Protein AF-A0A2K1JCH7-F1 (afdb_monomer_lite)

Structure (mmCIF, N/CA/C/O backbone):
data_AF-A0A2K1JCH7-F1
#
_entry.id   AF-A0A2K1JCH7-F1
#
loop_
_atom_site.group_PDB
_atom_site.id
_atom_site.type_symbol
_atom_site.label_atom_id
_atom_site.label_alt_id
_atom_site.label_comp_id
_atom_site.label_asym_id
_atom_site.label_entity_id
_atom_site.label_seq_id
_atom_site.pdbx_PDB_ins_code
_atom_site.Cartn_x
_atom_site.Cartn_y
_atom_site.Cartn_z
_atom_site.occupancy
_atom_site.B_iso_or_equiv
_atom_site.auth_seq_id
_atom_site.auth_comp_id
_atom_site.auth_asym_id
_atom_site.auth_atom_id
_atom_site.pdbx_PDB_model_num
ATOM 1 N N . MET A 1 1 ? -11.392 19.259 47.312 1.00 31.39 1 MET A N 1
ATOM 2 C CA . MET A 1 1 ? -11.196 19.906 46.003 1.00 31.39 1 MET A CA 1
ATOM 3 C C . MET A 1 1 ? -11.442 18.828 44.974 1.00 31.39 1 MET A C 1
ATOM 5 O O . MET A 1 1 ? -10.639 17.910 44.881 1.00 31.39 1 MET A O 1
ATOM 9 N N . GLU A 1 2 ? -12.620 18.854 44.356 1.00 26.97 2 GLU A N 1
ATOM 10 C CA . GLU A 1 2 ? -12.970 17.960 43.253 1.00 26.97 2 GLU A CA 1
ATOM 11 C C . GLU A 1 2 ? -11.984 18.213 42.112 1.00 26.97 2 GLU A C 1
ATOM 13 O O . GLU A 1 2 ? -11.829 19.347 41.659 1.00 26.97 2 GLU A O 1
ATOM 18 N N . ALA A 1 3 ? -11.245 17.176 41.724 1.00 26.33 3 ALA A N 1
ATOM 19 C CA . ALA A 1 3 ? -10.417 17.219 40.536 1.00 26.33 3 ALA A CA 1
ATOM 20 C C . ALA A 1 3 ? -11.357 17.141 39.331 1.00 26.33 3 ALA A C 1
ATOM 22 O O . ALA A 1 3 ? -12.016 16.126 39.120 1.00 26.33 3 ALA A O 1
ATOM 23 N N . ASP A 1 4 ? -11.430 18.235 38.583 1.00 27.19 4 ASP A N 1
ATOM 24 C CA . ASP A 1 4 ? -12.068 18.312 37.276 1.00 27.19 4 ASP A CA 1
ATOM 25 C C . ASP A 1 4 ? -11.361 17.336 36.318 1.00 27.19 4 ASP A C 1
ATOM 27 O O . ASP A 1 4 ? -10.336 17.651 35.712 1.00 27.19 4 ASP A O 1
ATOM 31 N N . SER A 1 5 ? -11.853 16.096 36.245 1.00 34.41 5 SER A N 1
ATOM 32 C CA . SER A 1 5 ? -11.407 15.105 35.268 1.00 34.41 5 SER A CA 1
ATOM 33 C C . SER A 1 5 ? -12.107 15.379 33.938 1.00 34.41 5 SER A C 1
ATOM 35 O O . SER A 1 5 ? -12.982 14.623 33.509 1.00 34.41 5 SER A O 1
ATOM 37 N N . SER A 1 6 ? -11.753 16.479 33.278 1.00 36.59 6 SER A N 1
ATOM 38 C CA . SER A 1 6 ? -12.141 16.672 31.885 1.00 36.59 6 SER A CA 1
ATOM 39 C C . SER A 1 6 ? -11.389 15.637 31.041 1.00 36.59 6 SER A C 1
ATOM 41 O O . SER A 1 6 ? -10.206 15.785 30.728 1.00 36.59 6 SER A O 1
ATOM 43 N N . SER A 1 7 ? -12.050 14.527 30.703 1.00 53.41 7 SER A N 1
ATOM 44 C CA . SER A 1 7 ? -11.550 13.583 29.703 1.00 53.41 7 SER A CA 1
ATOM 45 C C . SER A 1 7 ? -11.389 14.349 28.393 1.00 53.41 7 SER A C 1
ATOM 47 O O . SER A 1 7 ? -12.373 14.740 27.763 1.00 53.41 7 SER A O 1
ATOM 49 N N . HIS A 1 8 ? -10.147 14.645 28.014 1.00 67.25 8 HIS A N 1
ATOM 50 C CA . HIS A 1 8 ? -9.874 15.402 26.801 1.00 67.25 8 HIS A CA 1
ATOM 51 C C . HIS A 1 8 ? -10.293 14.547 25.603 1.00 67.25 8 HIS A C 1
ATOM 53 O O . HIS A 1 8 ? -9.689 13.509 25.328 1.00 67.25 8 HIS A O 1
ATOM 59 N N . ARG A 1 9 ? -11.352 14.975 24.910 1.00 78.94 9 ARG A N 1
ATOM 60 C CA . ARG A 1 9 ? -11.767 14.402 23.628 1.00 78.94 9 ARG A CA 1
ATOM 61 C C . ARG A 1 9 ? -10.772 14.800 22.559 1.00 78.94 9 ARG A C 1
ATOM 63 O O . ARG A 1 9 ? -10.366 15.959 22.482 1.00 78.94 9 ARG A O 1
ATOM 70 N N . VAL A 1 10 ? -10.388 13.842 21.731 1.00 74.56 10 VAL A N 1
ATOM 71 C CA . VAL A 1 10 ? -9.350 14.040 20.729 1.00 74.56 10 VAL A CA 1
ATOM 72 C C . VAL A 1 10 ? -9.827 13.455 19.416 1.00 74.56 10 VAL A C 1
ATOM 74 O O . VAL A 1 10 ? -10.173 12.278 19.331 1.00 74.56 10 VAL A O 1
ATOM 77 N N . ARG A 1 11 ? -9.819 14.282 18.373 1.00 78.25 11 ARG A N 1
ATOM 78 C CA . ARG A 1 11 ? -9.984 13.817 17.001 1.00 78.25 11 ARG A CA 1
ATOM 79 C C . ARG A 1 11 ? -8.620 13.413 16.457 1.00 78.25 11 ARG A C 1
ATOM 81 O O . ARG A 1 11 ? -7.689 14.214 16.488 1.00 78.25 11 ARG A O 1
ATOM 88 N N . HIS A 1 12 ? -8.512 12.180 15.994 1.00 78.38 12 HIS A N 1
ATOM 89 C CA . HIS A 1 12 ? -7.330 11.672 15.317 1.00 78.38 12 HIS A CA 1
ATOM 90 C C . HIS A 1 12 ? -7.391 12.026 13.824 1.00 78.38 12 HIS A C 1
ATOM 92 O O . HIS A 1 12 ? -8.475 12.155 13.250 1.00 78.38 12 HIS A O 1
ATOM 98 N N . THR A 1 13 ? -6.229 12.193 13.195 1.00 73.44 13 THR A N 1
ATOM 99 C CA . THR A 1 13 ? -6.112 12.347 11.735 1.00 73.44 13 THR A CA 1
ATOM 100 C C . THR A 1 13 ? -6.008 10.973 11.092 1.00 73.44 13 THR A C 1
ATOM 102 O O . THR A 1 13 ? -5.141 10.197 11.468 1.00 73.44 13 THR A O 1
ATOM 105 N N . THR A 1 14 ? -6.862 10.641 10.136 1.00 64.44 14 THR A N 1
ATOM 106 C CA . THR A 1 14 ? -6.933 9.283 9.569 1.00 64.44 14 THR A CA 1
ATOM 107 C C . THR A 1 14 ? -6.040 9.068 8.343 1.00 64.44 14 THR A C 1
ATOM 109 O O . THR A 1 14 ? -5.885 7.939 7.899 1.00 64.44 14 THR A O 1
ATOM 112 N N . GLY A 1 15 ? -5.377 10.122 7.861 1.00 73.50 15 GLY A N 1
ATOM 113 C CA . GLY A 1 15 ? -4.431 10.084 6.749 1.00 73.50 15 GLY A CA 1
ATOM 114 C C . GLY A 1 15 ? -4.032 11.493 6.310 1.00 73.50 15 GLY A C 1
ATOM 115 O O . GLY A 1 15 ? -4.266 12.470 7.031 1.00 73.50 15 GLY A O 1
ATOM 116 N N . VAL A 1 16 ? -3.454 11.616 5.114 1.00 82.12 16 VAL A N 1
ATOM 117 C CA . VAL A 1 16 ? -3.311 12.928 4.459 1.00 82.12 16 VAL A CA 1
ATOM 118 C C . VAL A 1 16 ? -4.671 13.312 3.891 1.00 82.12 16 VAL A C 1
ATOM 120 O O . VAL A 1 16 ? -5.273 12.541 3.139 1.00 82.12 16 VAL A O 1
ATOM 123 N N . SER A 1 17 ? -5.152 14.499 4.270 1.00 82.81 17 SER A N 1
ATOM 124 C CA . SER A 1 17 ? -6.489 14.974 3.908 1.00 82.81 17 SER A CA 1
ATOM 125 C C . SER A 1 17 ? -6.715 14.960 2.392 1.00 82.81 17 SER A C 1
ATOM 127 O O . SER A 1 17 ? -5.791 15.283 1.644 1.00 82.81 17 SER A O 1
ATOM 129 N N . PRO A 1 18 ? -7.932 14.625 1.930 1.00 86.25 18 PRO A N 1
ATOM 130 C CA . PRO A 1 18 ? -8.274 14.637 0.517 1.00 86.25 18 PRO A CA 1
ATOM 131 C C . PRO A 1 18 ? -8.539 16.070 0.029 1.00 86.25 18 PRO A C 1
ATOM 133 O O . PRO A 1 18 ? -8.534 17.014 0.832 1.00 86.25 18 PRO A O 1
ATOM 136 N N . PRO A 1 19 ? -8.818 16.274 -1.273 1.00 88.69 19 PRO A N 1
ATOM 137 C CA . PRO A 1 19 ? -9.476 17.500 -1.720 1.00 88.69 19 PRO A CA 1
ATOM 138 C C . PRO A 1 19 ? -10.768 17.770 -0.929 1.00 88.69 19 PRO A C 1
ATOM 140 O O . PRO A 1 19 ? -11.400 16.856 -0.402 1.00 88.69 19 PRO A O 1
ATOM 143 N N . ALA A 1 20 ? -11.203 19.035 -0.899 1.00 88.69 20 ALA A N 1
ATOM 144 C CA . ALA A 1 20 ? -12.408 19.454 -0.170 1.00 88.69 20 ALA A CA 1
ATOM 145 C C . ALA A 1 20 ? -13.682 18.704 -0.604 1.00 88.69 20 ALA A C 1
ATOM 147 O O . ALA A 1 20 ? -14.604 18.529 0.191 1.00 88.69 20 ALA A O 1
ATOM 148 N N . SER A 1 21 ? -13.729 18.269 -1.861 1.00 88.88 21 SER A N 1
ATOM 149 C CA . SER A 1 21 ? -14.771 17.404 -2.399 1.00 88.88 21 SER A CA 1
ATOM 150 C C . SER A 1 21 ? -14.221 16.592 -3.564 1.00 88.88 21 SER A C 1
ATOM 152 O O . SER A 1 21 ? -13.452 17.119 -4.371 1.00 88.88 21 SER A O 1
ATOM 154 N N . TYR A 1 22 ? -14.668 15.347 -3.685 1.00 94.75 22 TYR A N 1
ATOM 155 C CA . TYR A 1 22 ? -14.470 14.549 -4.889 1.00 94.75 22 TYR A CA 1
ATOM 156 C C . TYR A 1 22 ? -15.554 14.847 -5.935 1.00 94.75 22 TYR A C 1
ATOM 158 O O . TYR A 1 22 ? -16.658 15.264 -5.565 1.00 94.75 22 TYR A O 1
ATOM 166 N N . PRO A 1 23 ? -15.270 14.617 -7.230 1.00 94.94 23 PRO A N 1
ATOM 167 C CA . PRO A 1 23 ? -16.298 14.595 -8.260 1.00 94.94 23 PRO A CA 1
ATOM 168 C C . PRO A 1 23 ? -17.445 13.632 -7.910 1.00 94.94 23 PRO A C 1
ATOM 170 O O . PRO A 1 23 ? -17.232 12.680 -7.144 1.00 94.94 23 PRO A O 1
ATOM 173 N N . PRO A 1 24 ? -18.653 13.851 -8.462 1.00 92.44 24 PRO A N 1
ATOM 174 C CA . PRO A 1 24 ? -19.788 12.965 -8.241 1.00 92.44 24 PRO A CA 1
ATOM 175 C C . PRO A 1 24 ? -19.462 11.502 -8.566 1.00 92.44 24 PRO A C 1
ATOM 177 O O . PRO A 1 24 ? -18.743 11.190 -9.513 1.00 92.44 24 PRO A O 1
ATOM 180 N N . GLY A 1 25 ? -20.029 10.600 -7.776 1.00 90.25 25 GLY A N 1
ATOM 181 C CA . GLY A 1 25 ? -19.888 9.159 -7.932 1.00 90.25 25 GLY A CA 1
ATOM 182 C C . GLY A 1 25 ? -21.014 8.440 -7.199 1.00 90.25 25 GLY A C 1
ATOM 183 O O . GLY A 1 25 ? -22.027 9.049 -6.857 1.00 90.25 25 GLY A O 1
ATOM 184 N N . THR A 1 26 ? -20.837 7.148 -6.957 1.00 86.19 26 THR A N 1
ATOM 185 C CA . THR A 1 26 ? -21.848 6.290 -6.327 1.00 86.19 26 THR A CA 1
ATOM 186 C C . THR A 1 26 ? -21.759 6.316 -4.797 1.00 86.19 26 THR A C 1
ATOM 188 O O . THR A 1 26 ? -22.665 6.827 -4.144 1.00 86.19 26 THR A O 1
ATOM 191 N N . GLY A 1 27 ? -20.667 5.811 -4.211 1.00 93.75 27 GLY A N 1
ATOM 192 C CA . GLY A 1 27 ? -20.518 5.664 -2.754 1.00 93.75 27 GLY A CA 1
ATOM 193 C C . GLY A 1 27 ? -19.139 6.018 -2.187 1.00 93.75 27 GLY A C 1
ATOM 194 O O . GLY A 1 27 ? -18.995 6.102 -0.967 1.00 93.75 27 GLY A O 1
ATOM 195 N N . PHE A 1 28 ? -18.134 6.250 -3.033 1.00 97.38 28 PHE A N 1
ATOM 196 C CA . PHE A 1 28 ? -16.779 6.606 -2.605 1.00 97.38 28 PHE A CA 1
ATOM 197 C C . PHE A 1 28 ? -16.740 7.910 -1.789 1.00 97.38 28 PHE A C 1
ATOM 199 O O . PHE A 1 28 ? -17.380 8.897 -2.152 1.00 97.38 28 PHE A O 1
ATOM 206 N N . ALA A 1 29 ? -15.954 7.917 -0.709 1.00 95.69 29 ALA A N 1
ATOM 207 C CA . ALA A 1 29 ? -15.718 9.065 0.170 1.00 95.69 29 ALA A CA 1
ATOM 208 C C . ALA A 1 29 ? -16.988 9.657 0.829 1.00 95.69 29 ALA A C 1
ATOM 210 O O . ALA A 1 29 ? -17.037 10.841 1.164 1.00 95.69 29 ALA A O 1
ATOM 211 N N . THR A 1 30 ? -18.026 8.837 1.033 1.00 93.75 30 THR A N 1
ATOM 212 C CA . THR A 1 30 ? -19.303 9.245 1.658 1.00 93.75 30 THR A CA 1
ATOM 213 C C . THR A 1 30 ? -19.352 9.048 3.177 1.00 93.75 30 THR A C 1
ATOM 215 O O . THR A 1 30 ? -20.342 9.394 3.822 1.00 93.75 30 THR A O 1
ATOM 218 N N . GLY A 1 31 ? -18.297 8.486 3.770 1.00 92.12 31 GLY A N 1
ATOM 219 C CA . GLY A 1 31 ? -18.173 8.219 5.206 1.00 92.12 31 GLY A CA 1
ATOM 220 C C . GLY A 1 31 ? -18.878 6.950 5.703 1.00 92.12 31 GLY A C 1
ATOM 221 O O . GLY A 1 31 ? -18.726 6.598 6.874 1.00 92.12 31 GLY A O 1
ATOM 222 N N . ARG A 1 32 ? -19.620 6.244 4.840 1.00 94.19 32 ARG A N 1
ATOM 223 C CA . ARG A 1 32 ? -20.370 5.021 5.168 1.00 94.19 32 ARG A CA 1
ATOM 224 C C . ARG A 1 32 ? -20.202 3.991 4.061 1.00 94.19 32 ARG A C 1
ATOM 226 O O . ARG A 1 32 ? -20.282 4.342 2.891 1.00 94.19 32 ARG A O 1
ATOM 233 N N . ILE A 1 33 ? -20.055 2.724 4.434 1.00 96.44 33 ILE A N 1
ATOM 234 C CA . ILE A 1 33 ? -20.032 1.599 3.494 1.00 96.44 33 ILE A CA 1
ATOM 235 C C . ILE A 1 33 ? -21.042 0.552 3.954 1.00 96.44 33 ILE A C 1
ATOM 237 O O . ILE A 1 33 ? -21.118 0.242 5.144 1.00 96.44 33 ILE A O 1
ATOM 241 N N . SER A 1 34 ? -21.820 0.020 3.014 1.00 96.12 34 SER A N 1
ATOM 242 C CA . SER A 1 34 ? -22.678 -1.134 3.257 1.00 96.12 34 SER A CA 1
ATOM 243 C C . SER A 1 34 ? -21.915 -2.424 3.014 1.00 96.12 34 SER A C 1
ATOM 245 O O . SER A 1 34 ? -21.290 -2.596 1.968 1.00 96.12 34 SER A O 1
ATOM 247 N N . LEU A 1 35 ? -21.984 -3.334 3.981 1.00 96.44 35 LEU A N 1
ATOM 248 C CA . LEU A 1 35 ? -21.389 -4.666 3.904 1.00 96.44 35 LEU A CA 1
ATOM 249 C C . LEU A 1 35 ? -22.437 -5.750 3.602 1.00 96.44 35 LEU A C 1
ATOM 251 O O . LEU A 1 35 ? -22.103 -6.931 3.611 1.00 96.44 35 LEU A O 1
ATOM 255 N N . GLY A 1 36 ? -23.693 -5.362 3.337 1.00 94.31 36 GLY A N 1
ATOM 256 C CA . GLY A 1 36 ? -24.833 -6.253 3.099 1.00 94.31 36 GLY A CA 1
ATOM 257 C C . GLY A 1 36 ? -25.925 -6.065 4.146 1.00 94.31 36 GLY A C 1
ATOM 258 O O . GLY A 1 36 ? -26.718 -5.131 4.063 1.00 94.31 36 GLY A O 1
ATOM 259 N N . GLU A 1 37 ? -25.972 -6.940 5.149 1.00 95.25 37 GLU A N 1
ATOM 260 C CA . GLU A 1 37 ? -26.936 -6.842 6.261 1.00 95.25 37 GLU A CA 1
ATOM 261 C C . GLU A 1 37 ? -26.608 -5.720 7.255 1.00 95.25 37 GLU A C 1
ATOM 263 O O . GLU A 1 37 ? -27.447 -5.329 8.068 1.00 95.25 37 GLU A O 1
ATOM 268 N N . VAL A 1 38 ? -25.388 -5.190 7.197 1.00 96.69 38 VAL A N 1
ATOM 269 C CA . VAL A 1 38 ? -24.891 -4.167 8.112 1.00 96.69 38 VAL A CA 1
ATOM 270 C C . VAL A 1 38 ? -24.213 -3.043 7.351 1.00 96.69 38 VAL A C 1
ATOM 272 O O . VAL A 1 38 ? -23.587 -3.261 6.314 1.00 96.69 38 VAL A O 1
ATOM 275 N N . ASP A 1 39 ? -24.281 -1.854 7.926 1.00 96.75 39 ASP A N 1
ATOM 276 C CA . ASP A 1 39 ? -23.563 -0.681 7.469 1.00 96.75 39 ASP A CA 1
ATOM 277 C C . ASP A 1 39 ? -22.537 -0.253 8.506 1.00 96.75 39 ASP A C 1
ATOM 279 O O . ASP A 1 39 ? -22.757 -0.353 9.717 1.00 96.75 39 ASP A O 1
ATOM 283 N N . VAL A 1 40 ? -21.413 0.255 8.017 1.00 97.62 40 VAL A N 1
ATOM 284 C CA . VAL A 1 40 ? -20.290 0.681 8.845 1.00 97.62 40 VAL A CA 1
ATOM 285 C C . VAL A 1 40 ? -19.885 2.112 8.548 1.00 97.62 40 VAL A C 1
ATOM 287 O O . VAL A 1 40 ? -20.006 2.593 7.420 1.00 97.62 40 VAL A O 1
ATOM 290 N N . VAL A 1 41 ? -19.392 2.786 9.582 1.00 96.88 41 VAL A N 1
ATOM 291 C CA . VAL A 1 41 ? -18.848 4.147 9.520 1.00 96.88 41 VAL A CA 1
ATOM 292 C C . VAL A 1 41 ? -17.533 4.211 10.279 1.00 96.88 41 VAL A C 1
ATOM 294 O O . VAL A 1 41 ? -17.365 3.555 11.309 1.00 96.88 41 VAL A O 1
ATOM 297 N N . GLN A 1 42 ? -16.611 5.026 9.781 1.00 94.69 42 GLN A N 1
ATOM 298 C CA . GLN A 1 42 ? -15.322 5.257 10.417 1.00 94.69 42 GLN A CA 1
ATOM 299 C C . GLN A 1 42 ? -15.464 6.310 11.527 1.00 94.69 42 GLN A C 1
ATOM 301 O O . GLN A 1 42 ? -15.931 7.424 11.289 1.00 94.69 42 GLN A O 1
ATOM 306 N N . VAL A 1 43 ? -15.055 5.964 12.748 1.00 94.88 43 VAL A N 1
ATOM 307 C CA . VAL A 1 43 ? -15.036 6.854 13.917 1.00 94.88 43 VAL A CA 1
ATOM 308 C C . VAL A 1 43 ? -13.586 7.139 14.285 1.00 94.88 43 VAL A C 1
ATOM 310 O O . VAL A 1 43 ? -12.833 6.222 14.602 1.00 94.88 43 VAL A O 1
ATOM 313 N N . ALA A 1 44 ? -13.204 8.415 14.253 1.00 93.19 44 ALA A N 1
ATOM 314 C CA . ALA A 1 44 ? -11.843 8.887 14.534 1.00 93.19 44 ALA A CA 1
ATOM 315 C C . ALA A 1 44 ? -11.770 9.809 15.767 1.00 93.19 44 ALA A C 1
ATOM 317 O O . ALA A 1 44 ? -10.799 10.538 15.967 1.00 93.19 44 ALA A O 1
ATOM 318 N N . THR A 1 45 ? -12.826 9.830 16.575 1.00 94.12 45 THR A N 1
ATOM 319 C CA . THR A 1 45 ? -12.949 10.634 17.793 1.00 94.12 45 THR A CA 1
ATOM 320 C C . THR A 1 45 ? -12.880 9.735 19.010 1.00 94.12 45 THR A C 1
ATOM 322 O O . THR A 1 45 ? -13.626 8.763 19.134 1.00 94.12 45 THR A O 1
ATOM 325 N N . PHE A 1 46 ? -11.970 10.069 19.916 1.00 95.06 46 PHE A N 1
ATOM 326 C CA . PHE A 1 46 ? -11.586 9.200 21.013 1.00 95.06 46 PHE A CA 1
ATOM 327 C C . PHE A 1 46 ? -11.470 9.958 22.331 1.00 95.06 46 PHE A C 1
ATOM 329 O O . PHE A 1 46 ? -11.128 11.141 22.367 1.00 95.06 46 PHE A O 1
ATOM 336 N N . GLU A 1 47 ? -11.698 9.240 23.424 1.00 95.19 47 GLU A N 1
ATOM 337 C CA . GLU A 1 47 ? -11.274 9.638 24.762 1.00 95.19 47 GLU A CA 1
ATOM 338 C C . GLU A 1 47 ? -10.190 8.679 25.251 1.00 95.19 47 GLU A C 1
ATOM 340 O O . GLU A 1 47 ? -10.295 7.459 25.098 1.00 95.19 47 GLU A O 1
ATOM 345 N N . GLU A 1 48 ? -9.129 9.241 25.825 1.00 95.19 48 GLU A N 1
ATOM 346 C CA . GLU A 1 48 ? -8.050 8.465 26.430 1.00 95.19 48 GLU A CA 1
ATOM 347 C C . GLU A 1 48 ? -8.572 7.708 27.656 1.00 95.19 48 GLU A C 1
ATOM 349 O O . GLU A 1 48 ? -9.162 8.297 28.562 1.00 95.19 48 GLU A O 1
ATOM 354 N N . VAL A 1 49 ? -8.349 6.393 27.676 1.00 95.88 49 VAL A N 1
ATOM 355 C CA . VAL A 1 49 ? -8.652 5.533 28.827 1.00 95.88 49 VAL A CA 1
ATOM 356 C C . VAL A 1 49 ? -7.410 5.370 29.693 1.00 95.88 49 VAL A C 1
ATOM 358 O O . VAL A 1 49 ? -7.498 5.471 30.915 1.00 95.88 49 VAL A O 1
ATOM 361 N N . TRP A 1 50 ? -6.264 5.098 29.065 1.00 95.75 50 TRP A N 1
ATOM 362 C CA . TRP A 1 50 ? -5.006 4.842 29.760 1.00 95.75 50 TRP A CA 1
ATOM 363 C C . TRP A 1 50 ? -3.796 5.012 28.845 1.00 95.75 50 TRP A C 1
ATOM 365 O O . TRP A 1 50 ? -3.859 4.665 27.665 1.00 95.75 50 TRP A O 1
ATOM 375 N N . SER A 1 51 ? -2.677 5.441 29.432 1.00 94.19 51 SER A N 1
ATOM 376 C CA . SER A 1 51 ? -1.388 5.583 28.756 1.00 94.19 51 SER A CA 1
ATOM 377 C C . SER A 1 51 ? -0.262 4.915 29.543 1.00 94.19 51 SER A C 1
ATOM 379 O O . SER A 1 51 ? -0.015 5.256 30.703 1.00 94.19 51 SER A O 1
ATOM 381 N N . ALA A 1 52 ? 0.477 4.029 28.882 1.00 92.62 52 ALA A N 1
ATOM 382 C CA . ALA A 1 52 ? 1.855 3.708 29.231 1.00 92.62 52 ALA A CA 1
ATOM 383 C C . ALA A 1 52 ? 2.775 4.819 28.713 1.00 92.62 52 ALA A C 1
ATOM 385 O O . ALA A 1 52 ? 2.624 5.257 27.575 1.00 92.62 52 ALA A O 1
ATOM 386 N N . LEU A 1 53 ? 3.737 5.256 29.525 1.00 89.56 53 LEU A N 1
ATOM 387 C CA . LEU A 1 53 ? 4.709 6.308 29.192 1.00 89.56 53 LEU A CA 1
ATOM 388 C C . LEU A 1 53 ? 6.124 5.763 28.946 1.00 89.56 53 LEU A C 1
ATOM 390 O O . LEU A 1 53 ? 7.043 6.536 28.688 1.00 89.56 53 LEU A O 1
ATOM 394 N N . GLU A 1 54 ? 6.290 4.450 29.063 1.00 86.06 54 GLU A N 1
ATOM 395 C CA . GLU A 1 54 ? 7.491 3.696 28.720 1.00 86.06 54 GLU A CA 1
ATOM 396 C C . GLU A 1 54 ? 7.092 2.313 28.189 1.00 86.06 54 GLU A C 1
ATOM 398 O O . GLU A 1 54 ? 5.918 1.938 28.250 1.00 86.06 54 GLU A O 1
ATOM 403 N N . GLY A 1 55 ? 8.051 1.562 27.654 1.00 81.56 55 GLY A N 1
ATOM 404 C CA . GLY A 1 55 ? 7.809 0.339 26.892 1.00 81.56 55 GLY A CA 1
ATOM 405 C C . GLY A 1 55 ? 7.468 0.613 25.425 1.00 81.56 55 GLY A C 1
ATOM 406 O O . GLY A 1 55 ? 7.315 1.756 24.996 1.00 81.56 55 GLY A O 1
ATOM 407 N N . GLY A 1 56 ? 7.365 -0.447 24.626 1.00 81.19 56 GLY A N 1
ATOM 408 C CA . GLY A 1 56 ? 7.061 -0.337 23.194 1.00 81.19 56 GLY A CA 1
ATOM 409 C C . GLY A 1 56 ? 8.133 0.366 22.349 1.00 81.19 56 GLY A C 1
ATOM 410 O O . GLY A 1 56 ? 9.300 0.467 22.728 1.00 81.19 56 GLY A O 1
ATOM 411 N N . VAL A 1 57 ? 7.732 0.813 21.156 1.00 79.31 57 VAL A N 1
ATOM 412 C CA . VAL A 1 57 ? 8.634 1.419 20.159 1.00 79.31 57 VAL A CA 1
ATOM 413 C C . VAL A 1 57 ? 9.274 2.695 20.719 1.00 79.31 57 VAL A C 1
ATOM 415 O O . VAL A 1 57 ? 8.580 3.546 21.275 1.00 79.31 57 VAL A O 1
ATOM 418 N N . GLU A 1 58 ? 10.601 2.809 20.596 1.00 82.44 58 GLU A N 1
ATOM 419 C CA . GLU A 1 58 ? 11.405 3.930 21.123 1.00 82.44 58 GLU A CA 1
ATOM 420 C C . GLU A 1 58 ? 11.231 4.188 22.632 1.00 82.44 58 GLU A C 1
ATOM 422 O O . GLU A 1 58 ? 11.533 5.278 23.115 1.00 82.44 58 GLU A O 1
ATOM 427 N N . ASN A 1 59 ? 10.730 3.203 23.387 1.00 85.12 59 ASN A N 1
ATOM 428 C CA . ASN A 1 59 ? 10.393 3.348 24.803 1.00 85.12 59 ASN A CA 1
ATOM 429 C C . ASN A 1 59 ? 9.405 4.502 25.088 1.00 85.12 59 ASN A C 1
ATOM 431 O O . ASN A 1 59 ? 9.435 5.098 26.163 1.00 85.12 59 ASN A O 1
ATOM 435 N N . LYS A 1 60 ? 8.539 4.847 24.123 1.00 87.44 60 LYS A N 1
ATOM 436 C CA . LYS A 1 60 ? 7.559 5.943 24.260 1.00 87.44 60 LYS A CA 1
ATOM 437 C C . LYS A 1 60 ? 6.212 5.495 24.840 1.00 87.44 60 LYS A C 1
ATOM 439 O O . LYS A 1 60 ? 5.373 6.334 25.164 1.00 87.44 60 LYS A O 1
ATOM 444 N N . GLY A 1 61 ? 6.003 4.193 25.002 1.00 92.19 61 GLY A N 1
ATOM 445 C CA . GLY A 1 61 ? 4.774 3.600 25.515 1.00 92.19 61 GLY A CA 1
ATOM 446 C C . GLY A 1 61 ? 3.654 3.519 24.477 1.00 92.19 61 GLY A C 1
ATOM 447 O O . GLY A 1 61 ? 3.874 3.618 23.266 1.00 92.19 61 GLY A O 1
ATOM 448 N N . ALA A 1 62 ? 2.434 3.320 24.964 1.00 94.75 62 ALA A N 1
ATOM 449 C CA . ALA A 1 62 ? 1.223 3.222 24.158 1.00 94.75 62 ALA A CA 1
ATOM 450 C C . ALA A 1 62 ? 0.018 3.802 24.891 1.00 94.75 62 ALA A C 1
ATOM 452 O O . ALA A 1 62 ? -0.038 3.780 26.120 1.00 94.75 62 ALA A O 1
ATOM 453 N N . THR A 1 63 ? -0.956 4.276 24.122 1.00 95.69 63 THR A N 1
ATOM 454 C CA . THR A 1 63 ? -2.200 4.843 24.633 1.00 95.69 63 THR A CA 1
ATOM 455 C C . THR A 1 63 ? -3.390 4.040 24.124 1.00 95.69 63 THR A C 1
ATOM 457 O O . THR A 1 63 ? -3.442 3.656 22.954 1.00 95.69 63 THR A O 1
ATOM 460 N N . PHE A 1 64 ? -4.348 3.806 25.018 1.00 96.50 64 PHE A N 1
ATOM 461 C CA . PHE A 1 64 ? -5.588 3.078 24.787 1.00 96.50 64 PHE A CA 1
ATOM 462 C C . PHE A 1 64 ? -6.765 4.036 24.895 1.00 96.50 64 PHE A C 1
ATOM 464 O O . PHE A 1 64 ? -6.836 4.872 25.800 1.00 96.50 64 PHE A O 1
ATOM 471 N N . TYR A 1 65 ? -7.711 3.876 23.984 1.00 96.31 65 TYR A N 1
ATOM 472 C CA . TYR A 1 65 ? -8.761 4.840 23.732 1.00 96.31 65 TYR A CA 1
ATOM 473 C C . TYR A 1 65 ? -10.117 4.167 23.607 1.00 96.31 65 TYR A C 1
ATOM 475 O O . TYR A 1 65 ? -10.246 3.114 22.978 1.00 96.31 65 TYR A O 1
ATOM 483 N N . ARG A 1 66 ? -11.145 4.838 24.124 1.00 95.81 66 ARG A N 1
ATOM 484 C CA . ARG A 1 66 ? -12.538 4.505 23.835 1.00 95.81 66 ARG A CA 1
ATOM 485 C C . ARG A 1 66 ? -13.062 5.413 22.721 1.00 95.81 66 ARG A C 1
ATOM 487 O O . ARG A 1 66 ? -12.793 6.618 22.770 1.00 95.81 66 ARG A O 1
ATOM 494 N N . PRO A 1 67 ? -13.784 4.887 21.720 1.00 96.38 67 PRO A N 1
ATOM 495 C CA . PRO A 1 67 ? -14.418 5.731 20.718 1.00 96.38 67 PRO A CA 1
ATOM 496 C C . PRO A 1 67 ? -15.561 6.536 21.340 1.00 96.38 67 PRO A C 1
ATOM 498 O O . PRO A 1 67 ? -16.302 6.045 22.192 1.00 96.38 67 PRO A O 1
ATOM 501 N N . VAL A 1 68 ? -15.709 7.779 20.896 1.00 95.19 68 VAL A N 1
ATOM 502 C CA . VAL A 1 68 ? -16.784 8.694 21.296 1.00 95.19 68 VAL A CA 1
ATOM 503 C C . VAL A 1 68 ? -17.366 9.385 20.069 1.00 95.19 68 VAL A C 1
ATOM 505 O O . VAL A 1 68 ? -16.788 9.321 18.989 1.00 95.19 68 VAL A O 1
ATOM 508 N N . GLU A 1 69 ? -18.514 10.048 20.228 1.00 94.50 69 GLU A N 1
ATOM 509 C CA . GLU A 1 69 ? -19.227 10.717 19.121 1.00 94.50 69 GLU A CA 1
ATOM 510 C C . GLU A 1 69 ? -19.643 9.742 18.004 1.00 94.50 69 GLU A C 1
ATOM 512 O O . GLU A 1 69 ? -19.740 10.093 16.831 1.00 94.50 69 GLU A O 1
ATOM 517 N N . VAL A 1 70 ? -19.930 8.497 18.396 1.00 95.69 70 VAL A N 1
ATOM 518 C CA . VAL A 1 70 ? -20.474 7.466 17.511 1.00 95.69 70 VAL A CA 1
ATOM 519 C C . VAL A 1 70 ? -21.843 7.921 16.984 1.00 95.69 70 VAL A C 1
ATOM 521 O O . VAL A 1 70 ? -22.696 8.313 17.790 1.00 95.69 70 VAL A O 1
ATOM 524 N N . PRO A 1 71 ? -22.088 7.883 15.659 1.00 95.50 71 PRO A N 1
ATOM 525 C CA . PRO A 1 71 ? -23.351 8.337 15.088 1.00 95.50 71 PRO A CA 1
ATOM 526 C C . PRO A 1 71 ? -24.568 7.588 15.644 1.00 95.50 71 PRO A C 1
ATOM 528 O O . PRO A 1 71 ? -24.515 6.393 15.933 1.00 95.50 71 PRO A O 1
ATOM 531 N N . ALA A 1 72 ? -25.702 8.284 15.752 1.00 93.38 72 ALA A N 1
ATOM 532 C CA . ALA A 1 72 ? -26.926 7.708 16.301 1.00 93.38 72 ALA A CA 1
ATOM 533 C C . ALA A 1 72 ? -27.358 6.434 15.548 1.00 93.38 72 ALA A C 1
ATOM 535 O O . ALA A 1 72 ? -27.464 6.413 14.319 1.00 93.38 72 ALA A O 1
ATOM 536 N N . GLY A 1 73 ? -27.639 5.372 16.306 1.00 93.12 73 GLY A N 1
ATOM 537 C CA . GLY A 1 73 ? -28.023 4.062 15.776 1.00 93.12 73 GLY A CA 1
ATOM 538 C C . GLY A 1 73 ? -26.855 3.156 15.378 1.00 93.12 73 GLY A C 1
ATOM 539 O O . GLY A 1 73 ? -27.116 2.022 14.989 1.00 93.12 73 GLY A O 1
ATOM 540 N N . TYR A 1 74 ? -25.606 3.618 15.485 1.00 96.81 74 TYR A N 1
ATOM 541 C CA . TYR A 1 74 ? -24.420 2.772 15.357 1.00 96.81 74 TYR A CA 1
ATOM 542 C C . TYR A 1 74 ? -23.939 2.297 16.731 1.00 96.81 74 TYR A C 1
ATOM 544 O O . TYR A 1 74 ? -24.071 2.997 17.734 1.00 96.81 74 TYR A O 1
ATOM 552 N N . SER A 1 75 ? -23.374 1.095 16.761 1.00 97.19 75 SER A N 1
ATOM 553 C CA . SER A 1 75 ? -22.824 0.432 17.941 1.00 97.19 75 SER A CA 1
ATOM 554 C C . SER A 1 75 ? -21.304 0.335 17.844 1.00 97.19 75 SER A C 1
ATOM 556 O O . SER A 1 75 ? -20.748 0.201 16.751 1.00 97.19 75 SER A O 1
ATOM 558 N N . ILE A 1 76 ? -20.631 0.377 18.993 1.00 97.81 76 ILE A N 1
ATOM 559 C CA . ILE A 1 76 ? -19.181 0.188 19.092 1.00 97.81 76 ILE A CA 1
ATOM 560 C C . ILE A 1 76 ? -18.866 -1.310 18.999 1.00 97.81 76 ILE A C 1
ATOM 562 O O . ILE A 1 76 ? -19.544 -2.135 19.611 1.00 97.81 76 ILE A O 1
ATOM 566 N N . LEU A 1 77 ? -17.824 -1.659 18.245 1.00 97.81 77 LEU A N 1
ATOM 567 C CA . LEU A 1 77 ? -17.321 -3.033 18.135 1.00 97.81 77 LEU A CA 1
ATOM 568 C C . LEU A 1 77 ? -16.188 -3.323 19.132 1.00 97.81 77 LEU A C 1
ATOM 570 O O . LEU A 1 77 ? -16.068 -4.435 19.641 1.00 97.81 77 LEU A O 1
ATOM 574 N N . CYS A 1 78 ? -15.337 -2.326 19.386 1.00 97.50 78 CYS A N 1
ATOM 575 C CA . CYS A 1 78 ? -14.075 -2.472 20.109 1.00 97.50 78 CYS A CA 1
ATOM 576 C C . CYS A 1 78 ? -13.443 -1.106 20.432 1.00 97.50 78 CYS A C 1
ATOM 578 O O . CYS A 1 78 ? -13.871 -0.067 19.928 1.00 97.50 78 CYS A O 1
ATOM 580 N N . HIS A 1 79 ? -12.387 -1.114 21.248 1.00 97.75 79 HIS A N 1
ATOM 581 C CA . HIS A 1 79 ? -11.537 0.046 21.526 1.00 97.75 79 HIS A CA 1
ATOM 582 C C . HIS A 1 79 ? -10.335 0.133 20.574 1.00 97.75 79 HIS A C 1
ATOM 584 O O . HIS A 1 79 ? -10.025 -0.802 19.828 1.00 97.75 79 HIS A O 1
ATOM 590 N N . TYR A 1 80 ? -9.659 1.280 20.618 1.00 96.88 80 TYR A N 1
ATOM 591 C CA . TYR A 1 80 ? -8.474 1.589 19.823 1.00 96.88 80 TYR A CA 1
ATOM 592 C C . TYR A 1 80 ? -7.227 1.675 20.708 1.00 96.88 80 TYR A C 1
ATOM 594 O O . TYR A 1 80 ? -7.313 2.065 21.874 1.00 96.88 80 TYR A O 1
ATOM 602 N N . ALA A 1 81 ? -6.059 1.348 20.159 1.00 95.50 81 ALA A N 1
ATOM 603 C CA . ALA A 1 81 ? -4.780 1.589 20.813 1.00 95.50 81 ALA A CA 1
ATOM 604 C C . ALA A 1 81 ? -3.681 1.844 19.781 1.00 95.50 81 ALA A C 1
ATOM 606 O O . ALA A 1 81 ? -3.702 1.295 18.681 1.00 95.50 81 ALA A O 1
ATOM 607 N N . GLN A 1 82 ? -2.700 2.656 20.163 1.00 92.94 82 GLN A N 1
ATOM 608 C CA . GLN A 1 82 ? -1.524 2.956 19.347 1.00 92.94 82 GLN A CA 1
ATOM 609 C C . GLN A 1 82 ? -0.305 3.164 20.245 1.00 92.94 82 GLN A C 1
ATOM 611 O O . GLN A 1 82 ? -0.439 3.500 21.420 1.00 92.94 82 GLN A O 1
ATOM 616 N N . ASN A 1 83 ? 0.895 3.010 19.688 1.00 92.12 83 ASN A N 1
ATOM 617 C CA . ASN A 1 83 ? 2.109 3.460 20.371 1.00 92.12 83 ASN A CA 1
ATOM 618 C C . ASN A 1 83 ? 2.201 4.994 20.335 1.00 92.12 83 ASN A C 1
ATOM 620 O O . ASN A 1 83 ? 1.691 5.637 19.418 1.00 92.12 83 ASN A O 1
ATOM 624 N N . ASN A 1 84 ? 2.908 5.566 21.302 1.00 92.00 84 ASN A N 1
ATOM 625 C CA . ASN A 1 84 ? 3.009 7.016 21.459 1.00 92.00 84 ASN A CA 1
ATOM 626 C C . ASN A 1 84 ? 4.128 7.649 20.618 1.00 92.00 84 ASN A C 1
ATOM 628 O O . ASN A 1 84 ? 4.346 8.855 20.720 1.00 92.00 84 ASN A O 1
ATOM 632 N N . SER A 1 85 ? 4.876 6.867 19.825 1.00 86.62 85 SER A N 1
ATOM 633 C CA . SER A 1 85 ? 5.904 7.425 18.936 1.00 86.62 85 SER A CA 1
ATOM 634 C C . SER A 1 85 ? 5.305 8.080 17.693 1.00 86.62 85 SER A C 1
ATOM 636 O O . SER A 1 85 ? 6.008 8.814 17.005 1.00 86.62 85 SER A O 1
ATOM 638 N N . ARG A 1 86 ? 4.014 7.848 17.428 1.00 82.56 86 ARG A N 1
ATOM 639 C CA . ARG A 1 86 ? 3.299 8.339 16.249 1.00 82.56 86 ARG A CA 1
ATOM 640 C C . ARG A 1 86 ? 2.359 9.493 16.607 1.00 82.56 86 ARG A C 1
ATOM 642 O O . ARG A 1 86 ? 1.830 9.523 17.725 1.00 82.56 86 ARG A O 1
ATOM 649 N N . PRO A 1 87 ? 2.091 10.417 15.665 1.00 82.69 87 PRO A N 1
ATOM 650 C CA . PRO A 1 87 ? 0.968 11.341 15.776 1.00 82.69 87 PRO A CA 1
ATOM 651 C C . PRO A 1 87 ? -0.339 10.589 16.045 1.00 82.69 87 PRO A C 1
ATOM 653 O O . PRO A 1 87 ? -0.487 9.423 15.680 1.00 82.69 87 PRO A O 1
ATOM 656 N N . ARG A 1 88 ? -1.308 11.257 16.680 1.00 81.25 88 ARG A N 1
ATOM 657 C CA . ARG A 1 88 ? -2.609 10.650 16.984 1.00 81.25 88 ARG A CA 1
ATOM 658 C C . ARG A 1 88 ? -3.401 10.440 15.694 1.00 81.25 88 ARG A C 1
ATOM 660 O O . ARG A 1 88 ? -4.097 11.345 15.235 1.00 81.25 88 ARG A O 1
ATOM 667 N N . ALA A 1 89 ? -3.273 9.242 15.136 1.00 77.88 89 ALA A N 1
ATOM 668 C CA . ALA A 1 89 ? -3.791 8.889 13.830 1.00 77.88 89 ALA A CA 1
ATOM 669 C C . ALA A 1 89 ? -4.401 7.488 13.871 1.00 77.88 89 ALA A C 1
ATOM 671 O O . ALA A 1 89 ? -3.701 6.480 13.889 1.00 77.88 89 ALA A O 1
ATOM 672 N N . GLY A 1 90 ? -5.726 7.428 13.973 1.00 85.44 90 GLY A N 1
ATOM 673 C CA . GLY A 1 90 ? -6.434 6.185 14.220 1.00 85.44 90 GLY A CA 1
ATOM 674 C C . GLY A 1 90 ? -7.926 6.317 14.010 1.00 85.44 90 GLY A C 1
ATOM 675 O O . GLY A 1 90 ? -8.479 7.417 13.991 1.00 85.44 90 GLY A O 1
ATOM 676 N N . TRP A 1 91 ? -8.564 5.171 13.855 1.00 93.38 91 TRP A N 1
ATOM 677 C CA . TRP A 1 91 ? -9.992 5.050 13.648 1.00 93.38 91 TRP A CA 1
ATOM 678 C C . TRP A 1 91 ? -10.462 3.660 14.069 1.00 93.38 91 TRP A C 1
ATOM 680 O O . TRP A 1 91 ? -9.665 2.726 14.141 1.00 93.38 91 TRP A O 1
ATOM 690 N N . ILE A 1 92 ? -11.760 3.530 14.326 1.00 96.25 92 ILE A N 1
ATOM 691 C CA . ILE A 1 92 ? -12.452 2.242 14.427 1.00 96.25 92 ILE A CA 1
ATOM 692 C C . ILE A 1 92 ? -13.698 2.251 13.550 1.00 96.25 92 ILE A C 1
ATOM 694 O O . ILE A 1 92 ? -14.217 3.322 13.230 1.00 96.25 92 ILE A O 1
ATOM 698 N N . LEU A 1 93 ? -14.198 1.076 13.173 1.00 97.62 93 LEU A N 1
ATOM 699 C CA . LEU A 1 93 ? -15.535 0.975 12.588 1.00 97.62 93 LEU A CA 1
ATOM 700 C C . LEU A 1 93 ? -16.596 0.897 13.686 1.00 97.62 93 LEU A C 1
ATOM 702 O O . LEU A 1 93 ? -16.491 0.104 14.623 1.00 97.62 93 LEU A O 1
ATOM 706 N N . ALA A 1 94 ? -17.642 1.703 13.539 1.00 97.81 94 ALA A N 1
ATOM 707 C CA . ALA A 1 94 ? -18.910 1.508 14.227 1.00 97.81 94 ALA A CA 1
ATOM 708 C C . ALA A 1 94 ? -19.914 0.876 13.258 1.00 97.81 94 ALA A C 1
ATOM 710 O O . ALA A 1 94 ? -19.845 1.113 12.051 1.00 97.81 94 ALA A O 1
ATOM 711 N N . ILE A 1 95 ? -20.846 0.077 13.780 1.00 98.06 95 ILE A N 1
ATOM 712 C CA . ILE A 1 95 ? -21.712 -0.796 12.976 1.00 98.06 95 ILE A CA 1
ATOM 713 C C . ILE A 1 95 ? -23.197 -0.565 13.251 1.00 98.06 95 ILE A C 1
ATOM 715 O O . ILE A 1 95 ? -23.592 -0.293 14.383 1.00 98.06 95 ILE A O 1
ATOM 719 N N . LYS A 1 96 ? -24.033 -0.713 12.228 1.00 96.69 96 LYS A N 1
ATOM 720 C CA . LYS A 1 96 ? -25.490 -0.658 12.329 1.00 96.69 96 LYS A CA 1
ATOM 721 C C . LYS A 1 96 ? -26.120 -1.749 11.467 1.00 96.69 96 LYS A C 1
ATOM 723 O O . LYS A 1 96 ? -25.665 -1.992 10.360 1.00 96.69 96 LYS A O 1
ATOM 728 N N . GLU A 1 97 ? -27.188 -2.368 11.952 1.00 94.25 97 GLU A N 1
ATOM 729 C CA . GLU A 1 97 ? -27.989 -3.319 11.172 1.00 94.25 97 GLU A CA 1
ATOM 730 C C . GLU A 1 97 ? -28.933 -2.594 10.194 1.00 94.25 97 GLU A C 1
ATOM 732 O O . GLU A 1 97 ? -29.555 -1.575 10.531 1.00 94.25 97 GLU A O 1
ATOM 737 N N . ASN A 1 98 ? -29.033 -3.110 8.967 1.00 84.94 98 ASN A N 1
ATOM 738 C CA . ASN A 1 98 ? -29.886 -2.551 7.925 1.00 84.94 98 ASN A CA 1
ATOM 739 C C . ASN A 1 98 ? -31.359 -2.885 8.183 1.00 84.94 98 ASN A C 1
ATOM 741 O O . ASN A 1 98 ? -31.724 -4.022 8.453 1.00 84.94 98 ASN A O 1
ATOM 745 N N . GLY A 1 99 ? -32.225 -1.870 8.101 1.00 67.31 99 GLY A N 1
ATOM 746 C CA . GLY A 1 99 ? -33.663 -2.022 8.356 1.00 67.31 99 GLY A CA 1
ATOM 747 C C . GLY A 1 99 ? -34.104 -1.836 9.814 1.00 67.31 99 GLY A C 1
ATOM 748 O O . GLY A 1 99 ? -35.305 -1.871 10.077 1.00 67.31 99 GLY A O 1
ATOM 749 N N . SER A 1 100 ? -33.194 -1.564 10.757 1.00 49.56 100 SER A N 1
ATOM 750 C CA . SER A 1 100 ? -33.582 -1.274 12.145 1.00 49.56 100 SER A CA 1
ATOM 751 C C . SER A 1 100 ? -34.327 0.067 12.252 1.00 49.56 100 SER A C 1
ATOM 753 O O . SER A 1 100 ? -33.810 1.088 11.770 1.00 49.56 100 SER A O 1
ATOM 755 N N . PRO A 1 101 ? -35.516 0.119 12.892 1.00 36.66 101 PRO A N 1
ATOM 756 C CA . PRO A 1 101 ? -36.190 1.383 13.165 1.00 36.66 101 PRO A CA 1
ATOM 757 C C . PRO A 1 101 ? -35.290 2.275 14.038 1.00 36.66 101 PRO A C 1
ATOM 759 O O . PRO A 1 101 ? -34.510 1.760 14.845 1.00 36.66 101 PRO A O 1
ATOM 762 N N . PRO A 1 102 ? -35.353 3.612 13.891 1.00 35.66 102 PRO A N 1
ATOM 763 C CA . PRO A 1 102 ? -34.611 4.509 14.767 1.00 35.66 102 PRO A CA 1
ATOM 764 C C . PRO A 1 102 ? -34.976 4.206 16.225 1.00 35.66 102 PRO A C 1
ATOM 766 O O . PRO A 1 102 ? -36.155 4.083 16.556 1.00 35.66 102 PRO A O 1
ATOM 769 N N . ALA A 1 103 ? -33.959 4.051 17.077 1.00 39.94 103 ALA A N 1
ATOM 770 C CA . ALA A 1 103 ? -34.142 3.731 18.487 1.00 39.94 103 ALA A CA 1
ATOM 771 C C . ALA A 1 103 ? -35.134 4.716 19.127 1.00 39.94 103 ALA A C 1
ATOM 773 O O . ALA A 1 103 ? -34.926 5.931 19.107 1.00 39.94 103 ALA A O 1
ATOM 774 N N . THR A 1 104 ? -36.228 4.192 19.679 1.00 32.50 104 THR A N 1
ATOM 775 C CA . THR A 1 104 ? -37.193 4.971 20.454 1.00 32.50 104 THR A CA 1
ATOM 776 C C . THR A 1 104 ? -36.507 5.515 21.700 1.00 32.50 104 THR A C 1
ATOM 778 O O . THR A 1 104 ? -36.134 4.757 22.594 1.00 32.50 104 THR A O 1
ATOM 781 N N . ILE A 1 105 ? -36.346 6.834 21.750 1.00 37.44 105 ILE A N 1
ATOM 782 C CA . ILE A 1 105 ? -35.894 7.567 22.933 1.00 37.44 105 ILE A CA 1
ATOM 783 C C . ILE A 1 105 ? -36.954 7.371 24.035 1.00 37.44 105 ILE A C 1
ATOM 785 O O . ILE A 1 105 ? -38.122 7.689 23.792 1.00 37.44 105 ILE A O 1
ATOM 789 N N . PRO A 1 106 ? -36.614 6.865 25.236 1.00 34.09 106 PRO A N 1
ATOM 790 C CA . PRO A 1 106 ? -37.550 6.886 26.354 1.00 34.09 106 PRO A CA 1
ATOM 791 C C . PRO A 1 106 ? -37.806 8.346 26.775 1.00 34.09 106 PRO A C 1
ATOM 793 O O . PRO A 1 106 ? -36.863 9.139 26.812 1.00 34.09 106 PRO A O 1
ATOM 796 N N . PRO A 1 107 ? -39.058 8.738 27.076 1.00 31.11 107 PRO A N 1
ATOM 797 C CA . PRO A 1 107 ? -39.397 10.131 27.344 1.00 31.11 107 PRO A CA 1
ATOM 798 C C . PRO A 1 107 ? -38.664 10.631 28.593 1.00 31.11 107 PRO A C 1
ATOM 800 O O . PRO A 1 107 ? -38.872 10.127 29.697 1.00 31.11 107 PRO A O 1
ATOM 803 N N . SER A 1 108 ? -37.809 11.641 28.421 1.00 34.25 108 SER A N 1
ATOM 804 C CA . SER A 1 108 ? -37.188 12.352 29.535 1.00 34.25 108 SER A CA 1
ATOM 805 C C . SER A 1 108 ? -38.255 13.154 30.279 1.00 34.25 108 SER A C 1
ATOM 807 O O . SER A 1 108 ? -38.910 14.017 29.692 1.00 34.25 108 SER A O 1
ATOM 809 N N . SER A 1 109 ? -38.408 12.898 31.574 1.00 34.47 109 SER A N 1
ATOM 810 C CA . SER A 1 109 ? -39.193 13.733 32.479 1.00 34.47 109 SER A CA 1
ATOM 811 C C . SER A 1 109 ? -38.636 15.161 32.501 1.00 34.47 109 SER A C 1
ATOM 813 O O . SER A 1 109 ? -37.493 15.388 32.899 1.00 34.47 109 SER A O 1
ATOM 815 N N . SER A 1 110 ? -39.454 16.114 32.070 1.00 31.91 110 SER A N 1
ATOM 816 C CA . SER A 1 110 ? -39.191 17.555 32.084 1.00 31.91 110 SER A CA 1
ATOM 817 C C . SER A 1 110 ? -39.011 18.118 33.504 1.00 31.91 110 SER A C 1
ATOM 819 O O . SER A 1 110 ? -39.840 17.820 34.367 1.00 31.91 110 SER A O 1
ATOM 821 N N . PRO A 1 111 ? -38.023 19.002 33.751 1.00 34.06 111 PRO A N 1
ATOM 822 C CA . PRO A 1 111 ? -38.026 19.917 34.890 1.00 34.06 111 PRO A CA 1
ATOM 823 C C . PRO A 1 111 ? -38.720 21.253 34.545 1.00 34.06 111 PRO A C 1
ATOM 825 O O . PRO A 1 111 ? -38.846 21.600 33.367 1.00 34.06 111 PRO A O 1
ATOM 828 N N . PRO A 1 112 ? -39.187 22.010 35.557 1.00 32.44 112 PRO A N 1
ATOM 829 C CA . PRO A 1 112 ? -40.054 23.165 35.368 1.00 32.44 112 PRO A CA 1
ATOM 830 C C . PRO A 1 112 ? -39.308 24.433 34.929 1.00 32.44 112 PRO A C 1
ATOM 832 O O . PRO A 1 112 ? -38.121 24.631 35.172 1.00 32.44 112 PRO A O 1
ATOM 835 N N . SER A 1 113 ? -40.089 25.304 34.299 1.00 32.47 113 SER A N 1
ATOM 836 C CA . SER A 1 113 ? -39.777 26.627 33.762 1.00 32.47 113 SER A CA 1
ATOM 837 C C . SER A 1 113 ? -39.227 27.638 34.776 1.00 32.47 113 SER A C 1
ATOM 839 O O . SER A 1 113 ? -39.837 27.840 35.826 1.00 32.47 113 SER A O 1
ATOM 841 N N . SER A 1 114 ? -38.228 28.430 34.370 1.00 33.09 114 SER A N 1
ATOM 842 C CA . SER A 1 114 ? -38.072 29.807 34.861 1.00 33.09 114 SER A CA 1
ATOM 843 C C . SER A 1 114 ? -37.379 30.731 33.848 1.00 33.09 114 SER A C 1
ATOM 845 O O . SER A 1 114 ? -36.214 30.542 33.518 1.00 33.09 114 SER A O 1
ATOM 847 N N . ALA A 1 115 ? -38.176 31.700 33.393 1.00 31.00 115 ALA A N 1
ATOM 848 C CA . ALA A 1 115 ? -37.940 33.093 32.996 1.00 31.00 115 ALA A CA 1
ATOM 849 C C . ALA A 1 115 ? -36.613 33.581 32.366 1.00 31.00 115 ALA A C 1
ATOM 851 O O . ALA A 1 115 ? -35.501 33.320 32.807 1.00 31.00 115 ALA A O 1
ATOM 852 N N . SER A 1 116 ? -36.833 34.438 31.368 1.00 30.44 116 SER A N 1
ATOM 853 C CA . SER A 1 116 ? -35.929 35.162 30.478 1.00 30.44 116 SER A CA 1
ATOM 854 C C . SER A 1 116 ? -35.049 36.240 31.117 1.00 30.44 116 SER A C 1
ATOM 856 O O . SER A 1 116 ? -35.527 37.017 31.945 1.00 30.44 116 SER A O 1
ATOM 858 N N . SER A 1 117 ? -33.882 36.470 30.512 1.00 30.08 117 SER A N 1
ATOM 859 C CA . SER A 1 117 ? -33.415 37.821 30.170 1.00 30.08 117 SER A CA 1
ATOM 860 C C . SER A 1 117 ? -32.428 37.781 28.993 1.00 30.08 117 SER A C 1
ATOM 862 O O . SER A 1 117 ? -31.514 36.964 28.944 1.00 30.08 117 SER A O 1
ATOM 864 N N . SER A 1 118 ? -32.655 38.648 28.004 1.00 31.25 118 SER A N 1
ATOM 865 C CA . SER A 1 118 ? -31.726 38.949 26.903 1.00 31.25 118 SER A CA 1
ATOM 866 C C . SER A 1 118 ? -30.778 40.082 27.323 1.00 31.25 118 SER A C 1
ATOM 868 O O . SER A 1 118 ? -31.173 40.913 28.146 1.00 31.25 118 SER A O 1
ATOM 870 N N . PRO A 1 119 ? -29.572 40.184 26.730 1.00 32.22 119 PRO A N 1
ATOM 871 C CA . PRO A 1 119 ? -29.387 41.260 25.748 1.00 32.22 119 PRO A CA 1
ATOM 872 C C . PRO A 1 119 ? -28.481 40.934 24.533 1.00 32.22 119 PRO A C 1
ATOM 874 O O . PRO A 1 119 ? -27.537 40.161 24.616 1.00 32.22 119 PRO A O 1
ATOM 877 N N . SER A 1 120 ? -28.852 41.597 23.429 1.00 29.67 120 SER A N 1
ATOM 878 C CA . SER A 1 120 ? -28.207 42.094 22.190 1.00 29.67 120 SER A CA 1
ATOM 879 C C . SER A 1 120 ? -26.774 41.704 21.730 1.00 29.67 120 SER A C 1
ATOM 881 O O . SER A 1 120 ? -25.905 41.412 22.543 1.00 29.67 120 SER A O 1
ATOM 883 N N . PRO A 1 121 ? -26.493 41.788 20.403 1.00 40.38 121 PRO A N 1
ATOM 884 C CA . PRO A 1 121 ? -25.407 41.066 19.726 1.00 40.38 121 PRO A CA 1
ATOM 885 C C . PRO A 1 121 ? -24.134 41.902 19.500 1.00 40.38 121 PRO A C 1
ATOM 887 O O . PRO A 1 121 ? -24.187 43.135 19.528 1.00 40.38 121 PRO A O 1
ATOM 890 N N . PRO A 1 122 ? -23.021 41.247 19.112 1.00 28.67 122 PRO A N 1
ATOM 891 C CA . PRO A 1 122 ? -22.252 41.819 18.008 1.00 28.67 122 PRO A CA 1
ATOM 892 C C . PRO A 1 122 ? -21.681 40.815 16.987 1.00 28.67 122 PRO A C 1
ATOM 894 O O . PRO A 1 122 ? -21.189 39.738 17.307 1.00 28.67 122 PRO A O 1
ATOM 897 N N . SER A 1 123 ? -21.6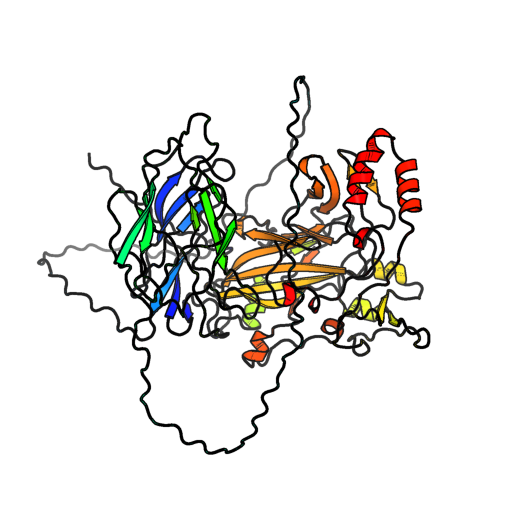82 41.309 15.745 1.00 27.03 123 SER A N 1
ATOM 898 C CA . SER A 1 123 ? -20.711 41.122 14.655 1.00 27.03 123 SER A CA 1
ATOM 899 C C . SER A 1 123 ? -20.421 39.722 14.097 1.00 27.03 123 SER A C 1
ATOM 901 O O . SER A 1 123 ? -19.754 38.887 14.699 1.00 27.03 123 SER A O 1
ATOM 903 N N . SER A 1 124 ? -20.802 39.579 12.828 1.00 38.50 124 SER A N 1
ATOM 904 C CA . SER A 1 124 ? -20.301 38.638 11.823 1.00 38.50 124 SER A CA 1
ATOM 905 C C . SER A 1 124 ? -18.774 38.455 11.820 1.00 38.50 124 SER A C 1
ATOM 907 O O . SER A 1 124 ? -18.059 39.463 11.745 1.00 38.50 124 SER A O 1
ATOM 909 N N . PRO A 1 125 ? -18.256 37.216 11.724 1.00 31.59 125 PRO A N 1
ATOM 910 C CA . PRO A 1 125 ? -16.903 36.975 11.265 1.00 31.59 125 PRO A CA 1
ATOM 911 C C . PRO A 1 125 ? -16.856 36.664 9.765 1.00 31.59 125 PRO A C 1
ATOM 913 O O . PRO A 1 125 ? -17.705 35.988 9.184 1.00 31.59 125 PRO A O 1
ATOM 916 N N . LYS A 1 126 ? -15.807 37.215 9.164 1.00 28.34 126 LYS A N 1
ATOM 917 C CA . LYS A 1 126 ? -15.359 37.045 7.789 1.00 28.34 126 LYS A CA 1
ATOM 918 C C . LYS A 1 126 ? -14.949 35.589 7.525 1.00 28.34 126 LYS A C 1
ATOM 920 O O . LYS A 1 126 ? -14.358 34.950 8.388 1.00 28.34 126 LYS A O 1
ATOM 925 N N . SER A 1 127 ? -15.247 35.137 6.306 1.00 30.30 127 SER A N 1
ATOM 926 C CA . SER A 1 127 ? -14.489 34.188 5.474 1.00 30.30 127 SER A CA 1
ATOM 927 C C . SER A 1 127 ? -13.268 33.532 6.141 1.00 30.30 127 SER A C 1
ATOM 929 O O . SER A 1 127 ? -12.219 34.163 6.260 1.00 30.30 127 SER A O 1
ATOM 931 N N . PHE A 1 128 ? -13.389 32.248 6.485 1.00 27.61 128 PHE A N 1
ATOM 932 C CA . PHE A 1 128 ? -12.272 31.362 6.820 1.00 27.61 128 PHE A CA 1
ATOM 933 C C . PHE A 1 128 ? -11.958 30.483 5.600 1.00 27.61 128 PHE A C 1
ATOM 935 O O . PHE A 1 128 ? -12.500 29.392 5.446 1.00 27.61 128 PHE A O 1
ATOM 942 N N . ALA A 1 129 ? -11.087 30.977 4.729 1.00 30.45 129 ALA A N 1
ATOM 943 C CA . ALA A 1 129 ? -10.320 30.167 3.795 1.00 30.45 129 ALA A CA 1
ATOM 944 C C . ALA A 1 129 ? -8.861 30.467 4.131 1.00 30.45 129 ALA A C 1
ATOM 946 O O . ALA A 1 129 ? -8.433 31.592 3.921 1.00 30.45 129 ALA A O 1
ATOM 947 N N . ASP A 1 130 ? -8.223 29.524 4.828 1.00 29.77 130 ASP A N 1
ATOM 948 C CA . ASP A 1 130 ? -6.772 29.323 4.976 1.00 29.77 130 ASP A CA 1
ATOM 949 C C . ASP A 1 130 ? -6.533 28.464 6.228 1.00 29.77 130 ASP A C 1
ATOM 951 O O . ASP A 1 130 ? -6.302 28.940 7.340 1.00 29.77 130 ASP A O 1
ATOM 955 N N . ARG A 1 131 ? -6.628 27.145 6.047 1.00 29.73 131 ARG A N 1
ATOM 956 C CA . ARG A 1 131 ? -5.939 26.168 6.896 1.00 29.73 131 ARG A CA 1
ATOM 957 C C . ARG A 1 131 ? -5.129 25.275 5.972 1.00 29.73 131 ARG A C 1
ATOM 959 O O . ARG A 1 131 ? -5.575 24.203 5.579 1.00 29.73 131 ARG A O 1
ATOM 966 N N . LEU A 1 132 ? -3.964 25.782 5.584 1.00 33.84 132 LEU A N 1
ATOM 967 C CA . LEU A 1 132 ? -2.920 24.977 4.975 1.00 33.84 132 LEU A CA 1
ATOM 968 C C . LEU A 1 132 ? -2.202 24.167 6.063 1.00 33.84 132 LEU A C 1
ATOM 970 O O . LEU A 1 132 ? -2.016 24.614 7.194 1.00 33.84 132 LEU A O 1
ATOM 974 N N . ASN A 1 133 ? -1.876 22.948 5.659 1.00 40.56 133 ASN A N 1
ATOM 975 C CA . ASN A 1 133 ? -1.184 21.863 6.336 1.00 40.56 133 ASN A CA 1
ATOM 976 C C . ASN A 1 133 ? -0.109 22.294 7.376 1.00 40.56 133 ASN A C 1
ATOM 978 O O . ASN A 1 133 ? 0.801 23.038 7.011 1.00 40.56 133 ASN A O 1
ATOM 982 N N . PRO A 1 134 ? -0.128 21.807 8.637 1.00 35.31 134 PRO A N 1
ATOM 983 C CA . PRO A 1 134 ? 0.876 22.157 9.653 1.00 35.31 134 PRO A CA 1
ATOM 984 C C . PRO A 1 134 ? 2.271 21.519 9.459 1.00 35.31 134 PRO A C 1
ATOM 986 O O . PRO A 1 134 ? 3.121 21.673 10.332 1.00 35.31 134 PRO A O 1
ATOM 989 N N . PHE A 1 135 ? 2.543 20.828 8.344 1.00 41.81 135 PHE A N 1
ATOM 990 C CA . PHE A 1 135 ? 3.805 20.096 8.126 1.00 41.81 135 PHE A CA 1
ATOM 991 C C . PHE A 1 135 ? 4.880 20.834 7.304 1.00 41.81 135 PHE A C 1
ATOM 993 O O . PHE A 1 135 ? 5.947 20.280 7.057 1.00 41.81 135 PHE A O 1
ATOM 1000 N N . ALA A 1 136 ? 4.673 22.097 6.922 1.00 34.41 136 ALA A N 1
ATOM 1001 C CA . ALA A 1 136 ? 5.707 22.883 6.245 1.00 34.41 136 ALA A CA 1
ATOM 1002 C C . ALA A 1 136 ? 6.505 23.738 7.241 1.00 34.41 136 ALA A C 1
ATOM 1004 O O . ALA A 1 136 ? 6.174 24.898 7.486 1.00 34.41 136 ALA A O 1
ATOM 1005 N N . GLY A 1 137 ? 7.587 23.188 7.794 1.00 30.38 137 GLY A N 1
ATOM 1006 C CA . GLY A 1 137 ? 8.588 24.024 8.453 1.00 30.38 137 GLY A CA 1
ATOM 1007 C C . GLY A 1 137 ? 9.544 23.289 9.374 1.00 30.38 137 GLY A C 1
ATOM 1008 O O . GLY A 1 137 ? 9.359 23.332 10.581 1.00 30.38 137 GLY A O 1
ATOM 1009 N N . LEU A 1 138 ? 10.610 22.710 8.818 1.00 28.12 138 LEU A N 1
ATOM 1010 C CA . LEU A 1 138 ? 11.878 22.504 9.525 1.00 28.12 138 LEU A CA 1
ATOM 1011 C C . LEU A 1 138 ? 13.014 22.428 8.494 1.00 28.12 138 LEU A C 1
ATOM 1013 O O . LEU A 1 138 ? 13.292 21.394 7.899 1.00 28.12 138 LEU A O 1
ATOM 1017 N N . SER A 1 139 ? 13.652 23.576 8.268 1.00 25.47 139 SER A N 1
ATOM 1018 C CA . SER A 1 139 ? 14.938 23.686 7.579 1.00 25.47 139 SER A CA 1
ATOM 1019 C C . SER A 1 139 ? 16.040 23.341 8.580 1.00 25.47 139 SER A C 1
ATOM 1021 O O . SER A 1 139 ? 16.230 24.086 9.543 1.00 25.47 139 SER A O 1
ATOM 1023 N N . LEU A 1 140 ? 16.774 22.248 8.367 1.00 25.75 140 LEU A N 1
ATOM 1024 C CA . LEU A 1 140 ? 17.929 21.885 9.191 1.00 25.75 140 LEU A CA 1
ATOM 1025 C C . LEU A 1 140 ? 19.234 22.224 8.468 1.00 25.75 140 LEU A C 1
ATOM 1027 O O . LEU A 1 140 ? 19.542 21.707 7.399 1.00 25.75 140 LEU A O 1
ATOM 1031 N N . VAL A 1 141 ? 19.984 23.132 9.091 1.00 23.77 141 VAL A N 1
ATOM 1032 C CA . VAL A 1 141 ? 21.344 23.528 8.726 1.00 23.77 141 VAL A CA 1
ATOM 1033 C C . VAL A 1 141 ? 22.323 22.483 9.261 1.00 23.77 141 VAL A C 1
ATOM 1035 O O . VAL A 1 141 ? 22.270 22.109 10.431 1.00 23.77 141 VAL A O 1
ATOM 1038 N N . SER A 1 142 ? 23.231 22.046 8.394 1.00 25.50 142 SER A N 1
ATOM 1039 C CA . SER A 1 142 ? 24.357 21.157 8.676 1.00 25.50 142 SER A CA 1
ATOM 1040 C C . SER A 1 142 ? 25.340 21.749 9.689 1.00 25.50 142 SER A C 1
ATOM 1042 O O . SER A 1 142 ? 25.739 22.908 9.550 1.00 25.50 142 SER A O 1
ATOM 1044 N N . LYS A 1 143 ? 25.837 20.925 10.617 1.00 24.41 143 LYS A N 1
ATOM 1045 C CA . LYS A 1 143 ? 27.154 21.122 11.235 1.00 24.41 143 LYS A CA 1
ATOM 1046 C C . LYS A 1 143 ? 27.875 19.789 11.429 1.00 24.41 143 LYS A C 1
ATOM 1048 O O . LYS A 1 143 ? 27.369 18.892 12.096 1.00 24.41 143 LYS A O 1
ATOM 1053 N N . GLU A 1 144 ? 29.052 19.718 10.820 1.00 24.47 144 GLU A N 1
ATOM 1054 C CA . GLU A 1 144 ? 30.137 18.772 11.076 1.00 24.47 144 GLU A CA 1
ATOM 1055 C C . GLU A 1 144 ? 30.777 19.064 12.449 1.00 24.47 144 GLU A C 1
ATOM 1057 O O . GLU A 1 144 ? 30.856 20.229 12.838 1.00 24.47 144 GLU A O 1
ATOM 1062 N N . ASP A 1 145 ? 31.189 18.029 13.199 1.00 24.61 145 ASP A N 1
ATOM 1063 C CA . ASP A 1 145 ? 32.604 17.802 13.569 1.00 24.61 145 ASP A CA 1
ATOM 1064 C C . ASP A 1 145 ? 32.837 16.644 14.580 1.00 24.61 145 ASP A C 1
ATOM 1066 O O . ASP A 1 145 ? 32.198 16.549 15.624 1.00 24.61 145 ASP A O 1
ATOM 1070 N N . ALA A 1 146 ? 33.822 15.808 14.212 1.00 23.17 146 ALA A N 1
ATOM 1071 C CA . ALA A 1 146 ? 34.917 15.169 14.975 1.00 23.17 146 ALA A CA 1
ATOM 1072 C C . ALA A 1 146 ? 34.713 14.287 16.248 1.00 23.17 146 ALA A C 1
ATOM 1074 O O . ALA A 1 146 ? 34.393 14.771 17.324 1.00 23.17 146 ALA A O 1
ATOM 1075 N N . ALA A 1 147 ? 35.075 12.992 16.085 1.00 22.33 147 ALA A N 1
ATOM 1076 C CA . ALA A 1 147 ? 36.043 12.123 16.821 1.00 22.33 147 ALA A CA 1
ATOM 1077 C C . ALA A 1 147 ? 36.239 12.279 18.361 1.00 22.33 147 ALA A C 1
ATOM 1079 O O . ALA A 1 147 ? 36.355 13.381 18.867 1.00 22.33 147 ALA A O 1
ATOM 1080 N N . SER A 1 148 ? 36.437 11.249 19.203 1.00 23.42 148 SER A N 1
ATOM 1081 C CA . SER A 1 148 ? 37.305 10.054 19.114 1.00 23.42 148 SER A CA 1
ATOM 1082 C C . SER A 1 148 ? 37.149 9.161 20.373 1.00 23.42 148 SER A C 1
ATOM 1084 O O . SER A 1 148 ? 36.827 9.669 21.441 1.00 23.42 148 SER A O 1
ATOM 1086 N N . ASP A 1 149 ? 37.397 7.856 20.193 1.00 22.42 149 ASP A N 1
ATOM 1087 C CA . ASP A 1 149 ? 38.000 6.822 21.068 1.00 22.42 149 ASP A CA 1
ATOM 1088 C C . ASP A 1 149 ? 37.698 6.703 22.584 1.00 22.42 149 ASP A C 1
ATOM 1090 O O . ASP A 1 149 ? 37.867 7.642 23.354 1.00 22.42 149 ASP A O 1
ATOM 1094 N N . ILE A 1 150 ? 37.433 5.460 23.041 1.00 23.17 150 ILE A N 1
ATOM 1095 C CA . ILE A 1 150 ? 38.340 4.644 23.898 1.00 23.17 150 ILE A CA 1
ATOM 1096 C C . ILE A 1 150 ? 37.679 3.303 24.334 1.00 23.17 150 ILE A C 1
ATOM 1098 O O . ILE A 1 150 ? 36.624 3.274 24.955 1.00 23.17 150 ILE A O 1
ATOM 1102 N N . TYR A 1 151 ? 38.389 2.209 24.017 1.00 20.44 151 TYR A N 1
ATOM 1103 C CA . TYR A 1 151 ? 38.542 0.889 24.672 1.00 20.44 151 TYR A CA 1
ATOM 1104 C C . TYR A 1 151 ? 37.357 0.004 25.135 1.00 20.44 151 TYR A C 1
ATOM 1106 O O . TYR A 1 151 ? 36.665 0.265 26.112 1.00 20.44 151 TYR A O 1
ATOM 1114 N N . ASN A 1 152 ? 37.328 -1.186 24.520 1.00 24.06 152 ASN A N 1
ATOM 1115 C CA . ASN A 1 152 ? 36.870 -2.490 25.035 1.00 24.06 152 ASN A CA 1
ATOM 1116 C C . ASN A 1 152 ? 38.020 -3.128 25.873 1.00 24.06 152 ASN A C 1
ATOM 1118 O O . ASN A 1 152 ? 39.163 -2.715 25.643 1.00 24.06 152 ASN A O 1
ATOM 1122 N N . PRO A 1 153 ? 37.843 -4.148 26.753 1.00 31.02 153 PRO A N 1
ATOM 1123 C CA . PRO A 1 153 ? 37.502 -5.498 26.265 1.00 31.02 153 PRO A CA 1
ATOM 1124 C C . PRO A 1 153 ? 36.769 -6.443 27.265 1.00 31.02 153 PRO A C 1
ATOM 1126 O O . PRO A 1 153 ? 36.604 -6.114 28.437 1.00 31.02 153 PRO A O 1
ATOM 1129 N N . LEU A 1 154 ? 36.488 -7.676 26.783 1.00 23.03 154 LEU A N 1
ATOM 1130 C CA . LEU A 1 154 ? 36.290 -8.960 27.513 1.00 23.03 154 LEU A CA 1
ATOM 1131 C C . LEU A 1 154 ? 34.841 -9.276 27.969 1.00 23.03 154 LEU A C 1
ATOM 1133 O O . LEU A 1 154 ? 34.167 -8.413 28.502 1.00 23.03 154 LEU A O 1
ATOM 1137 N N . VAL A 1 155 ? 34.246 -10.474 27.840 1.00 24.70 155 VAL A N 1
ATOM 1138 C CA . VAL A 1 155 ? 34.641 -11.857 27.480 1.00 24.70 155 VAL A CA 1
ATOM 1139 C C . VAL A 1 155 ? 33.426 -12.530 26.818 1.00 24.70 155 VAL A C 1
ATOM 1141 O O . VAL A 1 155 ? 32.292 -12.311 27.239 1.00 24.70 155 VAL A O 1
ATOM 1144 N N . GLY A 1 156 ? 33.669 -13.379 25.817 1.00 22.09 156 GLY A N 1
ATOM 1145 C CA . GLY A 1 156 ? 32.649 -14.207 25.178 1.00 22.09 156 GLY A CA 1
ATOM 1146 C C . GLY A 1 156 ? 32.235 -15.432 25.997 1.00 22.09 156 GLY A C 1
ATOM 1147 O O . GLY A 1 156 ? 33.051 -16.059 26.667 1.00 22.09 156 GLY A O 1
ATOM 1148 N N . VAL A 1 157 ? 30.970 -15.822 25.858 1.00 23.17 157 VAL A N 1
ATOM 1149 C CA . VAL A 1 157 ? 30.511 -17.185 26.134 1.00 23.17 157 VAL A CA 1
ATOM 1150 C C . VAL A 1 157 ? 29.626 -17.612 24.969 1.00 23.17 157 VAL A C 1
ATOM 1152 O O . VAL A 1 157 ? 28.580 -17.025 24.710 1.00 23.17 157 VAL A O 1
ATOM 1155 N N . HIS A 1 158 ? 30.103 -18.625 24.250 1.00 22.94 158 HIS A N 1
ATOM 1156 C CA . HIS A 1 158 ? 29.379 -19.353 23.219 1.00 22.94 158 HIS A CA 1
ATOM 1157 C C . HIS A 1 158 ? 28.155 -20.055 23.819 1.00 22.94 158 HIS A C 1
ATOM 1159 O O . HIS A 1 158 ? 28.304 -20.883 24.716 1.00 22.94 158 HIS A O 1
ATOM 1165 N N . LEU A 1 159 ? 26.974 -19.811 23.252 1.00 22.64 159 LEU A N 1
ATOM 1166 C CA . LEU A 1 159 ? 25.841 -20.727 23.335 1.00 22.64 159 LEU A CA 1
ATOM 1167 C C . LEU A 1 159 ? 25.361 -21.013 21.915 1.00 22.64 159 LEU A C 1
ATOM 1169 O O . LEU A 1 159 ? 24.845 -20.151 21.214 1.00 22.64 159 LEU A O 1
ATOM 1173 N N . THR A 1 160 ? 25.621 -22.240 21.482 1.00 23.23 160 THR A N 1
ATOM 1174 C CA . THR A 1 160 ? 25.136 -22.824 20.236 1.00 23.23 160 THR A CA 1
ATOM 1175 C C . THR A 1 160 ? 23.685 -23.259 20.421 1.00 23.23 160 THR A C 1
ATOM 1177 O O . THR A 1 160 ? 23.424 -24.160 21.219 1.00 23.23 160 THR A O 1
ATOM 1180 N N . ALA A 1 161 ? 22.761 -22.674 19.664 1.00 24.00 161 ALA A N 1
ATOM 1181 C CA . ALA A 1 161 ? 21.429 -23.226 19.449 1.00 24.00 161 ALA A CA 1
ATOM 1182 C C . ALA A 1 161 ? 21.205 -23.343 17.938 1.00 24.00 161 ALA A C 1
ATOM 1184 O O . ALA A 1 161 ? 21.285 -22.364 17.203 1.00 24.00 161 ALA A O 1
ATOM 1185 N N . SER A 1 162 ? 21.023 -24.578 17.482 1.00 23.58 162 SER A N 1
ATOM 1186 C CA . SER A 1 162 ? 20.694 -24.928 16.107 1.00 23.58 162 SER A CA 1
ATOM 1187 C C . SER A 1 162 ? 19.222 -24.617 15.840 1.00 23.58 162 SER A C 1
ATOM 1189 O O . SER A 1 162 ? 18.351 -25.305 16.376 1.00 23.58 162 SER A O 1
ATOM 1191 N N . GLU A 1 163 ? 18.936 -23.626 15.002 1.00 25.86 163 GLU A N 1
ATOM 1192 C CA . GLU A 1 163 ? 17.607 -23.455 14.415 1.00 25.86 163 GLU A CA 1
ATOM 1193 C C . GLU A 1 163 ? 17.491 -24.352 13.182 1.00 25.86 163 GLU A C 1
ATOM 1195 O O . GLU A 1 163 ? 18.151 -24.154 12.161 1.00 25.86 163 GLU A O 1
ATOM 1200 N N . ALA A 1 164 ? 16.669 -25.391 13.308 1.00 23.75 164 ALA A N 1
ATOM 1201 C CA . ALA A 1 164 ? 16.173 -26.144 12.173 1.00 23.75 164 ALA A CA 1
ATOM 1202 C C . ALA A 1 164 ? 15.103 -25.293 11.476 1.00 23.75 164 ALA A C 1
ATOM 1204 O O . ALA A 1 164 ? 14.073 -24.972 12.068 1.00 23.75 164 ALA A O 1
ATOM 1205 N N . ALA A 1 165 ? 15.372 -24.924 10.225 1.00 23.11 165 ALA A N 1
ATOM 1206 C CA . ALA A 1 165 ? 14.420 -24.276 9.341 1.00 23.11 165 ALA A CA 1
ATOM 1207 C C . ALA A 1 165 ? 13.198 -25.184 9.134 1.00 23.11 165 ALA A C 1
ATOM 1209 O O . ALA A 1 165 ? 13.321 -26.310 8.651 1.00 23.11 165 ALA A O 1
ATOM 1210 N N . VAL A 1 166 ? 12.019 -24.687 9.500 1.00 22.39 166 VAL A N 1
ATOM 1211 C CA . VAL A 1 166 ? 10.742 -25.262 9.077 1.00 22.39 166 VAL A CA 1
ATOM 1212 C C . VAL A 1 166 ? 10.330 -24.501 7.821 1.00 22.39 166 VAL A C 1
ATOM 1214 O O . VAL A 1 166 ? 9.780 -23.406 7.901 1.00 22.39 166 VAL A O 1
ATOM 1217 N N . GLU A 1 167 ? 10.653 -25.053 6.651 1.00 23.69 167 GLU A N 1
ATOM 1218 C CA . GLU A 1 167 ? 10.043 -24.634 5.389 1.00 23.69 167 GLU A CA 1
ATOM 1219 C C . GLU A 1 167 ? 8.559 -25.023 5.425 1.00 23.69 167 GLU A C 1
ATOM 1221 O O . GLU A 1 167 ? 8.204 -26.203 5.388 1.00 23.69 167 GLU A O 1
ATOM 1226 N N . ALA A 1 168 ? 7.680 -24.026 5.518 1.00 24.83 168 ALA A N 1
ATOM 1227 C CA . ALA A 1 168 ? 6.276 -24.205 5.187 1.00 24.83 168 ALA A CA 1
ATOM 1228 C C . ALA A 1 168 ? 6.170 -24.330 3.661 1.00 24.83 168 ALA A C 1
ATOM 1230 O O . ALA A 1 168 ? 6.409 -23.376 2.922 1.00 24.83 168 ALA A O 1
ATOM 1231 N N . VAL A 1 169 ? 5.849 -25.533 3.196 1.00 22.47 169 VAL A N 1
ATOM 1232 C CA . VAL A 1 169 ? 5.524 -25.815 1.799 1.00 22.47 169 VAL A CA 1
ATOM 1233 C C . VAL A 1 169 ? 4.161 -25.183 1.506 1.00 22.47 169 VAL A C 1
ATOM 1235 O O . VAL A 1 169 ? 3.125 -25.755 1.837 1.00 22.47 169 VAL A O 1
ATOM 1238 N N . GLU A 1 170 ? 4.144 -23.988 0.915 1.00 27.88 170 GLU A N 1
ATOM 1239 C CA . GLU A 1 170 ? 2.956 -23.490 0.218 1.00 27.88 170 GLU A CA 1
ATOM 1240 C C . GLU A 1 170 ? 2.802 -24.308 -1.070 1.00 27.88 170 GLU A C 1
ATOM 1242 O O . GLU A 1 170 ? 3.580 -24.181 -2.018 1.00 27.88 170 GLU A O 1
ATOM 1247 N N . GLU A 1 171 ? 1.824 -25.213 -1.090 1.00 26.25 171 GLU A N 1
ATOM 1248 C CA . GLU A 1 171 ? 1.470 -25.947 -2.300 1.00 26.25 171 GLU A CA 1
ATOM 1249 C C . GLU A 1 171 ? 1.006 -24.967 -3.389 1.00 26.25 171 GLU A C 1
ATOM 1251 O O . GLU A 1 171 ? 0.016 -24.249 -3.249 1.00 26.25 171 GLU A O 1
ATOM 1256 N N . ASN A 1 172 ? 1.744 -24.975 -4.502 1.00 26.41 172 ASN A N 1
ATOM 1257 C CA . ASN A 1 172 ? 1.407 -24.356 -5.780 1.00 26.41 172 ASN A CA 1
ATOM 1258 C C . ASN A 1 172 ? 0.054 -24.881 -6.303 1.00 26.41 172 ASN A C 1
ATOM 1260 O O . ASN A 1 172 ? 0.003 -25.802 -7.121 1.00 26.41 172 ASN A O 1
ATOM 1264 N N . ILE A 1 173 ? -1.056 -24.280 -5.874 1.00 26.73 173 ILE A N 1
ATOM 1265 C CA . ILE A 1 173 ? -2.344 -24.440 -6.551 1.00 26.73 173 ILE A CA 1
ATOM 1266 C C . ILE A 1 173 ? -2.460 -23.333 -7.596 1.00 26.73 173 ILE A C 1
ATOM 1268 O O . ILE A 1 173 ? -2.706 -22.170 -7.294 1.00 26.73 173 ILE A O 1
ATOM 1272 N N . ASN A 1 174 ? -2.261 -23.733 -8.849 1.00 29.09 174 ASN A N 1
ATOM 1273 C CA . ASN A 1 174 ? -2.453 -22.931 -10.049 1.00 29.09 174 ASN A CA 1
ATOM 1274 C C . ASN A 1 174 ? -3.885 -22.333 -10.104 1.00 29.09 174 ASN A C 1
ATOM 1276 O O . ASN A 1 174 ? -4.845 -23.096 -10.251 1.00 29.09 174 ASN A O 1
ATOM 1280 N N . PRO A 1 175 ? -4.065 -20.999 -10.048 1.00 30.70 175 PRO A N 1
ATOM 1281 C CA . PRO A 1 175 ? -5.385 -20.368 -10.115 1.00 30.70 175 PRO A CA 1
ATOM 1282 C C . PRO A 1 175 ? -5.982 -20.292 -11.537 1.00 30.70 175 PRO A C 1
ATOM 1284 O O . PRO A 1 175 ? -7.114 -19.839 -11.697 1.00 30.70 175 PRO A O 1
ATOM 1287 N N . PHE A 1 176 ? -5.296 -20.763 -12.588 1.00 34.22 176 PHE A N 1
ATOM 1288 C CA . PHE A 1 176 ? -5.768 -20.654 -13.981 1.00 34.22 176 PHE A CA 1
ATOM 1289 C C . PHE A 1 176 ? -6.819 -21.693 -14.413 1.00 34.22 176 PHE A C 1
ATOM 1291 O O . PHE A 1 176 ? -7.183 -21.753 -15.588 1.00 34.22 176 PHE A O 1
ATOM 1298 N N . ALA A 1 177 ? -7.375 -22.486 -13.498 1.00 30.08 177 ALA A N 1
ATOM 1299 C CA . ALA A 1 177 ? -8.385 -23.489 -13.827 1.00 30.08 177 ALA A CA 1
ATOM 1300 C C . ALA A 1 177 ? -9.714 -23.234 -13.107 1.00 30.08 177 ALA A C 1
ATOM 1302 O O . ALA A 1 177 ? -10.087 -24.013 -12.236 1.00 30.08 177 ALA A O 1
ATOM 1303 N N . ARG A 1 178 ? -10.434 -22.160 -13.488 1.00 27.89 178 ARG A N 1
ATOM 1304 C CA . ARG A 1 178 ? -11.918 -22.093 -13.551 1.00 27.89 178 ARG A CA 1
ATOM 1305 C C . ARG A 1 178 ? -12.438 -20.693 -13.910 1.00 27.89 178 ARG A C 1
ATOM 1307 O O . ARG A 1 178 ? -13.110 -20.036 -13.128 1.00 27.89 178 ARG A O 1
ATOM 1314 N N . VAL A 1 179 ? -12.233 -20.279 -15.159 1.00 25.25 179 VAL A N 1
ATOM 1315 C CA . VAL A 1 179 ? -13.172 -19.350 -15.810 1.00 25.25 179 VAL A CA 1
ATOM 1316 C C . VAL A 1 179 ? -14.213 -20.211 -16.520 1.00 25.25 179 VAL A C 1
ATOM 1318 O O . VAL A 1 179 ? -14.066 -20.566 -17.687 1.00 25.25 179 VAL A O 1
ATOM 1321 N N . ALA A 1 180 ? -15.247 -20.627 -15.787 1.00 24.64 180 ALA A N 1
ATOM 1322 C CA . ALA A 1 180 ? -16.439 -21.184 -16.409 1.00 24.64 180 ALA A CA 1
ATOM 1323 C C . ALA A 1 180 ? -17.341 -20.015 -16.810 1.00 24.64 180 ALA A C 1
ATOM 1325 O O . ALA A 1 180 ? -18.011 -19.405 -15.982 1.00 24.64 180 ALA A O 1
ATOM 1326 N N . VAL A 1 181 ? -17.323 -19.703 -18.103 1.00 25.00 181 VAL A N 1
ATOM 1327 C CA . VAL A 1 181 ? -18.313 -18.853 -18.763 1.00 25.00 181 VAL A CA 1
ATOM 1328 C C . VAL A 1 181 ? -19.698 -19.456 -18.506 1.00 25.00 181 VAL A C 1
ATOM 1330 O O . VAL A 1 181 ? -20.043 -20.486 -19.086 1.00 25.00 181 VAL A O 1
ATOM 1333 N N . VAL A 1 182 ? -20.506 -18.827 -17.650 1.00 23.94 182 VAL A N 1
ATOM 1334 C CA . VAL A 1 182 ? -21.919 -19.192 -17.493 1.00 23.94 182 VAL A CA 1
ATOM 1335 C C . VAL A 1 182 ? -22.674 -18.659 -18.711 1.00 23.94 182 VAL A C 1
ATOM 1337 O O . VAL A 1 182 ? -23.123 -17.517 -18.752 1.00 23.94 182 VAL A O 1
ATOM 1340 N N . ARG A 1 183 ? -22.786 -19.492 -19.749 1.00 25.88 183 ARG A N 1
ATOM 1341 C CA . ARG A 1 183 ? -23.795 -19.325 -20.800 1.00 25.88 183 ARG A CA 1
ATOM 1342 C C . ARG A 1 183 ? -25.100 -19.925 -20.292 1.00 25.88 183 ARG A C 1
ATOM 1344 O O . ARG A 1 183 ? -25.176 -21.134 -20.082 1.00 25.88 183 ARG A O 1
ATOM 1351 N N . ASN A 1 184 ? -26.118 -19.079 -20.127 1.00 27.06 184 ASN A N 1
ATOM 1352 C CA . ASN A 1 184 ? -27.499 -19.499 -19.897 1.00 27.06 184 ASN A CA 1
ATOM 1353 C C . ASN A 1 184 ? -27.900 -20.552 -20.934 1.00 27.06 184 ASN A C 1
ATOM 1355 O O . ASN A 1 184 ? -28.081 -20.235 -22.108 1.00 27.06 184 ASN A O 1
ATOM 1359 N N . THR A 1 185 ? -28.051 -21.796 -20.489 1.00 24.45 185 THR A N 1
ATOM 1360 C CA . THR A 1 185 ? -28.689 -22.852 -21.270 1.00 24.45 185 THR A CA 1
ATOM 1361 C C . THR A 1 185 ? -29.810 -23.409 -20.412 1.00 24.45 185 THR A C 1
ATOM 1363 O O . THR A 1 185 ? -29.572 -24.034 -19.382 1.00 24.45 185 THR A O 1
ATOM 1366 N N . THR A 1 186 ? -31.044 -23.116 -20.805 1.00 27.81 186 THR A N 1
ATOM 1367 C CA . THR A 1 186 ? -32.251 -23.679 -20.206 1.00 27.81 186 THR A CA 1
ATOM 1368 C C . THR A 1 186 ? -32.308 -25.168 -20.509 1.00 27.81 186 THR A C 1
ATOM 1370 O O . THR A 1 186 ? -32.488 -25.549 -21.665 1.00 27.81 186 THR A O 1
ATOM 1373 N N . VAL A 1 187 ? -32.188 -25.997 -19.476 1.00 25.64 187 VAL A N 1
ATOM 1374 C CA . VAL A 1 187 ? -32.590 -27.403 -19.524 1.00 25.64 187 VAL A CA 1
ATOM 1375 C C . VAL A 1 187 ? -33.592 -27.629 -18.403 1.00 25.64 187 VAL A C 1
ATOM 1377 O O . VAL A 1 187 ? -33.283 -27.517 -17.220 1.00 25.64 187 VAL A O 1
ATOM 1380 N N . THR A 1 188 ? -34.828 -27.874 -18.816 1.00 30.14 188 THR A N 1
ATOM 1381 C CA . THR A 1 188 ? -35.948 -28.321 -17.999 1.00 30.14 188 THR A CA 1
ATOM 1382 C C . THR A 1 188 ? -35.716 -29.774 -17.602 1.00 30.14 188 THR A C 1
ATOM 1384 O O . THR A 1 188 ? -35.833 -30.661 -18.442 1.00 30.14 188 THR A O 1
ATOM 1387 N N . GLU A 1 189 ? -35.455 -30.026 -16.323 1.00 28.12 189 GLU A N 1
ATOM 1388 C CA . GLU A 1 189 ? -35.622 -31.354 -15.735 1.00 28.12 189 GLU A CA 1
ATOM 1389 C C . GLU A 1 189 ? -36.435 -31.244 -14.446 1.00 28.12 189 GLU A C 1
ATOM 1391 O O . GLU A 1 189 ? -36.071 -30.586 -13.474 1.00 28.12 189 GLU A O 1
ATOM 1396 N N . THR A 1 190 ? -37.616 -31.849 -14.496 1.00 30.84 190 THR A N 1
ATOM 1397 C CA . THR A 1 190 ? -38.571 -31.970 -13.404 1.00 30.84 190 THR A CA 1
ATOM 1398 C C . THR A 1 190 ? -38.065 -32.986 -12.387 1.00 30.84 190 THR A C 1
ATOM 1400 O O . THR A 1 190 ? -38.128 -34.187 -12.642 1.00 30.84 190 THR A O 1
ATOM 1403 N N . ALA A 1 191 ? -37.635 -32.516 -11.217 1.00 28.91 191 ALA A N 1
ATOM 1404 C CA . ALA A 1 191 ? -37.489 -33.340 -10.025 1.00 28.91 191 ALA A CA 1
ATOM 1405 C C . ALA A 1 191 ? -38.346 -32.746 -8.901 1.00 28.91 191 ALA A C 1
ATOM 1407 O O . ALA A 1 191 ? -38.211 -31.586 -8.516 1.00 28.91 191 ALA A O 1
ATOM 1408 N N . GLN A 1 192 ? -39.293 -33.556 -8.443 1.00 30.14 192 GLN A N 1
ATOM 1409 C CA . GLN A 1 192 ? -40.258 -33.272 -7.391 1.00 30.14 192 GLN A CA 1
ATOM 1410 C C . GLN A 1 192 ? -39.510 -33.068 -6.062 1.00 30.14 192 GLN A C 1
ATOM 1412 O O . GLN A 1 192 ? -38.937 -34.013 -5.527 1.00 30.14 192 GLN A O 1
ATOM 1417 N N . VAL A 1 193 ? -39.494 -31.835 -5.549 1.00 28.16 193 VAL A N 1
ATOM 1418 C CA . VAL A 1 193 ? -38.957 -31.510 -4.221 1.00 28.16 193 VAL A CA 1
ATOM 1419 C C . VAL A 1 193 ? -40.109 -31.502 -3.226 1.00 28.16 193 VAL A C 1
ATOM 1421 O O . VAL A 1 193 ? -41.073 -30.744 -3.371 1.00 28.16 193 VAL A O 1
ATOM 1424 N N . ASP A 1 194 ? -39.994 -32.375 -2.229 1.00 26.53 194 ASP A N 1
ATOM 1425 C CA . ASP A 1 194 ? -40.833 -32.401 -1.040 1.00 26.53 194 ASP A CA 1
ATOM 1426 C C . ASP A 1 194 ? -40.729 -31.052 -0.317 1.00 26.53 194 ASP A C 1
ATOM 1428 O O . ASP A 1 194 ? -39.651 -30.600 0.073 1.00 26.53 194 ASP A O 1
ATOM 1432 N N . LYS A 1 195 ? -41.871 -30.379 -0.167 1.00 34.19 195 LYS A N 1
ATOM 1433 C CA . LYS A 1 195 ? -41.988 -29.130 0.586 1.00 34.19 195 LYS A CA 1
ATOM 1434 C C . LYS A 1 195 ? -41.912 -29.430 2.080 1.00 34.19 195 LYS A C 1
ATOM 1436 O O . LYS A 1 195 ? -42.940 -29.611 2.727 1.00 34.19 195 LYS A O 1
ATOM 1441 N N . THR A 1 196 ? -40.716 -29.363 2.645 1.00 29.91 196 THR A N 1
ATOM 1442 C CA . THR A 1 196 ? -40.534 -29.042 4.066 1.00 29.91 196 THR A CA 1
ATOM 1443 C C . THR A 1 196 ? -39.867 -27.679 4.177 1.00 29.91 196 THR A C 1
ATOM 1445 O O . THR A 1 196 ? -38.650 -27.570 4.213 1.00 29.91 196 THR A O 1
ATOM 1448 N N . SER A 1 197 ? -40.729 -26.659 4.144 1.00 35.69 197 SER A N 1
ATOM 1449 C CA . SER A 1 197 ? -40.607 -25.345 4.791 1.00 35.69 197 SER A CA 1
ATOM 1450 C C . SER A 1 197 ? -39.200 -24.795 5.053 1.00 35.69 197 SER A C 1
ATOM 1452 O O . SER A 1 197 ? -38.529 -25.199 6.003 1.00 35.69 197 SER A O 1
ATOM 1454 N N . ASP A 1 198 ? -38.864 -23.758 4.288 1.00 34.94 198 ASP A N 1
ATOM 1455 C CA . ASP A 1 198 ? -37.854 -22.748 4.584 1.00 34.94 198 ASP A CA 1
ATOM 1456 C C . ASP A 1 198 ? -37.970 -22.231 6.030 1.00 34.94 198 ASP A C 1
ATOM 1458 O O . ASP A 1 198 ? -38.910 -21.511 6.379 1.00 34.94 198 ASP A O 1
ATOM 1462 N N . VAL A 1 199 ? -36.989 -22.552 6.875 1.00 36.75 199 VAL A N 1
ATOM 1463 C CA . VAL A 1 199 ? -36.682 -21.735 8.053 1.00 36.75 199 VAL A CA 1
ATOM 1464 C C . VAL A 1 199 ? -35.715 -20.658 7.585 1.00 36.75 199 VAL A C 1
ATOM 1466 O O . VAL A 1 199 ? -34.504 -20.853 7.535 1.00 36.75 199 VAL A O 1
ATOM 1469 N N . VAL A 1 200 ? -36.279 -19.515 7.204 1.00 42.69 200 VAL A N 1
ATOM 1470 C CA . VAL A 1 200 ? -35.560 -18.245 7.080 1.00 42.69 200 VAL A CA 1
ATOM 1471 C C . VAL A 1 200 ? -34.851 -17.987 8.414 1.00 42.69 200 VAL A C 1
ATOM 1473 O O . VAL A 1 200 ? -35.507 -17.885 9.451 1.00 42.69 200 VAL A O 1
ATOM 1476 N N . THR A 1 201 ? -33.521 -17.915 8.423 1.00 43.09 201 THR A N 1
ATOM 1477 C CA . THR A 1 201 ? -32.727 -17.581 9.616 1.00 43.09 201 THR A CA 1
ATOM 1478 C C . THR A 1 201 ? -33.055 -16.158 10.077 1.00 43.09 201 THR A C 1
ATOM 1480 O O . THR A 1 201 ? -32.559 -15.182 9.526 1.00 43.09 201 THR A O 1
ATOM 1483 N N . SER A 1 202 ? -33.928 -16.037 11.080 1.00 57.50 202 SER A N 1
ATOM 1484 C CA . SER A 1 202 ? -34.504 -14.783 11.586 1.00 57.50 202 SER A CA 1
ATOM 1485 C C . SER A 1 202 ? -33.734 -14.175 12.773 1.00 57.50 202 SER A C 1
ATOM 1487 O O . SER A 1 202 ? -34.350 -13.656 13.707 1.00 57.50 202 SER A O 1
ATOM 1489 N N . SER A 1 203 ? -32.405 -14.296 12.818 1.00 80.12 203 SER A N 1
ATOM 1490 C CA . SER A 1 203 ? -31.585 -13.769 13.922 1.00 80.12 203 SER A CA 1
ATOM 1491 C C . SER A 1 203 ? -30.875 -12.472 13.530 1.00 80.12 203 SER A C 1
ATOM 1493 O O . SER A 1 203 ? -30.180 -12.451 12.514 1.00 80.12 203 SER A O 1
ATOM 1495 N N . SER A 1 204 ? -31.002 -11.433 14.366 1.00 93.69 204 SER A N 1
ATOM 1496 C CA . SER A 1 204 ? -30.337 -10.132 14.174 1.00 93.69 204 SER A CA 1
ATOM 1497 C C . SER A 1 204 ? -28.829 -10.281 13.955 1.00 93.69 204 SER A C 1
ATOM 1499 O O . SER A 1 204 ? -28.178 -11.118 14.586 1.00 93.69 204 SER A O 1
ATOM 1501 N N . ALA A 1 205 ? -28.269 -9.454 13.077 1.00 96.38 205 ALA A N 1
ATOM 1502 C CA . ALA A 1 205 ? -26.845 -9.393 12.771 1.00 96.38 205 ALA A CA 1
ATOM 1503 C C . ALA A 1 205 ? -25.985 -8.996 13.983 1.00 96.38 205 ALA A C 1
ATOM 1505 O O . ALA A 1 205 ? -24.803 -9.343 14.036 1.00 96.38 205 ALA A O 1
ATOM 1506 N N . LEU A 1 206 ? -26.563 -8.285 14.959 1.00 97.50 206 LEU A N 1
ATOM 1507 C CA . LEU A 1 206 ? -25.856 -7.699 16.097 1.00 97.50 206 LEU A CA 1
ATOM 1508 C C . LEU A 1 206 ? -26.462 -8.169 17.424 1.00 97.50 206 LEU A C 1
ATOM 1510 O O . LEU A 1 206 ? -27.680 -8.227 17.581 1.00 97.50 206 LEU A O 1
ATOM 1514 N N . LYS A 1 207 ? -25.621 -8.468 18.417 1.00 97.31 207 LYS A N 1
ATOM 1515 C CA . LYS A 1 207 ? -26.090 -8.868 19.751 1.00 97.31 207 LYS A CA 1
ATOM 1516 C C . LYS A 1 207 ? -25.105 -8.453 20.833 1.00 97.31 207 LYS A C 1
ATOM 1518 O O . LYS A 1 207 ? -23.901 -8.592 20.657 1.00 97.31 207 LYS A O 1
ATOM 1523 N N . SER A 1 208 ? -25.609 -7.992 21.975 1.00 97.62 208 SER A N 1
ATOM 1524 C CA . SER A 1 208 ? -24.758 -7.696 23.130 1.00 97.62 208 SER A CA 1
ATOM 1525 C C . SER A 1 208 ? -23.976 -8.935 23.593 1.00 97.62 208 SER A C 1
ATOM 1527 O O . SER A 1 208 ? -24.532 -10.042 23.574 1.00 97.62 208 SER A O 1
ATOM 1529 N N . PRO A 1 209 ? -22.721 -8.770 24.053 1.00 98.06 209 PRO A N 1
ATOM 1530 C CA . PRO A 1 209 ? -21.987 -9.838 24.723 1.00 98.06 209 PRO A CA 1
ATOM 1531 C C . PRO A 1 209 ? -22.733 -10.325 25.970 1.00 98.06 209 PRO A C 1
ATOM 1533 O O . PRO A 1 209 ? -23.483 -9.574 26.600 1.00 98.06 209 PRO A O 1
ATOM 1536 N N . VAL A 1 210 ? -22.506 -11.585 26.345 1.00 98.06 210 VAL A N 1
ATOM 1537 C CA . VAL A 1 210 ? -23.113 -12.183 27.549 1.00 98.06 210 VAL A CA 1
ATOM 1538 C C . VAL A 1 210 ? -22.297 -11.916 28.810 1.00 98.06 210 VAL A C 1
ATOM 1540 O O . VAL A 1 210 ? -22.850 -11.915 29.907 1.00 98.06 210 VAL A O 1
ATOM 1543 N N . ASP A 1 211 ? -20.991 -11.688 28.658 1.00 98.12 211 ASP A N 1
ATOM 1544 C CA . ASP A 1 211 ? -20.078 -11.343 29.745 1.00 98.12 211 ASP A CA 1
ATOM 1545 C C . ASP A 1 211 ? -18.778 -10.713 29.201 1.00 98.12 211 ASP A C 1
ATOM 1547 O O . ASP A 1 211 ? -18.621 -10.534 27.994 1.00 98.12 211 ASP A O 1
ATOM 1551 N N . PHE A 1 212 ? -17.822 -10.410 30.080 1.00 98.19 212 PHE A N 1
ATOM 1552 C CA . PHE A 1 212 ? -16.461 -9.997 29.743 1.00 98.19 212 PHE A CA 1
ATOM 1553 C C . PHE A 1 212 ? -15.425 -10.792 30.542 1.00 98.19 212 PHE A C 1
ATOM 1555 O O . PHE A 1 212 ? -15.532 -10.936 31.765 1.00 98.19 212 PHE A O 1
ATOM 1562 N N . ARG A 1 213 ? -14.372 -11.245 29.857 1.00 97.38 213 ARG A N 1
ATOM 1563 C CA . ARG A 1 213 ? -13.202 -11.906 30.444 1.00 97.38 213 ARG A CA 1
ATOM 1564 C C . ARG A 1 213 ? -12.060 -10.907 30.605 1.00 97.38 213 ARG A C 1
ATOM 1566 O O . ARG A 1 213 ? -11.653 -10.278 29.632 1.00 97.38 213 ARG A O 1
ATOM 1573 N N . LEU A 1 214 ? -11.513 -10.790 31.814 1.00 96.81 214 LEU A N 1
ATOM 1574 C CA . LEU A 1 214 ? -10.319 -9.979 32.056 1.00 96.81 214 LEU A CA 1
ATOM 1575 C C . LEU A 1 214 ? -9.101 -10.656 31.417 1.00 96.81 214 LEU A C 1
ATOM 1577 O O . LEU A 1 214 ? -8.771 -11.793 31.756 1.00 96.81 214 LEU A O 1
ATOM 1581 N N . ILE A 1 215 ? -8.435 -9.953 30.505 1.00 95.31 215 ILE A N 1
ATOM 1582 C CA . ILE A 1 215 ? -7.221 -10.425 29.832 1.00 95.31 215 ILE A CA 1
ATOM 1583 C C . ILE A 1 215 ? -5.991 -9.952 30.585 1.00 95.31 215 ILE A C 1
ATOM 1585 O O . ILE A 1 215 ? -5.102 -10.750 30.866 1.00 95.31 215 ILE A O 1
ATOM 1589 N N . TRP A 1 216 ? -5.943 -8.671 30.941 1.00 94.38 216 TRP A N 1
ATOM 1590 C CA . TRP A 1 216 ? -4.793 -8.085 31.616 1.00 94.38 216 TRP A CA 1
ATOM 1591 C C . TRP A 1 216 ? -5.197 -6.871 32.449 1.00 94.38 216 TRP A C 1
ATOM 1593 O O . TRP A 1 216 ? -6.154 -6.175 32.110 1.00 94.38 216 TRP A O 1
ATOM 1603 N N . SER A 1 217 ? -4.452 -6.609 33.523 1.00 93.62 217 SER A N 1
ATOM 1604 C CA . SER A 1 217 ? -4.506 -5.334 34.230 1.00 93.62 217 SER A CA 1
ATOM 1605 C C . SER A 1 217 ? -3.108 -4.782 34.460 1.00 93.62 217 SER A C 1
ATOM 1607 O O . SER A 1 217 ? -2.163 -5.528 34.737 1.00 93.62 217 SER A O 1
ATOM 1609 N N . SER A 1 218 ? -2.981 -3.459 34.383 1.00 92.12 218 SER A N 1
ATOM 1610 C CA . SER A 1 218 ? -1.694 -2.812 34.614 1.00 92.12 218 SER A CA 1
ATOM 1611 C C . SER A 1 218 ? -1.359 -2.648 36.094 1.00 92.12 218 SER A C 1
ATOM 1613 O O . SER A 1 218 ? -0.218 -2.313 36.383 1.00 92.12 218 SER A O 1
ATOM 1615 N N . SER A 1 219 ? -2.262 -2.914 37.048 1.00 89.25 219 SER A N 1
ATOM 1616 C CA . SER A 1 219 ? -2.059 -2.634 38.487 1.00 89.25 219 SER A CA 1
ATOM 1617 C C . SER A 1 219 ? -0.769 -3.215 39.080 1.00 89.25 219 SER A C 1
ATOM 1619 O O . SER A 1 219 ? -0.134 -2.590 39.931 1.00 89.25 219 SER A O 1
ATOM 1621 N N . ASN A 1 220 ? -0.332 -4.378 38.589 1.00 85.31 220 ASN A N 1
ATOM 1622 C CA . ASN A 1 220 ? 0.917 -5.014 39.022 1.00 85.31 220 ASN A CA 1
ATOM 1623 C C . ASN A 1 220 ? 2.138 -4.637 38.169 1.00 85.31 220 ASN A C 1
ATOM 1625 O O . ASN A 1 220 ? 3.265 -4.874 38.602 1.00 85.31 220 ASN A O 1
ATOM 1629 N N . TRP A 1 221 ? 1.931 -4.031 36.999 1.00 86.44 221 TRP A N 1
ATOM 1630 C CA . TRP A 1 221 ? 2.999 -3.503 36.156 1.00 86.44 221 TRP A CA 1
ATOM 1631 C C . TRP A 1 221 ? 3.600 -2.247 36.797 1.00 86.44 221 TRP A C 1
ATOM 1633 O O . TRP A 1 221 ? 2.863 -1.357 37.241 1.00 86.44 221 TRP A O 1
ATOM 1643 N N . LYS A 1 222 ? 4.934 -2.201 36.904 1.00 85.06 222 LYS A N 1
ATOM 1644 C CA . LYS A 1 222 ? 5.663 -1.130 37.602 1.00 85.06 222 LYS A CA 1
ATOM 1645 C C . LYS A 1 222 ? 6.183 -0.061 36.659 1.00 85.06 222 LYS A C 1
ATOM 1647 O O . LYS A 1 222 ? 6.661 0.963 37.148 1.00 85.06 222 LYS A O 1
ATOM 1652 N N . GLY A 1 223 ? 6.031 -0.268 35.355 1.00 83.56 223 GLY A N 1
ATOM 1653 C CA . GLY A 1 223 ? 6.416 0.734 34.392 1.00 83.56 223 GLY A CA 1
ATOM 1654 C C . GLY A 1 223 ? 5.632 2.041 34.507 1.00 83.56 223 GLY A C 1
ATOM 1655 O O . GLY A 1 223 ? 4.508 2.096 35.021 1.00 83.56 223 GLY A O 1
ATOM 1656 N N . LYS A 1 224 ? 6.258 3.125 34.049 1.00 89.06 224 LYS A N 1
ATOM 1657 C CA . LYS A 1 224 ? 5.695 4.478 34.069 1.00 89.06 224 LYS A CA 1
ATOM 1658 C C . LYS A 1 224 ? 4.385 4.537 33.274 1.00 89.06 224 LYS A C 1
ATOM 1660 O O . LYS A 1 224 ? 4.354 4.268 32.074 1.00 89.06 224 LYS A O 1
ATOM 1665 N N . LYS A 1 225 ? 3.297 4.934 33.939 1.00 90.81 225 LYS A N 1
ATOM 1666 C CA . LYS A 1 225 ? 1.925 4.914 33.402 1.00 90.81 225 LYS A CA 1
ATOM 1667 C C . LYS A 1 225 ? 1.022 5.964 34.054 1.00 90.81 225 LYS A C 1
ATOM 1669 O O . LYS A 1 225 ? 1.288 6.396 35.176 1.00 90.81 225 LYS A O 1
ATOM 1674 N N . ASN A 1 226 ? -0.068 6.319 33.377 1.00 92.00 226 ASN A N 1
ATOM 1675 C CA . ASN A 1 226 ? -1.104 7.226 33.877 1.00 92.00 226 ASN A CA 1
ATOM 1676 C C . ASN A 1 226 ? -2.301 6.436 34.420 1.00 92.00 226 ASN A C 1
ATOM 1678 O O . ASN A 1 226 ? -3.246 6.142 33.692 1.00 92.00 226 ASN A O 1
ATOM 1682 N N . GLY A 1 227 ? -2.253 6.095 35.709 1.00 92.12 227 GLY A N 1
ATOM 1683 C CA . GLY A 1 227 ? -3.276 5.267 36.351 1.00 92.12 227 GLY A CA 1
ATOM 1684 C C . GLY A 1 227 ? -3.202 3.796 35.934 1.00 92.12 227 GLY A C 1
ATOM 1685 O O . GLY A 1 227 ? -2.189 3.336 35.396 1.00 92.12 227 GLY A O 1
ATOM 1686 N N . ASP A 1 228 ? -4.283 3.066 36.197 1.00 93.69 228 ASP A N 1
ATOM 1687 C CA . ASP A 1 228 ? -4.412 1.648 35.869 1.00 93.69 228 ASP A CA 1
ATOM 1688 C C . ASP A 1 228 ? -5.407 1.414 34.727 1.00 93.69 228 ASP A C 1
ATOM 1690 O O . ASP A 1 228 ? -6.333 2.198 34.518 1.00 93.69 228 ASP A O 1
ATOM 1694 N N . VAL A 1 229 ? -5.217 0.308 34.007 1.00 95.56 229 VAL A N 1
ATOM 1695 C CA . VAL A 1 229 ? -6.124 -0.170 32.962 1.00 95.56 229 VAL A CA 1
ATOM 1696 C C . VAL A 1 229 ? -6.483 -1.622 33.200 1.00 95.56 229 VAL A C 1
ATOM 1698 O O . VAL A 1 229 ? -5.650 -2.409 33.654 1.00 95.56 229 VAL A O 1
ATOM 1701 N N . TRP A 1 230 ? -7.708 -1.973 32.831 1.00 97.00 230 TRP A N 1
ATOM 1702 C CA . TRP A 1 230 ? -8.189 -3.340 32.720 1.00 97.00 230 TRP A CA 1
ATOM 1703 C C . TRP A 1 230 ? -8.604 -3.577 31.273 1.00 97.00 230 TRP A C 1
ATOM 1705 O O . TRP A 1 230 ? -9.412 -2.828 30.721 1.00 97.00 230 TRP A O 1
ATOM 1715 N N . VAL A 1 231 ? -8.008 -4.590 30.649 1.00 97.44 231 VAL A N 1
ATOM 1716 C CA . VAL A 1 231 ? -8.261 -4.979 29.260 1.00 97.44 231 VAL A CA 1
ATOM 1717 C C . VAL A 1 231 ? -9.176 -6.193 29.266 1.00 97.44 231 VAL A C 1
ATOM 1719 O O . VAL A 1 231 ? -8.830 -7.241 29.817 1.00 97.44 231 VAL A O 1
ATOM 1722 N N . TRP A 1 232 ? -10.340 -6.052 28.647 1.00 98.12 232 TRP A N 1
ATOM 1723 C CA . TRP A 1 232 ? -11.405 -7.043 28.651 1.00 98.12 232 TRP A CA 1
ATOM 1724 C C . TRP A 1 232 ? -11.655 -7.570 27.242 1.00 98.12 232 TRP A C 1
ATOM 1726 O O . TRP A 1 232 ? -11.719 -6.803 26.281 1.00 98.12 232 TRP A O 1
ATOM 1736 N N . LEU A 1 233 ? -11.848 -8.881 27.135 1.00 98.00 233 LEU A N 1
ATOM 1737 C CA . LEU A 1 233 ? -12.382 -9.526 25.943 1.00 98.00 233 LEU A CA 1
ATOM 1738 C C . LEU A 1 233 ? -13.879 -9.790 26.170 1.00 98.00 233 LEU A C 1
ATOM 1740 O O . LEU A 1 233 ? -14.213 -10.474 27.145 1.00 98.00 233 LEU A O 1
ATOM 1744 N N . PRO A 1 234 ? -14.784 -9.283 25.316 1.00 98.38 234 PRO A N 1
ATOM 1745 C CA . PRO A 1 234 ? -16.194 -9.638 25.408 1.00 98.38 234 PRO A CA 1
ATOM 1746 C C . PRO A 1 234 ? -16.394 -11.144 25.182 1.00 98.38 234 PRO A C 1
ATOM 1748 O O . PRO A 1 234 ? -15.638 -11.791 24.461 1.00 98.38 234 PRO A O 1
ATOM 1751 N N . VAL A 1 235 ? -17.416 -11.720 25.807 1.00 98.25 235 VAL A N 1
ATOM 1752 C CA . VAL A 1 235 ? -17.827 -13.111 25.599 1.00 98.25 235 VAL A CA 1
ATOM 1753 C C . VAL A 1 235 ? -19.025 -13.096 24.662 1.00 98.25 235 VAL A C 1
ATOM 1755 O O . VAL A 1 235 ? -20.102 -12.618 25.032 1.00 98.25 235 VAL A O 1
ATOM 1758 N N . ALA A 1 236 ? -18.825 -13.581 23.438 1.00 98.00 236 ALA A N 1
ATOM 1759 C CA . ALA A 1 236 ? -19.880 -13.617 22.438 1.00 98.00 236 ALA A CA 1
ATOM 1760 C C . ALA A 1 236 ? -20.993 -14.604 22.842 1.00 98.00 236 ALA A C 1
ATOM 1762 O O . ALA A 1 236 ? -20.695 -15.672 23.385 1.00 98.00 236 ALA A O 1
ATOM 1763 N N . PRO A 1 237 ? -22.270 -14.292 22.570 1.00 97.88 237 PRO A N 1
ATOM 1764 C CA . PRO A 1 237 ? -23.317 -15.307 22.565 1.00 97.88 237 PRO A CA 1
ATOM 1765 C C . PRO A 1 237 ? -23.059 -16.348 21.462 1.00 97.88 237 PRO A C 1
ATOM 1767 O O . PRO A 1 237 ? -22.371 -16.074 20.481 1.00 97.88 237 PRO A O 1
ATOM 1770 N N . GLU A 1 238 ? -23.653 -17.534 21.598 1.00 96.94 238 GLU A N 1
ATOM 1771 C CA . GLU A 1 238 ? -23.562 -18.592 20.584 1.00 96.94 238 GLU A CA 1
ATOM 1772 C C . GLU A 1 238 ? -23.992 -18.090 19.193 1.00 96.94 238 GLU A C 1
ATOM 1774 O O . GLU A 1 238 ? -25.031 -17.438 19.060 1.00 96.94 238 GLU A O 1
ATOM 1779 N N . GLY A 1 239 ? -23.179 -18.385 18.171 1.00 97.81 239 GLY A N 1
ATOM 1780 C CA . GLY A 1 239 ? -23.384 -17.941 16.786 1.00 97.81 239 GLY A CA 1
ATOM 1781 C C . GLY A 1 239 ? -22.881 -16.526 16.468 1.00 97.81 239 GLY A C 1
ATOM 1782 O O . GLY A 1 239 ? -23.135 -16.028 15.369 1.00 97.81 239 GLY A O 1
ATOM 1783 N N . TYR A 1 240 ? -22.194 -15.869 17.408 1.00 98.44 240 TYR A N 1
ATOM 1784 C CA . TYR A 1 240 ? -21.615 -14.538 17.229 1.00 98.44 240 TYR A CA 1
ATOM 1785 C C . TYR A 1 240 ? -20.111 -14.541 17.521 1.00 98.44 240 TYR A C 1
ATOM 1787 O O . TYR A 1 240 ? -19.595 -15.366 18.273 1.00 98.44 240 TYR A O 1
ATOM 1795 N N . SER A 1 241 ? -19.423 -13.557 16.954 1.00 98.25 241 SER A N 1
ATOM 1796 C CA . SER A 1 241 ? -17.994 -13.303 17.090 1.00 98.25 241 SER A CA 1
ATOM 1797 C C . SER A 1 241 ? -17.753 -11.936 17.742 1.00 98.25 241 SER A C 1
ATOM 1799 O O . SER A 1 241 ? -18.570 -11.014 17.640 1.00 98.25 241 SER A O 1
ATOM 1801 N N . VAL A 1 242 ? -16.602 -11.786 18.397 1.00 97.69 242 VAL A N 1
ATOM 1802 C CA . VAL A 1 242 ? -16.098 -10.505 18.922 1.00 97.69 242 VAL A CA 1
ATOM 1803 C C . VAL A 1 242 ? -15.015 -9.956 18.008 1.00 97.69 242 VAL A C 1
ATOM 1805 O O . VAL A 1 242 ? -14.270 -10.723 17.408 1.00 97.69 242 VAL A O 1
ATOM 1808 N N . LEU A 1 243 ? -14.937 -8.631 17.877 1.00 97.38 243 LEU A N 1
ATOM 1809 C CA . LEU A 1 243 ? -14.070 -7.984 16.882 1.00 97.38 243 LEU A CA 1
ATOM 1810 C C . LEU A 1 243 ? -12.906 -7.198 17.494 1.00 97.38 243 LEU A C 1
ATOM 1812 O O . LEU A 1 243 ? -12.108 -6.592 16.785 1.00 97.38 243 LEU A O 1
ATOM 1816 N N . GLY A 1 244 ? -12.783 -7.221 18.818 1.00 96.81 244 GLY A N 1
ATOM 1817 C CA . GLY A 1 244 ? -11.673 -6.599 19.518 1.00 96.81 244 GLY A CA 1
ATOM 1818 C C . GLY A 1 244 ? -11.871 -6.589 21.026 1.00 96.81 244 GLY A C 1
ATOM 1819 O O . GLY A 1 244 ? -12.773 -7.228 21.572 1.00 96.81 244 GLY A O 1
ATOM 1820 N N . TYR A 1 245 ? -11.001 -5.838 21.689 1.00 97.69 245 TYR A N 1
ATOM 1821 C CA . TYR A 1 245 ? -10.969 -5.692 23.141 1.00 97.69 245 TYR A CA 1
ATOM 1822 C C . TYR A 1 245 ? -11.559 -4.347 23.554 1.00 97.69 245 TYR A C 1
ATOM 1824 O O . TYR A 1 245 ? -11.619 -3.410 22.755 1.00 97.69 245 TYR A O 1
ATOM 1832 N N . ILE A 1 246 ? -11.941 -4.235 24.824 1.00 97.25 246 ILE A N 1
ATOM 1833 C CA . ILE A 1 246 ? -12.273 -2.955 25.450 1.00 97.25 246 ILE A CA 1
ATOM 1834 C C . ILE A 1 246 ? -11.426 -2.712 26.687 1.00 97.25 246 ILE A C 1
ATOM 1836 O O . ILE A 1 246 ? -10.896 -3.638 27.300 1.00 97.25 246 ILE A O 1
ATOM 1840 N N . THR A 1 247 ? -11.288 -1.444 27.044 1.00 96.88 247 THR A N 1
ATOM 1841 C CA . THR A 1 247 ? -10.445 -0.997 28.148 1.00 96.88 247 THR A CA 1
ATOM 1842 C C . THR A 1 247 ? -11.223 -0.113 29.103 1.00 96.88 247 THR A C 1
ATOM 1844 O O . THR A 1 247 ? -11.966 0.772 28.683 1.00 96.88 247 THR A O 1
ATOM 1847 N N . THR A 1 248 ? -11.019 -0.327 30.400 1.00 97.00 248 THR A N 1
ATOM 1848 C CA . THR A 1 248 ? -11.559 0.524 31.464 1.00 97.00 248 THR A CA 1
ATOM 1849 C C . THR A 1 248 ? -10.432 1.052 32.336 1.00 97.00 248 THR A C 1
ATOM 1851 O O . THR A 1 248 ? -9.408 0.396 32.514 1.00 97.00 248 THR A O 1
ATOM 1854 N N . ASN A 1 249 ? -10.638 2.232 32.917 1.00 95.00 249 ASN A N 1
ATOM 1855 C CA . ASN A 1 249 ? -9.761 2.823 33.933 1.00 95.00 249 ASN A CA 1
ATOM 1856 C C . ASN A 1 249 ? -10.231 2.511 35.369 1.00 95.00 249 ASN A C 1
ATOM 1858 O O . ASN A 1 249 ? -9.778 3.125 36.332 1.00 95.00 249 ASN A O 1
ATOM 1862 N N . THR A 1 250 ? -11.162 1.563 35.515 1.00 92.81 250 THR A N 1
ATOM 1863 C CA . THR A 1 250 ? -11.609 1.022 36.803 1.00 92.81 250 THR A CA 1
ATOM 1864 C C . THR A 1 250 ? -11.698 -0.498 36.714 1.00 92.81 250 THR A C 1
ATOM 1866 O O . THR A 1 250 ? -11.958 -1.039 35.638 1.00 92.81 250 THR A O 1
ATOM 1869 N N . GLU A 1 251 ? -11.556 -1.181 37.850 1.00 93.25 251 GLU A N 1
ATOM 1870 C CA . GLU A 1 251 ? -11.689 -2.643 37.958 1.00 93.25 251 GLU A CA 1
ATOM 1871 C C . GLU A 1 251 ? -13.112 -3.149 37.664 1.00 93.25 251 GLU A C 1
ATOM 1873 O O . GLU A 1 251 ? -13.333 -4.345 37.469 1.00 93.25 251 GLU A O 1
ATOM 1878 N N . LYS A 1 252 ? -14.101 -2.247 37.613 1.00 93.94 252 LYS A N 1
ATOM 1879 C CA . LYS A 1 252 ? -15.481 -2.625 37.321 1.00 93.94 252 LYS A CA 1
ATOM 1880 C C . LYS A 1 252 ? -15.573 -3.201 35.915 1.00 93.94 252 LYS A C 1
ATOM 1882 O O . LYS A 1 252 ? -15.129 -2.588 34.945 1.00 93.94 252 LYS A O 1
ATOM 1887 N N . LYS A 1 253 ? -16.213 -4.367 35.834 1.00 94.62 253 LYS A N 1
ATOM 1888 C CA . LYS A 1 253 ? -16.553 -5.005 34.569 1.00 94.62 253 LYS A CA 1
ATOM 1889 C C . LYS A 1 253 ? -17.408 -4.044 33.713 1.00 94.62 253 LYS A C 1
ATOM 1891 O O . LYS A 1 253 ? -18.325 -3.434 34.271 1.00 94.62 253 LYS A O 1
ATOM 1896 N N . PRO A 1 254 ? -17.135 -3.926 32.402 1.00 95.56 254 PRO A N 1
ATOM 1897 C CA . PRO A 1 254 ? -17.927 -3.115 31.475 1.00 95.56 254 PRO A CA 1
ATOM 1898 C C . PRO A 1 254 ? -19.392 -3.557 31.401 1.00 95.56 254 PRO A C 1
ATOM 1900 O O . PRO A 1 254 ? -19.711 -4.729 31.626 1.00 95.56 254 PRO A O 1
ATOM 1903 N N . ALA A 1 255 ? -20.292 -2.638 31.049 1.00 96.12 255 ALA A N 1
ATOM 1904 C CA . ALA A 1 255 ? -21.680 -2.991 30.768 1.00 96.12 255 ALA A CA 1
ATOM 1905 C C . ALA A 1 255 ? -21.804 -3.684 29.399 1.00 96.12 255 ALA A C 1
ATOM 1907 O O . ALA A 1 255 ? -21.153 -3.308 28.427 1.00 96.12 255 ALA A O 1
ATOM 1908 N N . THR A 1 256 ? -22.699 -4.669 29.279 1.00 94.56 256 THR A N 1
ATOM 1909 C CA . THR A 1 256 ? -22.923 -5.416 28.023 1.00 94.56 256 THR A CA 1
ATOM 1910 C C . THR A 1 256 ? -23.526 -4.569 26.897 1.00 94.56 256 THR A C 1
ATOM 1912 O O . THR A 1 256 ? -23.583 -5.009 25.755 1.00 94.56 256 THR A O 1
ATOM 1915 N N . SER A 1 257 ? -23.958 -3.343 27.193 1.00 93.31 257 SER A N 1
ATOM 1916 C CA . SER A 1 257 ? -24.404 -2.358 26.207 1.00 93.31 257 SER A CA 1
ATOM 1917 C C . SER A 1 257 ? -23.270 -1.506 25.620 1.00 93.31 257 SER A C 1
ATOM 1919 O O . SER A 1 257 ? -23.536 -0.711 24.726 1.00 93.31 257 SER A O 1
ATOM 1921 N N . GLU A 1 258 ? -22.037 -1.602 26.134 1.00 92.94 258 GLU A N 1
ATOM 1922 C CA . GLU A 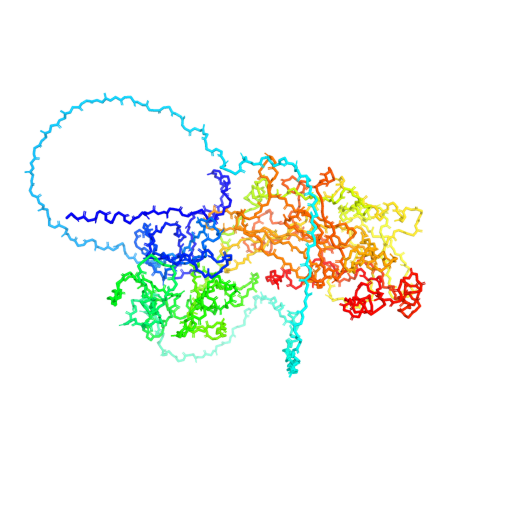1 258 ? -20.913 -0.764 25.674 1.00 92.94 258 GLU A CA 1
ATOM 1923 C C . GLU A 1 258 ? -20.390 -1.166 24.295 1.00 92.94 258 GLU A C 1
ATOM 1925 O O . GLU A 1 258 ? -19.913 -0.314 23.548 1.00 92.94 258 GLU A O 1
ATOM 1930 N N . VAL A 1 259 ? -20.497 -2.450 23.950 1.00 96.44 259 VAL A N 1
ATOM 1931 C CA . VAL A 1 259 ? -20.091 -2.996 22.652 1.00 96.44 259 VAL A CA 1
ATOM 1932 C C . VAL A 1 259 ? -21.082 -4.037 22.158 1.00 96.44 259 VAL A C 1
ATOM 1934 O O . VAL A 1 259 ? -21.889 -4.558 22.928 1.00 96.44 259 VAL A O 1
ATOM 1937 N N . THR A 1 260 ? -21.000 -4.366 20.872 1.00 97.38 260 THR A N 1
ATOM 1938 C CA . THR A 1 260 ? -21.814 -5.410 20.250 1.00 97.38 260 THR A CA 1
ATOM 1939 C C . THR A 1 260 ? -20.952 -6.505 19.624 1.00 97.38 260 THR A C 1
ATOM 1941 O O . THR A 1 260 ? -19.849 -6.251 19.138 1.00 97.38 260 THR A O 1
ATOM 1944 N N . CYS A 1 261 ? -21.462 -7.732 19.639 1.00 98.25 261 CYS A N 1
ATOM 1945 C CA . CYS A 1 261 ? -20.944 -8.870 18.890 1.00 98.25 261 CYS A CA 1
ATOM 1946 C C . CYS A 1 261 ? -21.656 -8.960 17.536 1.00 98.25 261 CYS A C 1
ATOM 1948 O O . CYS A 1 261 ? -22.792 -8.503 17.385 1.00 98.25 261 CYS A O 1
ATOM 1950 N N . VAL A 1 262 ? -21.004 -9.586 16.560 1.00 98.31 262 VAL A N 1
ATOM 1951 C CA . VAL A 1 262 ? -21.508 -9.698 15.183 1.00 98.31 262 VAL A CA 1
ATOM 1952 C C . VAL A 1 262 ? -21.729 -11.161 14.845 1.00 98.31 262 VAL A C 1
ATOM 1954 O O . VAL A 1 262 ? -20.928 -12.005 15.237 1.00 98.31 262 VAL A O 1
ATOM 1957 N N . ARG A 1 263 ? -22.821 -11.473 14.148 1.00 98.19 263 ARG A N 1
ATOM 1958 C CA . ARG A 1 263 ? -23.145 -12.841 13.728 1.00 98.19 263 ARG A CA 1
ATOM 1959 C C . ARG A 1 263 ? -21.977 -13.439 12.934 1.00 98.19 263 ARG A C 1
ATOM 1961 O O . ARG A 1 263 ? -21.388 -12.762 12.093 1.00 98.19 263 ARG A O 1
ATOM 1968 N N . THR A 1 264 ? -21.596 -14.678 13.237 1.00 97.69 264 THR A N 1
ATOM 1969 C CA . THR A 1 264 ? -20.314 -15.247 12.784 1.00 97.69 264 THR A CA 1
ATOM 1970 C C . THR A 1 264 ? -20.181 -15.335 11.257 1.00 97.69 264 THR A C 1
ATOM 1972 O O . THR A 1 264 ? -19.083 -15.163 10.732 1.00 97.69 264 THR A O 1
ATOM 1975 N N . ASP A 1 265 ? -21.277 -15.524 10.524 1.00 96.88 265 ASP A N 1
ATOM 1976 C CA . ASP A 1 265 ? -21.321 -15.536 9.052 1.00 96.88 265 ASP A CA 1
ATOM 1977 C C . ASP A 1 265 ? -21.002 -14.174 8.401 1.00 96.88 265 ASP A C 1
ATOM 1979 O O . ASP A 1 265 ? -20.590 -14.131 7.239 1.00 96.88 265 ASP A O 1
ATOM 1983 N N . LEU A 1 266 ? -21.131 -13.079 9.159 1.00 97.88 266 LEU A N 1
ATOM 1984 C CA . LEU A 1 266 ? -20.754 -11.713 8.777 1.00 97.88 266 LEU A CA 1
ATOM 1985 C C . LEU A 1 266 ? -19.331 -11.339 9.233 1.00 97.88 266 LEU A C 1
ATOM 1987 O O . LEU A 1 266 ? -18.933 -10.174 9.153 1.00 97.88 266 LEU A O 1
ATOM 1991 N N . THR A 1 267 ? -18.560 -12.312 9.723 1.00 98.19 267 THR A N 1
ATOM 1992 C CA . THR A 1 267 ? -17.172 -12.126 10.162 1.00 98.19 267 THR A CA 1
ATOM 1993 C C . THR A 1 267 ? -16.198 -12.985 9.364 1.00 98.19 267 THR A C 1
ATOM 1995 O O . THR A 1 267 ? -16.594 -13.937 8.691 1.00 98.19 267 THR A O 1
ATOM 1998 N N . ASP A 1 268 ? -14.921 -12.618 9.404 1.00 97.56 268 ASP A N 1
ATOM 1999 C CA . ASP A 1 268 ? -13.828 -13.348 8.763 1.00 97.56 268 ASP A CA 1
ATOM 2000 C C . ASP A 1 268 ? -12.592 -13.380 9.684 1.00 97.56 268 ASP A C 1
ATOM 2002 O O . ASP A 1 268 ? -12.545 -12.762 10.752 1.00 97.56 268 ASP A O 1
ATOM 2006 N N . THR A 1 269 ? -11.587 -14.142 9.281 1.00 96.06 269 THR A N 1
ATOM 2007 C CA . THR A 1 269 ? -10.365 -14.402 10.038 1.00 96.06 269 THR A CA 1
ATOM 2008 C C . THR A 1 269 ? -9.399 -13.213 10.029 1.00 96.06 269 THR A C 1
ATOM 2010 O O . THR A 1 269 ? -9.203 -12.521 9.022 1.00 96.06 269 THR A O 1
ATOM 2013 N N . LEU A 1 270 ? -8.749 -12.983 11.172 1.00 94.94 270 LEU A N 1
ATOM 2014 C CA . LEU A 1 270 ? -7.710 -11.971 11.359 1.00 94.94 270 LEU A CA 1
ATOM 2015 C C . LEU A 1 270 ? -6.321 -12.603 11.419 1.00 94.94 270 LEU A C 1
ATOM 2017 O O . LEU A 1 270 ? -6.151 -13.735 11.855 1.00 94.94 270 LEU A O 1
ATOM 2021 N N . ALA A 1 271 ? -5.320 -11.818 11.039 1.00 94.69 271 ALA A N 1
ATOM 2022 C CA . ALA A 1 271 ? -3.916 -12.096 11.279 1.00 94.69 271 ALA A CA 1
ATOM 2023 C C . ALA A 1 271 ? -3.283 -10.951 12.078 1.00 94.69 271 ALA A C 1
ATOM 2025 O O . ALA A 1 271 ? -3.598 -9.767 11.888 1.00 94.69 271 ALA A O 1
ATOM 2026 N N . VAL A 1 272 ? -2.343 -11.312 12.950 1.00 94.12 272 VAL A N 1
ATOM 2027 C CA . VAL A 1 272 ? -1.475 -10.348 13.629 1.00 94.12 272 VAL A CA 1
ATOM 2028 C C . VAL A 1 272 ? -0.540 -9.705 12.607 1.00 94.12 272 VAL A C 1
ATOM 2030 O O . VAL A 1 272 ? -0.080 -10.358 11.670 1.00 94.12 272 VAL A O 1
ATOM 2033 N N . HIS A 1 273 ? -0.274 -8.409 12.768 1.00 91.44 273 HIS A N 1
ATOM 2034 C CA . HIS A 1 273 ? 0.609 -7.664 11.878 1.00 91.44 273 HIS A CA 1
ATOM 2035 C C . HIS A 1 273 ? 1.860 -7.153 12.600 1.00 91.44 273 HIS A C 1
ATOM 2037 O O . HIS A 1 273 ? 2.882 -7.832 12.597 1.00 91.44 273 HIS A O 1
ATOM 2043 N N . ARG A 1 274 ? 1.817 -5.976 13.236 1.00 90.31 274 ARG A N 1
ATOM 2044 C CA . ARG A 1 274 ? 3.007 -5.353 13.839 1.00 90.31 274 ARG A CA 1
ATOM 2045 C C . ARG A 1 274 ? 2.831 -5.178 15.339 1.00 90.31 274 ARG A C 1
ATOM 2047 O O . ARG A 1 274 ? 1.897 -4.503 15.771 1.00 90.31 274 ARG A O 1
ATOM 2054 N N . LYS A 1 275 ? 3.770 -5.714 16.127 1.00 92.75 275 LYS A N 1
ATOM 2055 C CA . LYS A 1 275 ? 3.863 -5.417 17.565 1.00 92.75 275 LYS A CA 1
ATOM 2056 C C . LYS A 1 275 ? 4.174 -3.936 17.745 1.00 92.75 275 LYS A C 1
ATOM 2058 O O . LYS A 1 275 ? 5.079 -3.419 17.089 1.00 92.75 275 LYS A O 1
ATOM 2063 N N . PHE A 1 276 ? 3.446 -3.250 18.618 1.00 92.44 276 PHE A N 1
ATOM 2064 C CA . PHE A 1 276 ? 3.695 -1.829 18.885 1.00 92.44 276 PHE A CA 1
ATOM 2065 C C . PHE A 1 276 ? 3.935 -1.508 20.360 1.00 92.44 276 PHE A C 1
ATOM 2067 O O . PHE A 1 276 ? 4.471 -0.442 20.663 1.00 92.44 276 PHE A O 1
ATOM 2074 N N . PHE A 1 277 ? 3.600 -2.420 21.271 1.00 92.94 277 PHE A N 1
ATOM 2075 C CA . PHE A 1 277 ? 3.863 -2.254 22.694 1.00 92.94 277 PHE A CA 1
ATOM 2076 C C . PHE A 1 277 ? 4.094 -3.604 23.371 1.00 92.94 277 PHE A C 1
ATOM 2078 O O . PHE A 1 277 ? 3.433 -4.582 23.027 1.00 92.94 277 PHE A O 1
ATOM 2085 N N . THR A 1 278 ? 5.037 -3.630 24.314 1.00 90.88 278 THR A N 1
ATOM 2086 C CA . THR A 1 278 ? 5.280 -4.731 25.253 1.00 90.88 278 THR A CA 1
ATOM 2087 C C . THR A 1 278 ? 5.692 -4.151 26.601 1.00 90.88 278 THR A C 1
ATOM 2089 O O . THR A 1 278 ? 6.349 -3.105 26.654 1.00 90.88 278 THR A O 1
ATOM 2092 N N . THR A 1 279 ? 5.303 -4.829 27.676 1.00 86.50 279 THR A N 1
ATOM 2093 C CA . THR A 1 279 ? 5.780 -4.554 29.034 1.00 86.50 279 THR A CA 1
ATOM 2094 C C . THR A 1 279 ? 7.143 -5.186 29.321 1.00 86.50 279 THR A C 1
ATOM 2096 O O . THR A 1 279 ? 7.775 -4.827 30.306 1.00 86.50 279 THR A O 1
ATOM 2099 N N . SER A 1 280 ? 7.613 -6.126 28.498 1.00 77.94 280 SER A N 1
ATOM 2100 C CA . SER A 1 280 ? 8.882 -6.821 28.722 1.00 77.94 280 SER A CA 1
ATOM 2101 C C . SER A 1 280 ? 10.096 -5.911 28.560 1.00 77.94 280 SER A C 1
ATOM 2103 O O . SER A 1 280 ? 10.172 -5.099 27.640 1.00 77.94 280 SER A O 1
ATOM 2105 N N . GLY A 1 281 ? 11.092 -6.097 29.432 1.00 63.47 281 GLY A N 1
ATOM 2106 C CA . GLY A 1 281 ? 12.413 -5.478 29.290 1.00 63.47 281 GLY A CA 1
ATOM 2107 C C . GLY A 1 281 ? 12.511 -4.006 29.705 1.00 63.47 281 GLY A C 1
ATOM 2108 O O . GLY A 1 281 ? 13.568 -3.411 29.514 1.00 63.47 281 GLY A O 1
ATOM 2109 N N . THR A 1 282 ? 11.470 -3.415 30.303 1.00 59.09 282 THR A N 1
ATOM 2110 C CA . THR A 1 282 ? 11.488 -2.000 30.718 1.00 59.09 282 THR A CA 1
ATOM 2111 C C . THR A 1 282 ? 12.318 -1.753 31.986 1.00 59.09 282 THR A C 1
ATOM 2113 O O . THR A 1 282 ? 12.936 -0.698 32.089 1.00 59.09 282 THR A O 1
ATOM 2116 N N . THR A 1 283 ? 12.455 -2.728 32.904 1.00 54.25 283 THR A N 1
ATOM 2117 C CA . THR A 1 283 ? 13.470 -2.746 33.988 1.00 54.25 283 THR A CA 1
ATOM 2118 C C . THR A 1 283 ? 13.790 -4.175 34.481 1.00 54.25 283 THR A C 1
ATOM 2120 O O . THR A 1 283 ? 12.960 -5.076 34.394 1.00 54.25 283 THR A O 1
ATOM 2123 N N . LYS A 1 284 ? 14.988 -4.396 35.061 1.00 48.06 284 LYS A N 1
ATOM 2124 C CA . LYS A 1 284 ? 15.470 -5.701 35.597 1.00 48.06 284 LYS A CA 1
ATOM 2125 C C . LYS A 1 284 ? 14.632 -6.298 36.750 1.00 48.06 284 LYS A C 1
ATOM 2127 O O . LYS A 1 284 ? 14.960 -7.381 37.225 1.00 48.06 284 LYS A O 1
ATOM 2132 N N . SER A 1 285 ? 13.602 -5.606 37.237 1.00 48.84 285 SER A N 1
ATOM 2133 C CA . SER A 1 285 ? 12.839 -5.977 38.440 1.00 48.84 285 SER A CA 1
ATOM 2134 C C . SER A 1 285 ? 11.414 -6.478 38.183 1.00 48.84 285 SER A C 1
ATOM 2136 O O . SER A 1 285 ? 10.705 -6.768 39.147 1.00 48.84 285 SER A O 1
ATOM 2138 N N . GLU A 1 286 ? 10.958 -6.590 36.934 1.00 53.25 286 GLU A N 1
ATOM 2139 C CA . GLU A 1 286 ? 9.578 -7.011 36.663 1.00 53.25 286 GLU A CA 1
ATOM 2140 C C . GLU A 1 286 ? 9.426 -8.542 36.663 1.00 53.25 286 GLU A C 1
ATOM 2142 O O . GLU A 1 286 ? 9.592 -9.221 35.655 1.00 53.25 286 GLU A O 1
ATOM 2147 N N . PHE A 1 287 ? 9.062 -9.090 37.826 1.00 47.69 287 PHE A N 1
ATOM 2148 C CA . PHE A 1 287 ? 8.436 -10.409 37.942 1.00 47.69 287 PHE A CA 1
ATOM 2149 C C . PHE A 1 287 ? 6.951 -10.283 37.562 1.00 47.69 287 PHE A C 1
ATOM 2151 O O . PHE A 1 287 ? 6.083 -10.142 38.424 1.00 47.69 287 PHE A O 1
ATOM 2158 N N . GLY A 1 288 ? 6.647 -10.280 36.266 1.00 55.53 288 GLY A N 1
ATOM 2159 C CA . GLY A 1 288 ? 5.280 -10.205 35.753 1.00 55.53 288 GLY A CA 1
ATOM 2160 C C . GLY A 1 288 ? 5.185 -10.816 34.361 1.00 55.53 288 GLY A C 1
ATOM 2161 O O . GLY A 1 288 ? 6.114 -10.700 33.571 1.00 55.53 288 GLY A O 1
ATOM 2162 N N . PHE A 1 289 ? 4.081 -11.509 34.076 1.00 61.94 289 PHE A N 1
ATOM 2163 C CA . PHE A 1 289 ? 3.841 -12.088 32.754 1.00 61.94 289 PHE A CA 1
ATOM 2164 C C . PHE A 1 289 ? 3.863 -10.982 31.686 1.00 61.94 289 PHE A C 1
ATOM 2166 O O . PHE A 1 289 ? 3.213 -9.954 31.907 1.00 61.94 289 PHE A O 1
ATOM 2173 N N . PRO A 1 290 ? 4.563 -11.186 30.557 1.00 81.56 290 PRO A N 1
ATOM 2174 C CA . PRO A 1 290 ? 4.636 -10.203 29.480 1.00 81.56 290 PRO A CA 1
ATOM 2175 C C . PRO A 1 290 ? 3.230 -9.846 28.998 1.00 81.56 290 PRO A C 1
ATOM 2177 O O . PRO A 1 290 ? 2.381 -10.724 28.882 1.00 81.56 290 PRO A O 1
ATOM 2180 N N . PHE A 1 291 ? 2.966 -8.571 28.726 1.00 90.69 291 PHE A N 1
ATOM 2181 C CA . PHE A 1 291 ? 1.776 -8.131 28.006 1.00 90.69 291 PHE A CA 1
ATOM 2182 C C . PHE A 1 291 ? 2.212 -7.386 26.760 1.00 90.69 291 PHE A C 1
ATOM 2184 O O . PHE A 1 291 ? 2.932 -6.392 26.851 1.00 90.69 291 PHE A O 1
ATOM 2191 N N . SER A 1 292 ? 1.753 -7.857 25.607 1.00 93.94 292 SER A N 1
ATOM 2192 C CA . SER A 1 292 ? 2.060 -7.252 24.317 1.00 93.94 292 SER A CA 1
ATOM 2193 C C . SER A 1 292 ? 0.795 -6.915 23.549 1.00 93.94 292 SER A C 1
ATOM 2195 O O . SER A 1 292 ? -0.265 -7.516 23.743 1.00 93.94 292 SER A O 1
ATOM 2197 N N . THR A 1 293 ? 0.928 -5.941 22.651 1.00 95.56 293 THR A N 1
ATOM 2198 C CA . THR A 1 293 ? -0.128 -5.547 21.721 1.00 95.56 293 THR A CA 1
ATOM 2199 C C . THR A 1 293 ? 0.393 -5.392 20.302 1.00 95.56 293 THR A C 1
ATOM 2201 O O . THR A 1 293 ? 1.540 -4.986 20.065 1.00 95.56 293 THR A O 1
ATOM 2204 N N . TRP A 1 294 ? -0.484 -5.708 19.355 1.00 95.75 294 TRP A N 1
ATOM 2205 C CA . TRP A 1 294 ? -0.192 -5.720 17.933 1.00 95.75 294 TRP A CA 1
ATOM 2206 C C . TRP A 1 294 ? -1.324 -5.092 17.132 1.00 95.75 294 TRP A C 1
ATOM 2208 O O . TRP A 1 294 ? -2.493 -5.170 17.508 1.00 95.75 294 TRP A O 1
ATOM 2218 N N . THR A 1 295 ? -0.983 -4.505 15.988 1.00 94.06 295 THR A N 1
ATOM 2219 C CA . THR A 1 295 ? -1.976 -4.195 14.958 1.00 94.06 295 THR A CA 1
ATOM 2220 C C . THR A 1 295 ? -2.470 -5.483 14.301 1.00 94.06 295 THR A C 1
ATOM 2222 O O . THR A 1 295 ? -1.778 -6.506 14.308 1.00 94.06 295 THR A O 1
ATOM 2225 N N . THR A 1 296 ? -3.667 -5.433 13.723 1.00 94.88 296 THR A N 1
ATOM 2226 C CA . THR A 1 296 ? -4.305 -6.574 13.053 1.00 94.88 296 THR A CA 1
ATOM 2227 C C . THR A 1 296 ? -4.681 -6.222 11.617 1.00 94.88 296 THR A C 1
ATOM 2229 O O . THR A 1 296 ? -4.800 -5.046 11.263 1.00 94.88 296 THR A O 1
ATOM 2232 N N . ARG A 1 297 ? -4.838 -7.247 10.777 1.00 94.75 297 ARG A N 1
ATOM 2233 C CA . ARG A 1 297 ? -5.344 -7.143 9.399 1.00 94.75 297 ARG A CA 1
ATOM 2234 C C . ARG A 1 297 ? -6.109 -8.419 9.028 1.00 94.75 297 ARG A C 1
ATOM 2236 O O . ARG A 1 297 ? -5.820 -9.456 9.620 1.00 94.75 297 ARG A O 1
ATOM 2243 N N . PRO A 1 298 ? -7.042 -8.394 8.060 1.00 96.19 298 PRO A N 1
ATOM 2244 C CA . PRO A 1 298 ? -7.669 -9.615 7.549 1.00 96.19 298 PRO A CA 1
ATOM 2245 C C . PRO A 1 298 ? -6.621 -10.656 7.136 1.00 96.19 298 PRO A C 1
ATOM 2247 O O . PRO A 1 298 ? -5.605 -10.289 6.538 1.00 96.19 298 PRO A O 1
ATOM 2250 N N . ALA A 1 299 ? -6.835 -11.931 7.469 1.00 94.75 299 ALA A N 1
ATOM 2251 C CA . ALA A 1 299 ? -5.864 -12.993 7.197 1.00 94.75 299 ALA A CA 1
ATOM 2252 C C . ALA A 1 299 ? -5.753 -13.286 5.695 1.00 94.75 299 ALA A C 1
ATOM 2254 O O . ALA A 1 299 ? -4.645 -13.324 5.155 1.00 94.75 299 ALA A O 1
ATOM 2255 N N . VAL A 1 300 ? -6.899 -13.390 5.016 1.00 94.31 300 VAL A N 1
ATOM 2256 C CA . VAL A 1 300 ? -6.999 -13.540 3.561 1.00 94.31 300 VAL A CA 1
ATOM 2257 C C . VAL A 1 300 ? -7.179 -12.162 2.923 1.00 94.31 300 VAL A C 1
ATOM 2259 O O . VAL A 1 300 ? -8.076 -11.403 3.290 1.00 94.31 300 VAL A O 1
ATOM 2262 N N . ARG A 1 301 ? -6.309 -11.814 1.970 1.00 93.75 301 ARG A N 1
ATOM 2263 C CA . ARG A 1 301 ? -6.249 -10.486 1.332 1.00 93.75 301 ARG A CA 1
ATOM 2264 C C . ARG A 1 301 ? -6.048 -10.624 -0.175 1.00 93.75 301 ARG A C 1
ATOM 2266 O O . ARG A 1 301 ? -5.515 -11.632 -0.626 1.00 93.75 301 ARG A O 1
ATOM 2273 N N . GLY A 1 302 ? -6.494 -9.629 -0.931 1.00 92.75 302 GLY A N 1
ATOM 2274 C CA . GLY A 1 302 ? -6.480 -9.635 -2.393 1.00 92.75 302 GLY A CA 1
ATOM 2275 C C . GLY A 1 302 ? -7.760 -9.042 -2.972 1.00 92.75 302 GLY A C 1
ATOM 2276 O O . GLY A 1 302 ? -8.685 -8.699 -2.231 1.00 92.75 302 GLY A O 1
ATOM 2277 N N . VAL A 1 303 ? -7.813 -8.950 -4.300 1.00 94.06 303 VAL A N 1
ATOM 2278 C CA . VAL A 1 303 ? -8.868 -8.229 -5.040 1.00 94.06 303 VAL A CA 1
ATOM 2279 C C . VAL A 1 303 ? -10.267 -8.842 -4.941 1.00 94.06 303 VAL A C 1
ATOM 2281 O O . VAL A 1 303 ? -11.246 -8.211 -5.324 1.00 94.06 303 VAL A O 1
ATOM 2284 N N . SER A 1 304 ? -10.383 -10.064 -4.425 1.00 92.38 304 SER A N 1
ATOM 2285 C CA . SER A 1 304 ? -11.664 -10.762 -4.233 1.00 92.38 304 SER A CA 1
ATOM 2286 C C . SER A 1 304 ? -11.916 -11.150 -2.773 1.00 92.38 304 SER A C 1
ATOM 2288 O O . SER A 1 304 ? -12.874 -11.860 -2.476 1.00 92.38 304 SER A O 1
ATOM 2290 N N . SER A 1 305 ? -11.055 -10.712 -1.850 1.00 94.88 305 SER A N 1
ATOM 2291 C CA . SER A 1 305 ? -11.130 -11.094 -0.438 1.00 94.88 305 SER A CA 1
ATOM 2292 C C . SER A 1 305 ? -12.054 -10.156 0.335 1.00 94.88 305 SER A C 1
ATOM 2294 O O . SER A 1 305 ? -11.877 -8.938 0.313 1.00 94.88 305 SER A O 1
ATOM 2296 N N . ALA A 1 306 ? -13.022 -10.727 1.056 1.00 96.38 306 ALA A N 1
ATOM 2297 C CA . ALA A 1 306 ? -14.114 -9.985 1.688 1.00 96.38 306 ALA A CA 1
ATOM 2298 C C . ALA A 1 306 ? -13.802 -9.430 3.090 1.00 96.38 306 ALA A C 1
ATOM 2300 O O . ALA A 1 306 ? -14.600 -8.657 3.615 1.00 96.38 306 ALA A O 1
ATOM 2301 N N . GLY A 1 307 ? -12.686 -9.812 3.715 1.00 97.50 307 GLY A N 1
ATOM 2302 C CA . GLY A 1 307 ? -12.354 -9.381 5.075 1.00 97.50 307 GLY A CA 1
ATOM 2303 C C . GLY A 1 307 ? -12.119 -7.868 5.190 1.00 97.50 307 GLY A C 1
ATOM 2304 O O . GLY A 1 307 ? -11.378 -7.285 4.399 1.00 97.50 307 GLY A O 1
ATOM 2305 N N . VAL A 1 308 ? -12.706 -7.240 6.209 1.00 97.69 308 VAL A N 1
ATOM 2306 C CA . VAL A 1 308 ? -12.702 -5.793 6.472 1.00 97.69 308 VAL A CA 1
ATOM 2307 C C . VAL A 1 308 ? -12.126 -5.518 7.858 1.00 97.69 308 VAL A C 1
ATOM 2309 O O . VAL A 1 308 ? -12.669 -5.961 8.871 1.00 97.69 308 VAL A O 1
ATOM 2312 N N . ASN A 1 309 ? -11.034 -4.752 7.919 1.00 95.19 309 ASN A N 1
ATOM 2313 C CA . ASN A 1 309 ? -10.426 -4.356 9.189 1.00 95.19 309 ASN A CA 1
ATOM 2314 C C . ASN A 1 309 ? -11.330 -3.377 9.957 1.00 95.19 309 ASN A C 1
ATOM 2316 O O . ASN A 1 309 ? -11.874 -2.445 9.372 1.00 95.19 309 ASN A O 1
ATOM 2320 N N . VAL A 1 310 ? -11.438 -3.554 11.274 1.00 96.31 310 VAL A N 1
ATOM 2321 C CA . VAL A 1 310 ? -12.218 -2.670 12.157 1.00 96.31 310 VAL A CA 1
ATOM 2322 C C . VAL A 1 310 ? -11.376 -1.605 12.857 1.00 96.31 310 VAL A C 1
ATOM 2324 O O . VAL A 1 310 ? -11.930 -0.814 13.615 1.00 96.31 310 VAL A O 1
ATOM 2327 N N . GLY A 1 311 ? -10.058 -1.588 12.628 1.00 93.62 311 GLY A N 1
ATOM 2328 C CA . GLY A 1 311 ? -9.138 -0.586 13.177 1.00 93.62 311 GLY A CA 1
ATOM 2329 C C . GLY A 1 311 ? -8.669 -0.864 14.610 1.00 93.62 311 GLY A C 1
ATOM 2330 O O . GLY A 1 311 ? -8.072 0.003 15.237 1.00 93.62 311 GLY A O 1
ATOM 2331 N N . SER A 1 312 ? -8.924 -2.058 15.154 1.00 93.31 312 SER A N 1
ATOM 2332 C CA . SER A 1 312 ? -8.566 -2.412 16.537 1.00 93.31 312 SER A CA 1
ATOM 2333 C C . SER A 1 312 ? -7.159 -3.017 16.674 1.00 93.31 312 SER A C 1
ATOM 2335 O O . SER A 1 312 ? -6.366 -3.080 15.730 1.00 93.31 312 SER A O 1
ATOM 2337 N N . PHE A 1 313 ? -6.847 -3.484 17.881 1.00 95.81 313 PHE A N 1
ATOM 2338 C CA . PHE A 1 313 ? -5.597 -4.138 18.249 1.00 95.81 313 PHE A CA 1
ATOM 2339 C C . PHE A 1 313 ? -5.847 -5.564 18.754 1.00 95.81 313 PHE A C 1
ATOM 2341 O O . PHE A 1 313 ? -6.917 -5.887 19.267 1.00 95.81 313 PHE A O 1
ATOM 2348 N N . PHE A 1 314 ? -4.820 -6.403 18.652 1.00 96.88 314 PHE A N 1
ATOM 2349 C CA . PHE A 1 314 ? -4.732 -7.673 19.364 1.00 96.88 314 PHE A CA 1
ATOM 2350 C C . PHE A 1 314 ? -3.855 -7.508 20.607 1.00 96.88 314 PHE A C 1
ATOM 2352 O O . PHE A 1 314 ? -2.901 -6.725 20.588 1.00 96.88 314 PHE A O 1
ATOM 2359 N N . CYS A 1 315 ? -4.150 -8.242 21.682 1.00 95.38 315 CYS A N 1
ATOM 2360 C CA . CYS A 1 315 ? -3.311 -8.271 22.874 1.00 95.38 315 CYS A CA 1
ATOM 2361 C C . CYS A 1 315 ? -3.259 -9.657 23.517 1.00 95.38 315 CYS A C 1
ATOM 2363 O O . CYS A 1 315 ? -4.253 -10.385 23.514 1.00 95.38 315 CYS A O 1
ATOM 2365 N N . ALA A 1 316 ? -2.122 -9.978 24.129 1.00 92.81 316 ALA A N 1
ATOM 2366 C CA . ALA A 1 316 ? -1.883 -11.261 24.776 1.00 92.81 316 ALA A CA 1
ATOM 2367 C C . ALA A 1 316 ? -0.963 -11.109 25.988 1.00 92.81 316 ALA A C 1
ATOM 2369 O O . ALA A 1 316 ? -0.178 -10.163 26.085 1.00 92.81 316 ALA A O 1
ATOM 2370 N N . ARG A 1 317 ? -1.035 -12.087 26.898 1.00 90.44 317 ARG A N 1
ATOM 2371 C CA . ARG A 1 317 ? -0.110 -12.231 28.034 1.00 90.44 317 ARG A CA 1
ATOM 2372 C C . ARG A 1 317 ? 1.163 -12.990 27.630 1.00 90.44 317 ARG A C 1
ATOM 2374 O O . ARG A 1 317 ? 1.563 -13.947 28.290 1.00 90.44 317 ARG A O 1
ATOM 2381 N N . SER A 1 318 ? 1.731 -12.591 26.501 1.00 86.81 318 SER A N 1
ATOM 2382 C CA . SER A 1 318 ? 2.893 -13.191 25.855 1.00 86.81 318 SER A CA 1
ATOM 2383 C C . SER A 1 318 ? 3.687 -12.093 25.152 1.00 86.81 318 SER A C 1
ATOM 2385 O O . SER A 1 318 ? 3.123 -11.056 24.796 1.00 86.81 318 SER A O 1
ATOM 2387 N N . ASP A 1 319 ? 4.983 -12.311 24.939 1.00 84.56 319 ASP A N 1
ATOM 2388 C CA . ASP A 1 319 ? 5.736 -11.528 23.958 1.00 84.56 319 ASP A CA 1
ATOM 2389 C C . ASP A 1 319 ? 5.528 -12.050 22.541 1.00 84.56 319 ASP A C 1
ATOM 2391 O O . ASP A 1 319 ? 5.635 -11.288 21.585 1.00 84.56 319 ASP A O 1
ATOM 2395 N N . ASP A 1 320 ? 5.178 -13.314 22.379 1.00 86.12 320 ASP A N 1
ATOM 2396 C CA . ASP A 1 320 ? 4.929 -13.886 21.066 1.00 86.12 320 ASP A CA 1
ATOM 2397 C C . ASP A 1 320 ? 3.458 -13.740 20.691 1.00 86.12 320 ASP A C 1
ATOM 2399 O O . ASP A 1 320 ? 2.563 -13.826 21.538 1.00 86.12 320 ASP A O 1
ATOM 2403 N N . ALA A 1 321 ? 3.218 -13.472 19.410 1.00 80.50 321 ALA A N 1
ATOM 2404 C CA . ALA A 1 321 ? 1.872 -13.386 18.871 1.00 80.50 321 ALA A CA 1
ATOM 2405 C C . ALA A 1 321 ? 1.248 -14.784 18.783 1.00 80.50 321 ALA A C 1
ATOM 2407 O O . ALA A 1 321 ? 1.904 -15.737 18.365 1.00 80.50 321 ALA A O 1
ATOM 2408 N N . GLU A 1 322 ? -0.031 -14.890 19.131 1.00 83.44 322 GLU A N 1
ATOM 2409 C CA . GLU A 1 322 ? -0.813 -16.103 18.898 1.00 83.44 322 GLU A CA 1
ATOM 2410 C C . GLU A 1 322 ? -1.218 -16.188 17.419 1.00 83.44 322 GLU A C 1
ATOM 2412 O O . GLU A 1 322 ? -1.447 -15.170 16.761 1.00 83.44 322 GLU A O 1
ATOM 2417 N N . THR A 1 323 ? -1.296 -17.408 16.888 1.00 81.88 323 THR A N 1
ATOM 2418 C CA . THR A 1 323 ? -1.760 -17.654 15.514 1.00 81.88 323 THR A CA 1
ATOM 2419 C C . THR A 1 323 ? -3.275 -17.799 15.427 1.00 81.88 323 THR A C 1
ATOM 2421 O O . THR A 1 323 ? -3.854 -17.474 14.396 1.00 81.88 323 THR A O 1
ATOM 2424 N N . ASP A 1 324 ? -3.909 -18.286 16.497 1.00 88.25 324 ASP A N 1
ATOM 2425 C CA . ASP A 1 324 ? -5.361 -18.405 16.615 1.00 88.25 324 ASP A CA 1
ATOM 2426 C C . ASP A 1 324 ? -5.880 -17.262 17.487 1.00 88.25 324 ASP A C 1
ATOM 2428 O O . ASP A 1 324 ? -5.569 -17.181 18.676 1.00 88.25 324 ASP A O 1
ATOM 2432 N N . LEU A 1 325 ? -6.600 -16.324 16.874 1.00 93.38 325 LEU A N 1
ATOM 2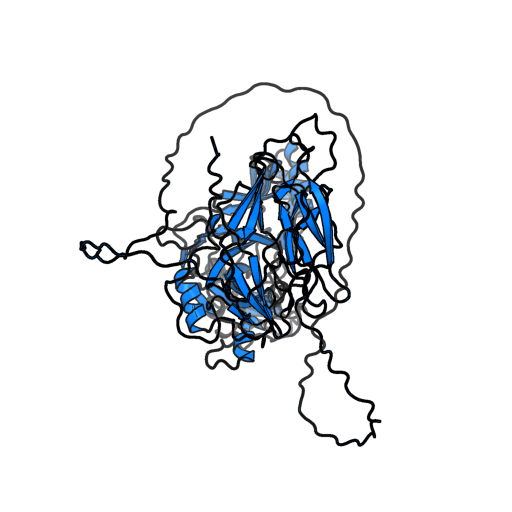433 C CA . LEU A 1 325 ? -7.026 -15.100 17.539 1.00 93.38 325 LEU A CA 1
ATOM 2434 C C . LEU A 1 325 ? -8.457 -15.254 18.055 1.00 93.38 325 LEU A C 1
ATOM 2436 O O . LEU A 1 325 ? -9.348 -15.617 17.290 1.00 93.38 325 LEU A O 1
ATOM 2440 N N . PRO A 1 326 ? -8.746 -14.864 19.311 1.00 94.75 326 PRO A N 1
ATOM 2441 C CA . PRO A 1 326 ? -10.099 -14.926 19.861 1.00 94.75 326 PRO A CA 1
ATOM 2442 C C . PRO A 1 326 ? -11.006 -13.800 19.334 1.00 94.75 326 PRO A C 1
ATOM 2444 O O . PRO A 1 326 ? -12.077 -13.568 19.889 1.00 94.75 326 PRO A O 1
ATOM 2447 N N . ILE A 1 327 ? -10.550 -13.056 18.323 1.00 97.00 327 ILE A N 1
ATOM 2448 C CA . ILE A 1 327 ? -11.226 -11.921 17.702 1.00 97.00 327 ILE A CA 1
ATOM 2449 C C . ILE A 1 327 ? -11.246 -12.104 16.183 1.00 97.00 327 ILE A C 1
ATOM 2451 O O . ILE A 1 327 ? -10.324 -12.671 15.600 1.00 97.00 327 ILE A O 1
ATOM 2455 N N . ALA A 1 328 ? -12.286 -11.580 15.545 1.00 97.56 328 ALA A N 1
ATOM 2456 C CA . ALA A 1 328 ? -12.512 -11.654 14.107 1.00 97.56 328 ALA A CA 1
ATOM 2457 C C . ALA A 1 328 ? -12.511 -10.259 13.463 1.00 97.56 328 ALA A C 1
ATOM 2459 O O . ALA A 1 328 ? -12.590 -9.237 14.146 1.00 97.56 328 ALA A O 1
ATOM 2460 N N . CYS A 1 329 ? -12.445 -10.207 12.135 1.00 97.81 329 CYS A N 1
ATOM 2461 C CA . CYS A 1 329 ? -12.738 -9.000 11.367 1.00 97.81 329 CYS A CA 1
ATOM 2462 C C . CYS A 1 329 ? -14.150 -9.068 10.786 1.00 97.81 329 CYS A C 1
ATOM 2464 O O . CYS A 1 329 ? -14.819 -10.099 10.861 1.00 97.81 329 CYS A O 1
ATOM 2466 N N . LEU A 1 330 ? -14.628 -7.959 10.222 1.00 98.19 330 LEU A N 1
ATOM 2467 C CA . LEU A 1 330 ? -15.894 -7.964 9.492 1.00 98.19 330 LEU A CA 1
ATOM 2468 C C . LEU A 1 330 ? -15.716 -8.632 8.129 1.00 98.19 330 LEU A C 1
ATOM 2470 O O . LEU A 1 330 ? -14.616 -8.672 7.584 1.00 98.19 330 LEU A O 1
ATOM 2474 N N . LYS A 1 331 ? -16.817 -9.102 7.550 1.00 97.44 331 LYS A N 1
ATOM 2475 C CA . LYS A 1 331 ? -16.868 -9.630 6.190 1.00 97.44 331 LYS A CA 1
ATOM 2476 C C . LYS A 1 331 ? -17.810 -8.782 5.347 1.00 97.44 331 LYS A C 1
ATOM 2478 O O . LYS A 1 331 ? -18.984 -8.639 5.680 1.00 97.44 331 LYS A O 1
ATOM 2483 N N . ASN A 1 332 ? -17.314 -8.242 4.237 1.00 96.31 332 ASN A N 1
ATOM 2484 C CA . ASN A 1 332 ? -18.159 -7.607 3.232 1.00 96.31 332 ASN A CA 1
ATOM 2485 C C . ASN A 1 332 ? -18.881 -8.683 2.411 1.00 96.31 332 ASN A C 1
ATOM 2487 O O . ASN A 1 332 ? -18.391 -9.100 1.362 1.00 96.31 332 ASN A O 1
ATOM 2491 N N . VAL A 1 333 ? -20.025 -9.160 2.905 1.00 93.50 333 VAL A N 1
ATOM 2492 C CA . VAL A 1 333 ? -20.805 -10.215 2.237 1.00 93.50 333 VAL A CA 1
ATOM 2493 C C . VAL A 1 333 ? -21.503 -9.722 0.971 1.00 93.50 333 VAL A C 1
ATOM 2495 O O . VAL A 1 333 ? -21.772 -10.526 0.083 1.00 93.50 333 VAL A O 1
ATOM 2498 N N . ALA A 1 334 ? -21.758 -8.415 0.857 1.00 89.06 334 ALA A N 1
ATOM 2499 C CA . ALA A 1 334 ? -22.270 -7.821 -0.375 1.00 89.06 334 ALA A CA 1
ATOM 2500 C C . ALA A 1 334 ? -21.187 -7.671 -1.449 1.00 89.06 334 ALA A C 1
ATOM 2502 O O . ALA A 1 334 ? -21.496 -7.722 -2.636 1.00 89.06 334 ALA A O 1
ATOM 2503 N N . PHE A 1 335 ? -19.941 -7.433 -1.023 1.00 91.19 335 PHE A N 1
ATOM 2504 C CA . PHE A 1 335 ? -18.808 -7.071 -1.878 1.00 91.19 335 PHE A CA 1
ATOM 2505 C C . PHE A 1 335 ? -19.177 -5.983 -2.908 1.00 91.19 335 PHE A C 1
ATOM 2507 O O . PHE A 1 335 ? -18.811 -6.056 -4.079 1.00 91.19 335 PHE A O 1
ATOM 2514 N N . SER A 1 336 ? -19.956 -4.977 -2.487 1.00 90.19 336 SER A N 1
ATOM 2515 C CA . SER A 1 336 ? -20.405 -3.924 -3.403 1.00 90.19 336 SER A CA 1
ATOM 2516 C C . SER A 1 336 ? -19.224 -3.071 -3.870 1.00 90.19 336 SER A C 1
ATOM 2518 O O . SER A 1 336 ? -18.485 -2.495 -3.069 1.00 90.19 336 SER A O 1
ATOM 2520 N N . LEU A 1 337 ? -19.098 -2.952 -5.190 1.00 93.56 337 LEU A N 1
ATOM 2521 C CA . LEU A 1 337 ? -18.117 -2.102 -5.863 1.00 93.56 337 LEU A CA 1
ATOM 2522 C C . LEU A 1 337 ? -18.605 -0.650 -6.008 1.00 93.56 337 LEU A C 1
ATOM 2524 O O . LEU A 1 337 ? -17.886 0.195 -6.539 1.00 93.56 337 LEU A O 1
ATOM 2528 N N . ASP A 1 338 ? -19.800 -0.324 -5.506 1.00 94.44 338 ASP A N 1
ATOM 2529 C CA . ASP A 1 338 ? -20.365 1.030 -5.569 1.00 94.44 338 ASP A CA 1
ATOM 2530 C C . ASP A 1 338 ? -19.571 2.028 -4.717 1.00 94.44 338 ASP A C 1
ATOM 2532 O O . ASP A 1 338 ? -19.629 3.233 -4.951 1.00 94.44 338 ASP A O 1
ATOM 2536 N N . TYR A 1 339 ? -18.803 1.546 -3.742 1.00 96.00 339 TYR A N 1
ATOM 2537 C CA . TYR A 1 339 ? -17.949 2.376 -2.890 1.00 96.00 339 TYR A CA 1
ATOM 2538 C C . TYR A 1 339 ? -16.537 2.576 -3.457 1.00 96.00 339 TYR A C 1
ATOM 2540 O O . TYR A 1 339 ? -15.778 3.380 -2.922 1.00 96.00 339 TYR A O 1
ATOM 2548 N N . MET A 1 340 ? -16.188 1.885 -4.546 1.00 97.25 340 MET A N 1
ATOM 2549 C CA . MET A 1 340 ? -14.933 2.105 -5.268 1.00 97.25 340 MET A CA 1
ATOM 2550 C C . MET A 1 340 ? -15.008 3.402 -6.094 1.00 97.25 340 MET A C 1
ATOM 2552 O O . MET A 1 340 ? -16.086 3.737 -6.604 1.00 97.25 340 MET A O 1
ATOM 2556 N N . PRO A 1 341 ? -13.891 4.127 -6.276 1.00 97.88 341 PRO A N 1
ATOM 2557 C CA . PRO A 1 341 ? -13.900 5.399 -6.989 1.00 97.88 341 PRO A CA 1
ATOM 2558 C C . PRO A 1 341 ? -14.277 5.242 -8.474 1.00 97.88 341 PRO A C 1
ATOM 2560 O O . PRO A 1 341 ? -14.102 4.192 -9.086 1.00 97.88 341 PRO A O 1
ATOM 2563 N N . THR A 1 342 ? -14.828 6.287 -9.083 1.00 97.75 342 THR A N 1
ATOM 2564 C CA . THR A 1 342 ? -14.975 6.384 -10.549 1.00 97.75 342 THR A CA 1
ATOM 2565 C C . THR A 1 342 ? -13.655 6.812 -11.195 1.00 97.75 342 THR A C 1
ATOM 2567 O O . THR A 1 342 ? -12.747 7.277 -10.504 1.00 97.75 342 THR A O 1
ATOM 2570 N N . MET A 1 343 ? -13.518 6.722 -12.522 1.00 97.75 343 MET A N 1
ATOM 2571 C CA . MET A 1 343 ? -12.311 7.207 -13.213 1.00 97.75 343 MET A CA 1
ATOM 2572 C C . MET A 1 343 ? -12.047 8.700 -12.961 1.00 97.75 343 MET A C 1
ATOM 2574 O O . MET A 1 343 ? -10.894 9.112 -12.832 1.00 97.75 343 MET A O 1
ATOM 2578 N N . GLU A 1 344 ? -13.090 9.529 -12.862 1.00 97.31 344 GLU A N 1
ATOM 2579 C CA . GLU A 1 344 ? -12.938 10.951 -12.530 1.00 97.31 344 GLU A CA 1
ATOM 2580 C C . GLU A 1 344 ? -12.384 11.139 -11.112 1.00 97.31 344 GLU A C 1
ATOM 2582 O O . GLU A 1 344 ? -11.434 11.896 -10.911 1.00 97.31 344 GLU A O 1
ATOM 2587 N N . GLN A 1 345 ? -12.896 10.376 -10.145 1.00 98.06 345 GLN A N 1
ATOM 2588 C CA . GLN A 1 345 ? -12.393 10.387 -8.772 1.00 98.06 345 GLN A CA 1
ATOM 2589 C C . GLN A 1 345 ? -10.955 9.853 -8.690 1.00 98.06 345 GLN A C 1
ATOM 2591 O O . GLN A 1 345 ? -10.134 10.443 -7.996 1.00 98.06 345 GLN A O 1
ATOM 2596 N N . VAL A 1 346 ? -10.602 8.812 -9.453 1.00 98.25 346 VAL A N 1
ATOM 2597 C CA . VAL A 1 346 ? -9.221 8.304 -9.566 1.00 98.25 346 VAL A CA 1
ATOM 2598 C C . VAL A 1 346 ? -8.277 9.371 -10.117 1.00 98.25 346 VAL A C 1
ATOM 2600 O O . VAL A 1 346 ? -7.184 9.557 -9.581 1.00 98.25 346 VAL A O 1
ATOM 2603 N N . LYS A 1 347 ? -8.691 10.121 -11.147 1.00 97.62 347 LYS A N 1
ATOM 2604 C CA . LYS A 1 347 ? -7.906 11.254 -11.661 1.00 97.62 347 LYS A CA 1
ATOM 2605 C C . LYS A 1 347 ? -7.687 12.304 -10.576 1.00 97.62 347 LYS A C 1
ATOM 2607 O O . LYS A 1 347 ? -6.570 12.790 -10.437 1.00 97.62 347 LYS A O 1
ATOM 2612 N N . THR A 1 348 ? -8.708 12.612 -9.775 1.00 97.50 348 THR A N 1
ATOM 2613 C CA . THR A 1 348 ? -8.567 13.512 -8.623 1.00 97.50 348 THR A CA 1
ATOM 2614 C C . THR A 1 348 ? -7.601 12.956 -7.569 1.00 97.50 348 THR A C 1
ATOM 2616 O O . THR A 1 348 ? -6.761 13.703 -7.072 1.00 97.50 348 THR A O 1
ATOM 2619 N N . ILE A 1 349 ? -7.659 11.654 -7.261 1.00 97.75 349 ILE A N 1
ATOM 2620 C CA . ILE A 1 349 ? -6.721 10.988 -6.340 1.00 97.75 349 ILE A CA 1
ATOM 2621 C C . ILE A 1 349 ? -5.281 11.148 -6.844 1.00 97.75 349 ILE A C 1
ATOM 2623 O O . ILE A 1 349 ? -4.430 11.601 -6.084 1.00 97.75 349 ILE A O 1
ATOM 2627 N N . HIS A 1 350 ? -4.997 10.861 -8.120 1.00 97.19 350 HIS A N 1
ATOM 2628 C CA . HIS A 1 350 ? -3.667 11.083 -8.706 1.00 97.19 350 HIS A CA 1
ATOM 2629 C C . HIS A 1 350 ? -3.252 12.552 -8.649 1.00 97.19 350 HIS A C 1
ATOM 2631 O O . HIS A 1 350 ? -2.167 12.878 -8.174 1.00 97.19 350 HIS A O 1
ATOM 2637 N N . GLN A 1 351 ? -4.130 13.461 -9.065 1.00 95.62 351 GLN A N 1
ATOM 2638 C CA . GLN A 1 351 ? -3.852 14.894 -9.041 1.00 95.62 351 GLN A CA 1
ATOM 2639 C C . GLN A 1 351 ? -3.568 15.423 -7.641 1.00 95.62 351 GLN A C 1
ATOM 2641 O O . GLN A 1 351 ? -2.897 16.444 -7.533 1.00 95.62 351 GLN A O 1
ATOM 2646 N N . PHE A 1 352 ? -4.057 14.779 -6.578 1.00 94.75 352 PHE A N 1
ATOM 2647 C CA . PHE A 1 352 ? -3.851 15.221 -5.201 1.00 94.75 352 PHE A CA 1
ATOM 2648 C C . PHE A 1 352 ? -2.694 14.486 -4.514 1.00 94.75 352 PHE A C 1
ATOM 2650 O O . PHE A 1 352 ? -1.796 15.137 -3.981 1.00 94.75 352 PHE A O 1
ATOM 2657 N N . PHE A 1 353 ? -2.653 13.159 -4.616 1.00 96.56 353 PHE A N 1
ATOM 2658 C CA . PHE A 1 353 ? -1.721 12.288 -3.896 1.00 96.56 353 PHE A CA 1
ATOM 2659 C C . PHE A 1 353 ? -0.617 11.672 -4.758 1.00 96.56 353 PHE A C 1
ATOM 2661 O O . PHE A 1 353 ? 0.312 11.095 -4.203 1.00 96.56 353 PHE A O 1
ATOM 2668 N N . GLY A 1 354 ? -0.696 11.793 -6.086 1.00 97.31 354 GLY A N 1
ATOM 2669 C CA . GLY A 1 354 ? 0.308 11.288 -7.023 1.00 97.31 354 GLY A CA 1
ATOM 2670 C C . GLY A 1 354 ? 1.720 11.717 -6.611 1.00 97.31 354 GLY A C 1
ATOM 2671 O O . GLY A 1 354 ? 1.974 12.924 -6.536 1.00 97.31 354 GLY A O 1
ATOM 2672 N N . PRO A 1 355 ? 2.628 10.771 -6.308 1.00 97.81 355 PRO A N 1
ATOM 2673 C CA . PRO A 1 355 ? 3.954 11.109 -5.826 1.00 97.81 355 PRO A CA 1
ATOM 2674 C C . PRO A 1 355 ? 4.818 11.803 -6.878 1.00 97.81 355 PRO A C 1
ATOM 2676 O O . PRO A 1 355 ? 4.677 11.581 -8.085 1.00 97.81 355 PRO A O 1
ATOM 2679 N N . THR A 1 356 ? 5.780 12.590 -6.405 1.00 98.31 356 THR A N 1
ATOM 2680 C CA . THR A 1 356 ? 6.966 12.923 -7.195 1.00 98.31 356 THR A CA 1
ATOM 2681 C C . THR A 1 356 ? 7.975 11.794 -7.033 1.00 98.31 356 THR A C 1
ATOM 2683 O O . THR A 1 356 ? 8.508 11.578 -5.945 1.00 98.31 356 THR A O 1
ATOM 2686 N N . VAL A 1 357 ? 8.233 11.075 -8.121 1.00 98.69 357 VAL A N 1
ATOM 2687 C CA . VAL A 1 357 ? 9.245 10.020 -8.169 1.00 98.69 357 VAL A CA 1
ATOM 2688 C C . VAL A 1 357 ? 10.599 10.662 -8.461 1.00 98.69 357 VAL A C 1
ATOM 2690 O O . VAL A 1 357 ? 10.747 11.380 -9.451 1.00 98.69 357 VAL A O 1
ATOM 2693 N N . VAL A 1 358 ? 11.573 10.427 -7.588 1.00 98.62 358 VAL A N 1
ATOM 2694 C CA . VAL A 1 358 ? 12.910 11.023 -7.602 1.00 98.62 358 VAL A CA 1
ATOM 2695 C C . VAL A 1 358 ? 13.924 9.952 -7.987 1.00 98.62 358 VAL A C 1
ATOM 2697 O O . VAL A 1 358 ? 14.160 9.017 -7.226 1.00 98.62 358 VAL A O 1
ATOM 2700 N N . PHE A 1 359 ? 14.552 10.095 -9.152 1.00 98.56 359 PHE A N 1
ATOM 2701 C CA . PHE A 1 359 ? 15.615 9.190 -9.592 1.00 98.56 359 PHE A CA 1
ATOM 2702 C C . PHE A 1 359 ? 16.963 9.711 -9.120 1.00 98.56 359 PHE A C 1
ATOM 2704 O O . PHE A 1 359 ? 17.248 10.901 -9.269 1.00 98.56 359 PHE A O 1
ATOM 2711 N N . HIS A 1 360 ? 17.809 8.829 -8.589 1.00 98.25 360 HIS A N 1
ATOM 2712 C CA . HIS A 1 360 ? 19.140 9.191 -8.105 1.00 98.25 360 HIS A CA 1
ATOM 2713 C C . HIS A 1 360 ? 19.901 10.091 -9.120 1.00 98.25 360 HIS A C 1
ATOM 2715 O O . HIS A 1 360 ? 19.887 9.815 -10.321 1.00 98.25 360 HIS A O 1
ATOM 2721 N N . PRO A 1 361 ? 20.605 11.162 -8.695 1.00 97.62 361 PRO A N 1
ATOM 2722 C CA . PRO A 1 361 ? 21.217 12.138 -9.612 1.00 97.62 361 PRO A CA 1
ATOM 2723 C C . PRO A 1 361 ? 22.312 11.545 -10.510 1.00 97.62 361 PRO A C 1
ATOM 2725 O O . PRO A 1 361 ? 22.582 12.055 -11.591 1.00 97.62 361 PRO A O 1
ATOM 2728 N N . ALA A 1 362 ? 22.938 10.451 -10.069 1.00 96.69 362 ALA A N 1
ATOM 2729 C CA . ALA A 1 362 ? 23.899 9.674 -10.857 1.00 96.69 362 ALA A CA 1
ATOM 2730 C C . ALA A 1 362 ? 23.284 8.453 -11.575 1.00 96.69 362 ALA A C 1
ATOM 2732 O O . ALA A 1 362 ? 24.032 7.548 -11.954 1.00 96.69 362 ALA A O 1
ATOM 2733 N N . GLU A 1 363 ? 21.955 8.372 -11.684 1.00 97.38 363 GLU A N 1
ATOM 2734 C CA . GLU A 1 363 ? 21.281 7.341 -12.478 1.00 97.38 363 GLU A CA 1
ATOM 2735 C C . GLU A 1 363 ? 21.606 7.515 -13.967 1.00 97.38 363 GLU A C 1
ATOM 2737 O O . GLU A 1 363 ? 21.577 8.625 -14.495 1.00 97.38 363 GLU A O 1
ATOM 2742 N N . THR A 1 364 ? 21.943 6.409 -14.627 1.00 96.75 364 THR A N 1
ATOM 2743 C CA . THR A 1 364 ? 22.236 6.351 -16.068 1.00 96.75 364 THR A CA 1
ATOM 2744 C C . THR A 1 364 ? 21.093 5.705 -16.849 1.00 96.75 364 THR A C 1
ATOM 2746 O O . THR A 1 364 ? 20.872 6.053 -18.006 1.00 96.75 364 THR A O 1
ATOM 2749 N N . PHE A 1 365 ? 20.368 4.776 -16.226 1.00 97.81 365 PHE A N 1
ATOM 2750 C CA . PHE A 1 365 ? 19.274 4.015 -16.814 1.00 97.81 365 PHE A CA 1
ATOM 2751 C C . PHE A 1 365 ? 17.957 4.550 -16.252 1.00 97.81 365 PHE A C 1
ATOM 2753 O O . PHE A 1 365 ? 17.482 4.128 -15.202 1.00 97.81 365 PHE A O 1
ATOM 2760 N N . LEU A 1 366 ? 17.414 5.568 -16.913 1.00 98.31 366 LEU A N 1
ATOM 2761 C CA . LEU A 1 366 ? 16.162 6.213 -16.525 1.00 98.31 366 LEU A CA 1
ATOM 2762 C C . LEU A 1 366 ? 14.956 5.412 -17.050 1.00 98.31 366 LEU A C 1
ATOM 2764 O O . LEU A 1 366 ? 15.102 4.603 -17.971 1.00 98.31 366 LEU A O 1
ATOM 2768 N N . PRO A 1 367 ? 13.744 5.627 -16.506 1.00 98.56 367 PRO A N 1
ATOM 2769 C CA . PRO A 1 367 ? 12.559 4.954 -17.022 1.00 98.56 367 PRO A CA 1
ATOM 2770 C C . PRO A 1 367 ? 12.173 5.465 -18.416 1.00 98.56 367 PRO A C 1
ATOM 2772 O O . PRO A 1 367 ? 12.671 6.481 -18.912 1.00 98.56 367 PRO A O 1
ATOM 2775 N N . SER A 1 368 ? 11.227 4.776 -19.045 1.00 98.56 368 SER A N 1
ATOM 2776 C CA . SER A 1 368 ? 10.564 5.212 -20.278 1.00 98.56 368 SER A CA 1
ATOM 2777 C C . SER A 1 368 ? 9.124 4.706 -20.324 1.00 98.56 368 SER A C 1
ATOM 2779 O O . SER A 1 368 ? 8.744 3.851 -19.524 1.00 98.56 368 SER A O 1
ATOM 2781 N N . SER A 1 369 ? 8.317 5.189 -21.271 1.00 98.12 369 SER A N 1
ATOM 2782 C CA . SER A 1 369 ? 7.077 4.474 -21.601 1.00 98.12 369 SER A CA 1
ATOM 2783 C C . SER A 1 369 ? 7.380 3.166 -22.334 1.00 98.12 369 SER A C 1
ATOM 2785 O O . SER A 1 369 ? 8.340 3.066 -23.101 1.00 98.12 369 SER A O 1
ATOM 2787 N N . VAL A 1 370 ? 6.497 2.178 -22.179 1.00 97.94 370 VAL A N 1
ATOM 2788 C CA . VAL A 1 370 ? 6.573 0.927 -22.952 1.00 97.94 370 VAL A CA 1
ATOM 2789 C C . VAL A 1 370 ? 6.470 1.199 -24.457 1.00 97.94 370 VAL A C 1
ATOM 2791 O O . VAL A 1 370 ? 7.187 0.590 -25.248 1.00 97.94 370 VAL A O 1
ATOM 2794 N N . ALA A 1 371 ? 5.614 2.146 -24.856 1.00 97.25 371 ALA A N 1
ATOM 2795 C CA . ALA A 1 371 ? 5.458 2.535 -26.256 1.00 97.25 371 ALA A CA 1
ATOM 2796 C C . ALA A 1 371 ? 6.772 3.076 -26.839 1.00 97.25 371 ALA A C 1
ATOM 2798 O O . ALA A 1 371 ? 7.204 2.612 -27.891 1.00 97.25 371 ALA A O 1
ATOM 2799 N N . TRP A 1 372 ? 7.457 3.977 -26.120 1.00 98.19 372 TRP A N 1
ATOM 2800 C CA . TRP A 1 372 ? 8.763 4.485 -26.542 1.00 98.19 372 TRP A CA 1
ATOM 2801 C C . TRP A 1 372 ? 9.794 3.366 -26.688 1.00 98.19 372 TRP A C 1
ATOM 2803 O O . TRP A 1 372 ? 10.554 3.359 -27.655 1.00 98.19 372 TRP A O 1
ATOM 2813 N N . PHE A 1 373 ? 9.816 2.402 -25.768 1.00 98.31 373 PHE A N 1
ATOM 2814 C CA . PHE A 1 373 ? 10.741 1.272 -25.838 1.00 98.31 373 PHE A CA 1
ATOM 2815 C C . PHE A 1 373 ? 10.512 0.410 -27.089 1.00 98.31 373 PHE A C 1
ATOM 2817 O O . PHE A 1 373 ? 11.466 0.063 -27.789 1.00 98.31 373 PHE A O 1
ATOM 2824 N N . PHE A 1 374 ? 9.252 0.124 -27.429 1.00 97.94 374 PHE A N 1
ATOM 2825 C CA . PHE A 1 374 ? 8.905 -0.602 -28.656 1.00 97.94 374 PHE A CA 1
ATOM 2826 C C . PHE A 1 374 ? 9.226 0.212 -29.917 1.00 97.94 374 PHE A C 1
ATOM 2828 O O . PHE A 1 374 ? 9.864 -0.296 -30.845 1.00 97.94 374 PHE A O 1
ATOM 2835 N N . ASP A 1 375 ? 8.874 1.499 -29.930 1.00 97.50 375 ASP A N 1
ATOM 2836 C CA . ASP A 1 375 ? 9.183 2.419 -31.029 1.00 97.50 375 ASP A CA 1
ATOM 2837 C C . ASP A 1 375 ? 10.686 2.602 -31.234 1.00 97.50 375 ASP A C 1
ATOM 2839 O O . ASP A 1 375 ? 11.137 2.771 -32.368 1.00 97.50 375 ASP A O 1
ATOM 2843 N N . SER A 1 376 ? 11.473 2.459 -30.172 1.00 97.69 376 SER A N 1
ATOM 2844 C CA . SER A 1 376 ? 12.935 2.502 -30.213 1.00 97.69 376 SER A CA 1
ATOM 2845 C C . SER A 1 376 ? 13.572 1.211 -30.735 1.00 97.69 376 SER A C 1
ATOM 2847 O O . SER A 1 376 ? 14.791 1.122 -30.796 1.00 97.69 376 SER A O 1
ATOM 2849 N N . GLY A 1 377 ? 12.772 0.228 -31.166 1.00 97.12 377 GLY A N 1
ATOM 2850 C CA . GLY A 1 377 ? 13.253 -0.948 -31.890 1.00 97.12 377 GLY A CA 1
ATOM 2851 C C . GLY A 1 377 ? 13.414 -2.207 -31.047 1.00 97.12 377 GLY A C 1
ATOM 2852 O O . GLY A 1 377 ? 14.179 -3.081 -31.447 1.00 97.12 377 GLY A O 1
ATOM 2853 N N . ALA A 1 378 ? 12.728 -2.314 -29.904 1.00 97.56 378 ALA A N 1
ATOM 2854 C CA . ALA A 1 378 ? 12.722 -3.546 -29.117 1.00 97.56 378 ALA A CA 1
ATOM 2855 C C . ALA A 1 378 ? 12.337 -4.764 -29.978 1.00 97.56 378 ALA A C 1
ATOM 2857 O O . ALA A 1 378 ? 11.478 -4.690 -30.865 1.00 97.56 378 ALA A O 1
ATOM 2858 N N . MET A 1 379 ? 12.984 -5.892 -29.709 1.00 97.81 379 MET A N 1
ATOM 2859 C CA . MET A 1 379 ? 12.923 -7.096 -30.533 1.00 97.81 379 MET A CA 1
ATOM 2860 C C . MET A 1 379 ? 12.326 -8.256 -29.733 1.00 97.81 379 MET A C 1
ATOM 2862 O O . MET A 1 379 ? 12.630 -8.429 -28.556 1.00 97.81 379 MET A O 1
ATOM 2866 N N . LEU A 1 380 ? 11.492 -9.067 -30.379 1.00 97.62 380 LEU A N 1
ATOM 2867 C CA . LEU A 1 380 ? 10.958 -10.318 -29.848 1.00 97.62 380 LEU A CA 1
ATOM 2868 C C . LEU A 1 380 ? 11.770 -11.485 -30.406 1.00 97.62 380 LEU A C 1
ATOM 2870 O O . LEU A 1 380 ? 11.852 -11.665 -31.623 1.00 97.62 380 LEU A O 1
ATOM 2874 N N . TYR A 1 381 ? 12.308 -12.301 -29.510 1.00 96.75 381 TYR A N 1
ATOM 2875 C CA . TYR A 1 381 ? 13.069 -13.502 -29.829 1.00 96.75 381 TYR A CA 1
ATOM 2876 C C . TYR A 1 381 ? 12.282 -14.754 -29.480 1.00 96.75 381 TYR A C 1
ATOM 2878 O O . TYR A 1 381 ? 11.425 -14.745 -28.597 1.00 96.75 381 TYR A O 1
ATOM 2886 N N . SER A 1 382 ? 12.630 -15.845 -30.157 1.00 95.94 382 SER A N 1
ATOM 2887 C CA . SER A 1 382 ? 12.094 -17.176 -29.914 1.00 95.94 382 SER A CA 1
ATOM 2888 C C . SER A 1 382 ? 13.216 -18.143 -29.560 1.00 95.94 382 SER A C 1
ATOM 2890 O O . SER A 1 382 ? 14.323 -18.069 -30.096 1.00 95.94 382 SER A O 1
ATOM 2892 N N . LYS A 1 383 ? 12.905 -19.108 -28.694 1.00 94.56 383 LYS A N 1
ATOM 2893 C CA . LYS A 1 383 ? 13.773 -20.261 -28.431 1.00 94.56 383 LYS A CA 1
ATOM 2894 C C . LYS A 1 383 ? 13.869 -21.185 -29.648 1.00 94.56 383 LYS A C 1
ATOM 2896 O O . LYS A 1 383 ? 14.866 -21.889 -29.812 1.00 94.56 383 LYS A O 1
ATOM 2901 N N . ASP A 1 384 ? 12.842 -21.190 -30.495 1.00 95.00 384 ASP A N 1
ATOM 2902 C CA . ASP A 1 384 ? 12.873 -21.867 -31.786 1.00 95.00 384 ASP A CA 1
ATOM 2903 C C . ASP A 1 384 ? 13.692 -21.041 -32.783 1.00 95.00 384 ASP A C 1
ATOM 2905 O O . ASP A 1 384 ? 13.215 -20.050 -33.331 1.00 95.00 384 ASP A O 1
ATOM 2909 N N . SER A 1 385 ? 14.921 -21.492 -33.040 1.00 90.88 385 SER A N 1
ATOM 2910 C CA . SER A 1 385 ? 15.853 -20.867 -33.988 1.00 90.88 385 SER A CA 1
ATOM 2911 C C . SER A 1 385 ? 15.345 -20.762 -35.435 1.00 90.88 385 SER A C 1
ATOM 2913 O O . SER A 1 385 ? 15.954 -20.050 -36.230 1.00 90.88 385 SER A O 1
ATOM 2915 N N . SER A 1 386 ? 14.256 -21.455 -35.797 1.00 94.50 386 SER A N 1
ATOM 2916 C CA . SER A 1 386 ? 13.614 -21.293 -37.108 1.00 94.50 386 SER A CA 1
ATOM 2917 C C . SER A 1 386 ? 12.769 -20.017 -37.215 1.00 94.50 386 SER A C 1
ATOM 2919 O O . SER A 1 386 ? 12.474 -19.569 -38.325 1.00 94.50 386 SER A O 1
ATOM 2921 N N . ILE A 1 387 ? 12.411 -19.408 -36.080 1.00 94.12 387 ILE A N 1
ATOM 2922 C CA . ILE A 1 387 ? 11.657 -18.159 -36.004 1.00 94.12 387 ILE A CA 1
ATOM 2923 C C . ILE A 1 387 ? 12.664 -17.007 -35.858 1.00 94.12 387 ILE A C 1
ATOM 2925 O O . ILE A 1 387 ? 13.295 -16.883 -34.806 1.00 94.12 387 ILE A O 1
ATOM 2929 N N . PRO A 1 388 ? 12.844 -16.156 -36.886 1.00 94.81 388 PRO A N 1
ATOM 2930 C CA . PRO A 1 388 ? 13.771 -15.035 -36.793 1.00 94.81 388 PRO A CA 1
ATOM 2931 C C . PRO A 1 388 ? 13.279 -13.996 -35.771 1.00 94.81 388 PRO A C 1
ATOM 2933 O O . PRO A 1 388 ? 12.063 -13.835 -35.617 1.00 94.81 388 PRO A O 1
ATOM 2936 N N . PRO A 1 389 ? 14.187 -13.252 -35.110 1.00 96.19 389 PRO A N 1
ATOM 2937 C CA . PRO A 1 389 ? 13.801 -12.132 -34.261 1.00 96.19 389 PRO A CA 1
ATOM 2938 C C . PRO A 1 389 ? 12.984 -11.107 -35.049 1.00 96.19 389 PRO A C 1
ATOM 2940 O O . PRO A 1 389 ? 13.334 -10.746 -36.176 1.00 96.19 389 PRO A O 1
ATOM 2943 N N . VAL A 1 390 ? 11.893 -10.624 -34.459 1.00 96.88 390 VAL A N 1
ATOM 2944 C CA . VAL A 1 390 ? 11.011 -9.637 -35.094 1.00 96.88 390 VAL A CA 1
ATOM 2945 C C . VAL A 1 390 ? 10.914 -8.385 -34.245 1.00 96.88 390 VAL A C 1
ATOM 2947 O O . VAL A 1 390 ? 10.816 -8.455 -33.024 1.00 96.88 390 VAL A O 1
ATOM 2950 N N . ARG A 1 391 ? 10.891 -7.222 -34.895 1.00 97.06 391 ARG A N 1
ATOM 2951 C CA . ARG A 1 391 ? 10.641 -5.960 -34.199 1.00 97.06 391 ARG A CA 1
ATOM 2952 C C . ARG A 1 391 ? 9.252 -5.975 -33.567 1.00 97.06 391 ARG A C 1
ATOM 2954 O O . ARG A 1 391 ? 8.272 -6.365 -34.210 1.00 97.06 391 ARG A O 1
ATOM 2961 N N . ILE A 1 392 ? 9.164 -5.535 -32.320 1.00 97.69 392 ILE A N 1
ATOM 2962 C CA . ILE A 1 392 ? 7.896 -5.370 -31.614 1.00 97.69 392 ILE A CA 1
ATOM 2963 C C . ILE A 1 392 ? 7.199 -4.128 -32.170 1.00 97.69 392 ILE A C 1
ATOM 2965 O O . ILE A 1 392 ? 7.815 -3.082 -32.371 1.00 97.69 392 ILE A O 1
ATOM 2969 N N . LYS A 1 393 ? 5.910 -4.257 -32.480 1.00 96.31 393 LYS A N 1
ATOM 2970 C CA . LYS A 1 393 ? 5.085 -3.132 -32.929 1.00 96.31 393 LYS A CA 1
ATOM 2971 C C . LYS A 1 393 ? 4.847 -2.164 -31.771 1.00 96.31 393 LYS A C 1
ATOM 2973 O O . LYS A 1 393 ? 4.793 -2.589 -30.623 1.00 96.31 393 LYS A O 1
ATOM 2978 N N . SER A 1 394 ? 4.609 -0.892 -32.077 1.00 92.31 394 SER A N 1
ATOM 2979 C CA . SER A 1 394 ? 4.369 0.182 -31.097 1.00 92.31 394 SER A CA 1
ATOM 2980 C C . SER A 1 394 ? 3.297 -0.149 -30.048 1.00 92.31 394 SER A C 1
ATOM 2982 O O . SER A 1 394 ? 3.395 0.251 -28.893 1.00 92.31 394 SER A O 1
ATOM 2984 N N . ASP A 1 395 ? 2.272 -0.909 -30.438 1.00 90.50 395 ASP A N 1
ATOM 2985 C CA . ASP A 1 395 ? 1.154 -1.335 -29.589 1.00 90.50 395 ASP A CA 1
ATOM 2986 C C . ASP A 1 395 ? 1.348 -2.722 -28.941 1.00 90.50 395 ASP A C 1
ATOM 2988 O O . ASP A 1 395 ? 0.468 -3.215 -28.230 1.00 90.50 395 ASP A O 1
ATOM 2992 N N . GLY A 1 396 ? 2.480 -3.380 -29.206 1.00 95.25 396 GLY A N 1
ATOM 2993 C CA . GLY A 1 396 ? 2.768 -4.743 -28.769 1.00 95.25 396 GLY A CA 1
ATOM 2994 C C . GLY A 1 396 ? 1.876 -5.814 -29.408 1.00 95.25 396 GLY A C 1
ATOM 2995 O O . GLY A 1 396 ? 1.839 -6.935 -28.911 1.00 95.25 396 GLY A O 1
ATOM 2996 N N . SER A 1 397 ? 1.145 -5.519 -30.491 1.00 94.62 397 SER A N 1
ATOM 2997 C CA . SER A 1 397 ? 0.147 -6.439 -31.075 1.00 94.62 397 SER A CA 1
ATOM 2998 C C . SER A 1 397 ? 0.715 -7.737 -31.658 1.00 94.62 397 SER A C 1
ATOM 3000 O O . SER A 1 397 ? -0.037 -8.668 -31.934 1.00 94.62 397 SER A O 1
ATOM 3002 N N . ASN A 1 398 ? 2.030 -7.815 -31.872 1.00 95.75 398 ASN A N 1
ATOM 3003 C CA . ASN A 1 398 ? 2.724 -9.031 -32.296 1.00 95.75 398 ASN A CA 1
ATOM 3004 C C . ASN A 1 398 ? 3.376 -9.809 -31.142 1.00 95.75 398 ASN A C 1
ATOM 3006 O O . ASN A 1 398 ? 4.100 -10.767 -31.407 1.00 95.75 398 ASN A O 1
ATOM 3010 N N . LEU A 1 399 ? 3.130 -9.423 -29.887 1.00 96.38 399 LEU A N 1
ATOM 3011 C CA . LEU A 1 399 ? 3.541 -10.207 -28.728 1.00 96.38 399 LEU A CA 1
ATOM 3012 C C . LEU A 1 399 ? 2.589 -11.396 -28.521 1.00 96.38 399 LEU A C 1
ATOM 3014 O O . LEU A 1 399 ? 1.372 -11.232 -28.637 1.00 96.38 399 LEU A O 1
ATOM 3018 N N . PRO A 1 400 ? 3.102 -12.589 -28.175 1.00 94.50 400 PRO A N 1
ATOM 3019 C CA . PRO A 1 400 ? 2.244 -13.696 -27.783 1.00 94.50 400 PRO A CA 1
ATOM 3020 C C . PRO A 1 400 ? 1.501 -13.370 -26.478 1.00 94.50 400 PRO A C 1
ATOM 3022 O O . PRO A 1 400 ? 2.112 -13.008 -25.471 1.00 94.50 400 PRO A O 1
ATOM 3025 N N . THR A 1 401 ? 0.175 -13.508 -26.504 1.00 91.56 401 THR A N 1
ATOM 3026 C CA . THR A 1 401 ? -0.722 -13.114 -25.411 1.00 91.56 401 THR A CA 1
ATOM 3027 C C . THR A 1 401 ? -1.104 -14.295 -24.514 1.00 91.56 401 THR A C 1
ATOM 3029 O O . THR A 1 401 ? -1.276 -15.425 -24.972 1.00 91.56 401 THR A O 1
ATOM 3032 N N . GLY A 1 402 ? -1.247 -14.027 -23.216 1.00 88.56 402 GLY A N 1
ATOM 3033 C CA . GLY A 1 402 ? -1.613 -15.004 -22.192 1.00 88.56 402 GLY A CA 1
ATOM 3034 C C . GLY A 1 402 ? -0.574 -16.113 -21.993 1.00 88.56 402 GLY A C 1
ATOM 3035 O O . GLY A 1 402 ? 0.599 -15.975 -22.353 1.00 88.56 402 GLY A O 1
ATOM 3036 N N . GLY A 1 403 ? -1.033 -17.232 -21.429 1.00 88.44 403 GLY A N 1
ATOM 3037 C CA . GLY A 1 403 ? -0.194 -18.383 -21.096 1.00 88.44 403 GLY A CA 1
ATOM 3038 C C . GLY A 1 403 ? 0.559 -18.198 -19.781 1.00 88.44 403 GLY A C 1
ATOM 3039 O O . GLY A 1 403 ? 0.106 -17.478 -18.900 1.00 88.44 403 GLY A O 1
ATOM 3040 N N . THR A 1 404 ? 1.696 -18.874 -19.664 1.00 88.38 404 THR A N 1
ATOM 3041 C CA . THR A 1 404 ? 2.621 -18.782 -18.528 1.00 88.38 404 THR A CA 1
ATOM 3042 C C . THR A 1 404 ? 4.009 -18.424 -19.045 1.00 88.38 404 THR A C 1
ATOM 3044 O O . THR A 1 404 ? 4.265 -18.509 -20.252 1.00 88.38 404 THR A O 1
ATOM 3047 N N . ASN A 1 405 ? 4.936 -18.115 -18.142 1.00 90.88 405 ASN A N 1
ATOM 3048 C CA . ASN A 1 405 ? 6.350 -18.051 -18.489 1.00 90.88 405 ASN A CA 1
ATOM 3049 C C . ASN A 1 405 ? 6.901 -19.447 -18.854 1.00 90.88 405 ASN A C 1
ATOM 3051 O O . ASN A 1 405 ? 7.428 -20.180 -18.022 1.00 90.88 405 ASN A O 1
ATOM 3055 N N . ASP A 1 406 ? 6.739 -19.823 -20.121 1.00 90.38 406 ASP A N 1
ATOM 3056 C CA . ASP A 1 406 ? 7.181 -21.083 -20.732 1.00 90.38 406 ASP A CA 1
ATOM 3057 C C . ASP A 1 406 ? 8.621 -21.023 -21.280 1.00 90.38 406 ASP A C 1
ATOM 3059 O O . ASP A 1 406 ? 9.152 -22.024 -21.770 1.00 90.38 406 ASP A O 1
ATOM 3063 N N . GLY A 1 407 ? 9.261 -19.849 -21.218 1.00 89.81 407 GLY A N 1
ATOM 3064 C CA . GLY A 1 407 ? 10.588 -19.598 -21.781 1.00 89.81 407 GLY A CA 1
ATOM 3065 C C . GLY A 1 407 ? 10.659 -19.729 -23.308 1.00 89.81 407 GLY A C 1
ATOM 3066 O O . GLY A 1 407 ? 11.757 -19.881 -23.849 1.00 89.81 407 GLY A O 1
ATOM 3067 N N . ALA A 1 408 ? 9.518 -19.721 -24.009 1.00 93.75 408 ALA A N 1
ATOM 3068 C CA . ALA A 1 408 ? 9.480 -19.850 -25.465 1.00 93.75 408 ALA A CA 1
ATOM 3069 C C . ALA A 1 408 ? 9.889 -18.553 -26.178 1.00 93.75 408 ALA A C 1
ATOM 3071 O O . ALA A 1 408 ? 10.486 -18.615 -27.251 1.00 93.75 408 ALA A O 1
ATOM 3072 N N . PHE A 1 409 ? 9.605 -17.402 -25.567 1.00 95.88 409 PHE A N 1
ATOM 3073 C CA . PHE A 1 409 ? 9.894 -16.075 -26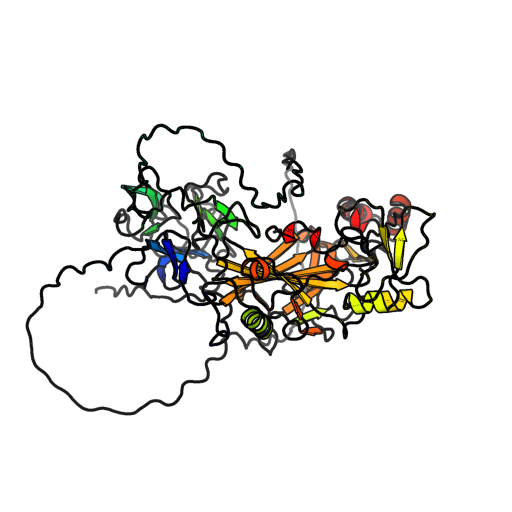.107 1.00 95.88 409 PHE A CA 1
ATOM 3074 C C . PHE A 1 409 ? 10.538 -15.174 -25.052 1.00 95.88 409 PHE A C 1
ATOM 3076 O O . PHE A 1 409 ? 10.310 -15.366 -23.858 1.00 95.88 409 PHE A O 1
ATOM 3083 N N . TRP A 1 410 ? 11.316 -14.186 -25.492 1.00 97.06 410 TRP A N 1
ATOM 3084 C CA . TRP A 1 410 ? 11.803 -13.087 -24.651 1.00 97.06 410 TRP A CA 1
ATOM 3085 C C . TRP A 1 410 ? 11.926 -11.796 -25.467 1.00 97.06 410 TRP A C 1
ATOM 3087 O O . TRP A 1 410 ? 12.061 -11.834 -26.692 1.00 97.06 410 TRP A O 1
ATOM 3097 N N . ILE A 1 411 ? 11.880 -10.654 -24.782 1.00 97.25 411 ILE A N 1
ATOM 3098 C CA . ILE A 1 411 ? 12.167 -9.342 -25.378 1.00 97.25 411 ILE A CA 1
ATOM 3099 C C . ILE A 1 411 ? 13.660 -9.029 -25.195 1.00 97.25 411 ILE A C 1
ATOM 3101 O O . ILE A 1 411 ? 14.245 -9.395 -24.180 1.00 97.25 411 ILE A O 1
ATOM 3105 N N . ASP A 1 412 ? 14.291 -8.361 -26.157 1.00 96.75 412 ASP A N 1
ATOM 3106 C CA . ASP A 1 412 ? 15.631 -7.775 -26.008 1.00 96.75 412 ASP A CA 1
ATOM 3107 C C . ASP A 1 412 ? 15.657 -6.367 -26.635 1.00 96.75 412 ASP A C 1
ATOM 3109 O O . ASP A 1 412 ? 14.737 -5.942 -27.344 1.00 96.75 412 ASP A O 1
ATOM 3113 N N . LEU A 1 413 ? 16.730 -5.637 -26.355 1.00 96.88 413 LEU A N 1
ATOM 3114 C CA . LEU A 1 413 ? 17.045 -4.344 -26.952 1.00 96.88 413 LEU A CA 1
ATOM 3115 C C . LEU A 1 413 ? 17.286 -4.478 -28.471 1.00 96.88 413 LEU A C 1
ATOM 3117 O O . LEU A 1 413 ? 17.580 -5.578 -28.949 1.00 96.88 413 LEU A O 1
ATOM 3121 N N . PRO A 1 414 ? 17.250 -3.362 -29.221 1.00 95.44 414 PRO A N 1
ATOM 3122 C CA . PRO A 1 414 ? 17.551 -3.362 -30.651 1.00 95.44 414 PRO A CA 1
ATOM 3123 C C . PRO A 1 414 ? 18.903 -4.012 -30.981 1.00 95.44 414 PRO A C 1
ATOM 3125 O O . PRO A 1 414 ? 19.873 -3.890 -30.225 1.00 95.44 414 PRO A O 1
ATOM 3128 N N . GLU A 1 415 ? 18.976 -4.666 -32.143 1.00 87.94 415 GLU A N 1
ATOM 3129 C CA . GLU A 1 415 ? 20.228 -5.203 -32.705 1.00 87.94 415 GLU A CA 1
ATOM 3130 C C . GLU A 1 415 ? 21.026 -4.160 -33.504 1.00 87.94 415 GLU A C 1
ATOM 3132 O O . GLU A 1 415 ? 22.143 -4.430 -33.947 1.00 87.94 415 GLU A O 1
ATOM 3137 N N . ASP A 1 416 ? 20.463 -2.970 -33.711 1.00 87.75 416 ASP A N 1
ATOM 3138 C CA . ASP A 1 416 ? 21.129 -1.884 -34.418 1.00 87.75 416 ASP A CA 1
ATOM 3139 C C . ASP A 1 416 ? 22.063 -1.073 -33.493 1.00 87.75 416 ASP A C 1
ATOM 3141 O O . ASP A 1 416 ? 22.279 -1.383 -32.318 1.00 87.75 416 ASP A O 1
ATOM 3145 N N . GLY A 1 417 ? 22.644 0.004 -34.027 1.00 88.56 417 GLY A N 1
ATOM 3146 C CA . GLY A 1 417 ? 23.540 0.881 -33.269 1.00 88.56 417 GLY A CA 1
ATOM 3147 C C . GLY A 1 417 ? 22.875 1.651 -32.118 1.00 88.56 417 GLY A C 1
ATOM 3148 O O . GLY A 1 417 ? 23.576 2.373 -31.413 1.00 88.56 417 GLY A O 1
ATOM 3149 N N . SER A 1 418 ? 21.556 1.532 -31.915 1.00 94.06 418 SER A N 1
ATOM 3150 C CA . SER A 1 418 ? 20.821 2.277 -30.887 1.00 94.06 418 SER A CA 1
ATOM 3151 C C . SER A 1 418 ? 20.782 1.581 -29.522 1.00 94.06 418 SER A C 1
ATOM 3153 O O . SER A 1 418 ? 20.387 2.217 -28.543 1.00 94.06 418 SER A O 1
ATOM 3155 N N . ARG A 1 419 ? 21.244 0.323 -29.409 1.00 95.81 419 ARG A N 1
ATOM 3156 C CA . ARG A 1 419 ? 21.164 -0.500 -28.184 1.00 95.81 419 ARG A CA 1
ATOM 3157 C C . ARG A 1 419 ? 21.525 0.250 -26.899 1.00 95.81 419 ARG A C 1
ATOM 3159 O O . ARG A 1 419 ? 20.760 0.219 -25.940 1.00 95.81 419 ARG A O 1
ATOM 3166 N N . ASP A 1 420 ? 22.674 0.924 -26.867 1.00 95.75 420 ASP A N 1
ATOM 3167 C CA . ASP A 1 420 ? 23.133 1.628 -25.662 1.00 95.75 420 ASP A CA 1
ATOM 3168 C C . ASP A 1 420 ? 22.326 2.897 -25.374 1.00 95.75 420 ASP A C 1
ATOM 3170 O O . ASP A 1 420 ? 22.114 3.230 -24.212 1.00 95.75 420 ASP A O 1
ATOM 3174 N N . SER A 1 421 ? 21.803 3.563 -26.408 1.00 96.62 421 SER A N 1
ATOM 3175 C CA . SER A 1 421 ? 20.890 4.693 -26.220 1.00 96.62 421 SER A CA 1
ATOM 3176 C C . SER A 1 421 ? 19.529 4.273 -25.673 1.00 96.62 421 SER A C 1
ATOM 3178 O O . SER A 1 421 ? 18.988 4.961 -24.814 1.00 96.62 421 SER A O 1
ATOM 3180 N N . VAL A 1 422 ? 19.018 3.108 -26.086 1.00 98.06 422 VAL A N 1
ATOM 3181 C CA . VAL A 1 422 ? 17.744 2.580 -25.582 1.00 98.06 422 VAL A CA 1
ATOM 3182 C C . VAL A 1 422 ? 17.844 2.178 -24.113 1.00 98.06 422 VAL A C 1
ATOM 3184 O O . VAL A 1 422 ? 16.911 2.433 -23.356 1.00 98.06 422 VAL A O 1
ATOM 3187 N N . LYS A 1 423 ? 18.991 1.636 -23.673 1.00 97.81 423 LYS A N 1
ATOM 3188 C CA . LYS A 1 423 ? 19.228 1.325 -22.250 1.00 97.81 423 LYS A CA 1
ATOM 3189 C C . LYS A 1 423 ? 19.084 2.541 -21.341 1.00 97.81 423 LYS A C 1
ATOM 3191 O O . LYS A 1 423 ? 18.588 2.396 -20.233 1.00 97.81 423 LYS A O 1
ATOM 3196 N N . MET A 1 424 ? 19.531 3.717 -21.791 1.00 97.81 424 MET A N 1
ATOM 3197 C CA . MET A 1 424 ? 19.470 4.946 -20.986 1.00 97.81 424 MET A CA 1
ATOM 3198 C C . MET A 1 424 ? 18.031 5.386 -20.682 1.00 97.81 424 MET A C 1
ATOM 3200 O O . MET A 1 424 ? 17.816 6.171 -19.761 1.00 97.81 424 MET A O 1
ATOM 3204 N N . GLY A 1 425 ? 17.055 4.880 -21.440 1.00 98.06 425 GLY A N 1
ATOM 3205 C CA . GLY A 1 425 ? 15.653 5.237 -21.308 1.00 98.06 425 GLY A CA 1
ATOM 3206 C C . GLY A 1 425 ? 15.329 6.642 -21.794 1.00 98.06 425 GLY A C 1
ATOM 3207 O O . GLY A 1 425 ? 16.116 7.313 -22.465 1.00 98.06 425 GLY A O 1
ATOM 3208 N N . ASN A 1 426 ? 14.112 7.078 -21.488 1.00 98.44 426 ASN A N 1
ATOM 3209 C CA . ASN A 1 426 ? 13.595 8.367 -21.913 1.00 98.44 426 ASN A CA 1
ATOM 3210 C C . ASN A 1 426 ? 12.584 8.872 -20.887 1.00 98.44 426 ASN A C 1
ATOM 3212 O O . ASN A 1 426 ? 11.381 8.617 -20.988 1.00 98.44 426 ASN A O 1
ATOM 3216 N N . LEU A 1 427 ? 13.100 9.621 -19.911 1.00 98.19 427 LEU A N 1
ATOM 3217 C CA . LEU A 1 427 ? 12.316 10.173 -18.807 1.00 98.19 427 LEU A CA 1
ATOM 3218 C C . LEU A 1 427 ? 11.177 11.087 -19.287 1.00 98.19 427 LEU A C 1
ATOM 3220 O O . LEU A 1 427 ? 10.139 11.183 -18.638 1.00 98.19 427 LEU A O 1
ATOM 3224 N N . GLU A 1 428 ? 11.334 11.746 -20.438 1.00 97.88 428 GLU A N 1
ATOM 3225 C CA . GLU A 1 428 ? 10.278 12.579 -21.018 1.00 97.88 428 GLU A CA 1
ATOM 3226 C C . GLU A 1 428 ? 9.036 11.755 -21.389 1.00 97.88 428 GLU A C 1
ATOM 3228 O O . GLU A 1 428 ? 7.917 12.179 -21.092 1.00 97.88 428 GLU A O 1
ATOM 3233 N N . SER A 1 429 ? 9.228 10.566 -21.961 1.00 98.31 429 SER A N 1
ATOM 3234 C CA . SER A 1 429 ? 8.153 9.634 -22.307 1.00 98.31 429 SER A CA 1
ATOM 3235 C C . SER A 1 429 ? 7.606 8.854 -21.113 1.00 98.31 429 SER A C 1
ATOM 3237 O O . SER A 1 429 ? 6.539 8.264 -21.235 1.00 98.31 429 SER A O 1
ATOM 3239 N N . ALA A 1 430 ? 8.333 8.795 -19.993 1.00 98.31 430 ALA A N 1
ATOM 3240 C CA . ALA A 1 430 ? 7.964 7.964 -18.855 1.00 98.31 430 ALA A CA 1
ATOM 3241 C C . ALA A 1 430 ? 6.619 8.387 -18.242 1.00 98.31 430 ALA A C 1
ATOM 3243 O O . ALA A 1 430 ? 6.317 9.573 -18.097 1.00 98.31 430 ALA A O 1
ATOM 3244 N N . GLU A 1 431 ? 5.836 7.390 -17.844 1.00 97.12 431 GLU A N 1
ATOM 3245 C CA . GLU A 1 431 ? 4.552 7.536 -17.164 1.00 97.12 431 GLU A CA 1
ATOM 3246 C C . GLU A 1 431 ? 4.395 6.419 -16.127 1.00 97.12 431 GLU A C 1
ATOM 3248 O O . GLU A 1 431 ? 4.976 5.342 -16.271 1.00 97.12 431 GLU A O 1
ATOM 3253 N N . ALA A 1 432 ? 3.613 6.675 -15.080 1.00 98.38 432 ALA A N 1
ATOM 3254 C CA . ALA A 1 432 ? 3.241 5.655 -14.107 1.00 98.38 432 ALA A CA 1
ATOM 3255 C C . ALA A 1 432 ? 2.023 4.856 -14.606 1.00 98.38 432 ALA A C 1
ATOM 3257 O O . ALA A 1 432 ? 0.950 5.424 -14.821 1.00 98.38 432 ALA A O 1
ATOM 3258 N N . TYR A 1 433 ? 2.171 3.542 -14.779 1.00 98.56 433 TYR A N 1
ATOM 3259 C CA . TYR A 1 433 ? 1.090 2.644 -15.201 1.00 98.56 433 TYR A CA 1
ATOM 3260 C C . TYR A 1 433 ? 0.316 2.140 -13.983 1.00 98.56 433 TYR A C 1
ATOM 3262 O O . TYR A 1 433 ? 0.809 1.302 -13.231 1.00 98.56 433 TYR A O 1
ATOM 3270 N N . THR A 1 434 ? -0.899 2.640 -13.770 1.00 98.62 434 THR A N 1
ATOM 3271 C CA . THR A 1 434 ? -1.646 2.404 -12.529 1.00 98.62 434 THR A CA 1
ATOM 3272 C C . THR A 1 434 ? -2.732 1.345 -12.684 1.00 98.62 434 THR A C 1
ATOM 3274 O O . THR A 1 434 ? -3.686 1.511 -13.449 1.00 98.62 434 THR A O 1
ATOM 3277 N N . HIS A 1 435 ? -2.597 0.267 -11.915 1.00 98.62 435 HIS A N 1
ATOM 3278 C CA . HIS A 1 435 ? -3.598 -0.775 -11.732 1.00 98.62 435 HIS A CA 1
ATOM 3279 C C . HIS A 1 435 ? -4.406 -0.471 -10.468 1.00 98.62 435 HIS A C 1
ATOM 3281 O O . HIS A 1 435 ? -3.838 -0.249 -9.396 1.00 98.62 435 HIS A O 1
ATOM 3287 N N . LEU A 1 436 ? -5.731 -0.440 -10.598 1.00 98.44 436 LEU A N 1
ATOM 3288 C CA . LEU A 1 436 ? -6.633 -0.140 -9.491 1.00 98.44 436 LEU A CA 1
ATOM 3289 C C . LEU A 1 436 ? -7.213 -1.420 -8.894 1.00 98.44 436 LEU A C 1
ATOM 3291 O O . LEU A 1 436 ? -7.904 -2.174 -9.581 1.00 98.44 436 LEU A O 1
ATOM 3295 N N . LYS A 1 437 ? -6.991 -1.619 -7.594 1.00 96.25 437 LYS A N 1
ATOM 3296 C CA . LYS A 1 437 ? -7.359 -2.841 -6.877 1.00 96.25 437 LYS A CA 1
ATOM 3297 C C . LYS A 1 437 ? -8.306 -2.539 -5.710 1.00 96.25 437 LYS A C 1
ATOM 3299 O O . LYS A 1 437 ? -7.961 -1.7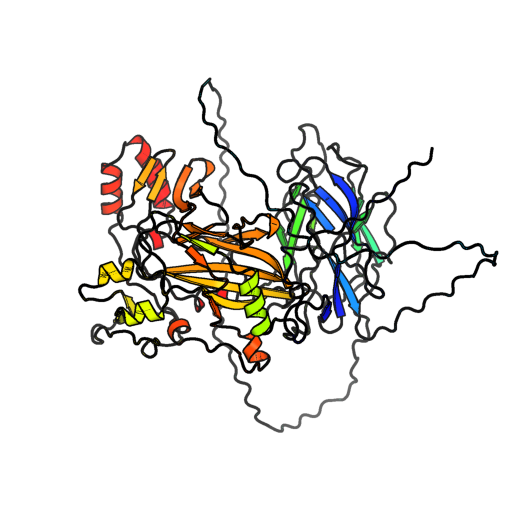04 -4.873 1.00 96.25 437 LYS A O 1
ATOM 3304 N N . PRO A 1 438 ? -9.458 -3.222 -5.584 1.00 96.75 438 PRO A N 1
ATOM 3305 C CA . PRO A 1 438 ? -10.166 -3.272 -4.309 1.00 96.75 438 PRO A CA 1
ATOM 3306 C C . PRO A 1 438 ? -9.329 -4.058 -3.295 1.00 96.75 438 PRO A C 1
ATOM 3308 O O . PRO A 1 438 ? -8.811 -5.127 -3.613 1.00 96.75 438 PRO A O 1
ATOM 3311 N N . VAL A 1 439 ? -9.208 -3.560 -2.066 1.00 95.19 439 VAL A N 1
ATOM 3312 C CA . VAL A 1 439 ? -8.557 -4.290 -0.967 1.00 95.19 439 VAL A CA 1
ATOM 3313 C C . VAL A 1 439 ? -9.356 -4.151 0.326 1.00 95.19 439 VAL A C 1
ATOM 3315 O O . VAL A 1 439 ? -10.180 -3.247 0.476 1.00 95.19 439 VAL A O 1
ATOM 3318 N N . TYR A 1 440 ? -9.149 -5.096 1.247 1.00 95.25 440 TYR A N 1
ATOM 3319 C CA . TYR A 1 440 ? -9.887 -5.202 2.511 1.00 95.25 440 TYR A CA 1
ATOM 3320 C C . TYR A 1 440 ? -11.411 -5.163 2.323 1.00 95.25 440 TYR A C 1
ATOM 3322 O O . TYR A 1 440 ? -12.084 -4.254 2.808 1.00 95.25 440 TYR A O 1
ATOM 3330 N N . GLY A 1 441 ? -11.959 -6.114 1.557 1.00 95.75 441 GLY A N 1
ATOM 3331 C CA . GLY A 1 441 ? -13.395 -6.161 1.281 1.00 95.75 441 GLY A CA 1
ATOM 3332 C C . GLY A 1 441 ? -13.902 -4.917 0.554 1.00 95.75 441 GLY A C 1
ATOM 3333 O O . GLY A 1 441 ? -14.991 -4.446 0.863 1.00 95.75 441 GLY A O 1
ATOM 3334 N N . ALA A 1 442 ? -13.094 -4.350 -0.350 1.00 96.25 442 ALA A N 1
ATOM 3335 C CA . ALA A 1 442 ? -13.378 -3.114 -1.087 1.00 96.25 442 ALA A CA 1
ATOM 3336 C C . ALA A 1 442 ? -13.625 -1.869 -0.203 1.00 96.25 442 ALA A C 1
ATOM 3338 O O . ALA A 1 442 ? -14.218 -0.888 -0.650 1.00 96.25 442 ALA A O 1
ATOM 3339 N N . THR A 1 443 ? -13.147 -1.869 1.047 1.00 96.62 443 THR A N 1
ATOM 3340 C CA . THR A 1 443 ? -13.166 -0.667 1.907 1.00 96.62 443 THR A CA 1
ATOM 3341 C C . THR A 1 443 ? -11.989 0.273 1.656 1.00 96.62 443 THR A C 1
ATOM 3343 O O . THR A 1 443 ? -11.993 1.414 2.117 1.00 96.62 443 THR A O 1
ATOM 3346 N N . TYR A 1 444 ? -11.014 -0.182 0.873 1.00 96.94 444 TYR A N 1
ATOM 3347 C CA . TYR A 1 444 ? -9.878 0.589 0.397 1.00 96.94 444 TYR A CA 1
ATOM 3348 C C . TYR A 1 444 ? -9.661 0.344 -1.099 1.00 96.94 444 TYR A C 1
ATOM 3350 O O . TYR A 1 444 ? -9.995 -0.722 -1.627 1.00 96.94 444 TYR A O 1
ATOM 3358 N N . THR A 1 445 ? -9.049 1.324 -1.758 1.00 98.00 445 THR A N 1
ATOM 3359 C CA . THR A 1 445 ? -8.550 1.214 -3.130 1.00 98.00 445 THR A CA 1
ATOM 3360 C C . THR A 1 445 ? -7.033 1.344 -3.125 1.00 98.00 445 THR A C 1
ATOM 3362 O O . THR A 1 445 ? -6.498 2.361 -2.682 1.00 98.00 445 THR A O 1
ATOM 3365 N N . ASP A 1 446 ? -6.351 0.329 -3.648 1.00 98.44 446 ASP A N 1
ATOM 3366 C CA . ASP A 1 446 ? -4.917 0.373 -3.916 1.00 98.44 446 ASP A CA 1
ATOM 3367 C C . ASP A 1 446 ? -4.681 0.848 -5.360 1.00 98.44 446 ASP A C 1
ATOM 3369 O O . ASP A 1 446 ? -5.203 0.265 -6.313 1.00 98.44 446 ASP A O 1
ATOM 3373 N N . LEU A 1 447 ? -3.888 1.910 -5.522 1.00 98.56 447 LEU A N 1
ATOM 3374 C CA . LEU A 1 447 ? -3.416 2.439 -6.803 1.00 98.56 447 LEU A CA 1
ATOM 3375 C C . LEU A 1 447 ? -1.974 1.968 -7.015 1.00 98.56 447 LEU A C 1
ATOM 3377 O O . LEU A 1 447 ? -1.021 2.676 -6.678 1.00 98.56 447 LEU A O 1
ATOM 3381 N N . GLN A 1 448 ? -1.817 0.754 -7.540 1.00 98.25 448 GLN A N 1
ATOM 3382 C CA . GLN A 1 448 ? -0.515 0.132 -7.780 1.00 98.25 448 GLN A CA 1
ATOM 3383 C C . GLN A 1 448 ? 0.091 0.698 -9.067 1.00 98.25 448 GLN A C 1
ATOM 3385 O O . GLN A 1 448 ? -0.369 0.390 -10.165 1.00 98.25 448 GLN A O 1
ATOM 3390 N N . SER A 1 449 ? 1.093 1.560 -8.927 1.00 98.50 449 SER A N 1
ATOM 3391 C CA . SER A 1 449 ? 1.679 2.351 -10.008 1.00 98.50 449 SER A CA 1
ATOM 3392 C C . SER A 1 449 ? 3.047 1.806 -10.400 1.00 98.50 449 SER A C 1
ATOM 3394 O O . SER A 1 449 ? 3.995 1.873 -9.621 1.00 98.50 449 SER A O 1
ATOM 3396 N N . TRP A 1 450 ? 3.127 1.271 -11.614 1.00 98.50 450 TRP A N 1
ATOM 3397 C CA . TRP A 1 450 ? 4.305 0.618 -12.171 1.00 98.50 450 TRP A CA 1
ATOM 3398 C C . TRP A 1 450 ? 5.141 1.580 -13.015 1.00 98.50 450 TRP A C 1
ATOM 3400 O O . TRP A 1 450 ? 4.606 2.372 -13.794 1.00 98.50 450 TRP A O 1
ATOM 3410 N N . LEU A 1 451 ? 6.457 1.460 -12.893 1.00 98.50 451 LEU A N 1
ATOM 3411 C CA . LEU A 1 451 ? 7.468 2.176 -13.656 1.00 98.50 451 LEU A CA 1
ATOM 3412 C C . LEU A 1 451 ? 8.240 1.168 -14.502 1.00 98.50 451 LEU A C 1
ATOM 3414 O O . LEU A 1 451 ? 8.668 0.130 -13.996 1.00 98.50 451 LEU A O 1
ATOM 3418 N N . PHE A 1 452 ? 8.412 1.483 -15.783 1.00 98.31 452 PHE A N 1
ATOM 3419 C CA . PHE A 1 452 ? 9.169 0.646 -16.703 1.00 98.31 452 PHE A CA 1
ATOM 3420 C C . PHE A 1 452 ? 10.546 1.241 -16.985 1.00 98.31 452 PHE A C 1
ATOM 3422 O O . PHE A 1 452 ? 10.659 2.390 -17.425 1.00 98.31 452 PHE A O 1
ATOM 3429 N N . PHE A 1 453 ? 11.583 0.429 -16.811 1.00 98.50 453 PHE A N 1
ATOM 3430 C CA . PHE A 1 453 ? 12.950 0.766 -17.185 1.00 98.50 453 PHE A CA 1
ATOM 3431 C C . PHE A 1 453 ? 13.387 -0.139 -18.337 1.00 98.50 453 PHE A C 1
ATOM 3433 O O . PHE A 1 453 ? 13.272 -1.358 -18.240 1.00 98.50 453 PHE A O 1
ATOM 3440 N N . PRO A 1 454 ? 13.920 0.403 -19.442 1.00 98.38 454 PRO A N 1
ATOM 3441 C CA . PRO A 1 454 ? 14.466 -0.431 -20.513 1.00 98.38 454 PRO A CA 1
ATOM 3442 C C . PRO A 1 454 ? 15.630 -1.323 -20.073 1.00 98.38 454 PRO A C 1
ATOM 3444 O O . PRO A 1 454 ? 15.924 -2.321 -20.736 1.00 98.38 454 PRO A O 1
ATOM 3447 N N . PHE A 1 455 ? 16.321 -0.958 -18.990 1.00 98.00 455 PHE A N 1
ATOM 3448 C CA . PHE A 1 455 ? 17.500 -1.661 -18.507 1.00 98.00 455 PHE A CA 1
ATOM 3449 C C . PHE A 1 455 ? 17.708 -1.448 -17.003 1.00 98.00 455 PHE A C 1
ATOM 3451 O O . PHE A 1 455 ? 17.693 -0.306 -16.550 1.00 98.00 455 PHE A O 1
ATOM 3458 N N . ASN A 1 456 ? 17.967 -2.530 -16.270 1.00 96.00 456 ASN A N 1
ATOM 3459 C CA . ASN A 1 456 ? 18.486 -2.505 -14.903 1.00 96.00 456 ASN A CA 1
ATOM 3460 C C . ASN A 1 456 ? 20.021 -2.493 -14.948 1.00 96.00 456 ASN A C 1
ATOM 3462 O O . ASN A 1 456 ? 20.643 -3.220 -15.730 1.00 96.00 456 ASN A O 1
ATOM 3466 N N . GLY A 1 457 ? 20.631 -1.621 -14.148 1.00 94.44 457 GLY A N 1
ATOM 3467 C CA . GLY A 1 457 ? 22.068 -1.389 -14.119 1.00 94.44 457 GLY A CA 1
ATOM 3468 C C . GLY A 1 457 ? 22.875 -2.375 -13.261 1.00 94.44 457 GLY A C 1
ATOM 3469 O O . GLY A 1 457 ? 22.357 -3.296 -12.638 1.00 94.44 457 GLY A O 1
ATOM 3470 N N . PRO A 1 458 ? 24.201 -2.181 -13.186 1.00 91.75 458 PRO A N 1
ATOM 3471 C CA . PRO A 1 458 ? 25.068 -3.051 -12.408 1.00 91.75 458 PRO A CA 1
ATOM 3472 C C . PRO A 1 458 ? 24.943 -2.811 -10.899 1.00 91.75 458 PRO A C 1
ATOM 3474 O O . PRO A 1 458 ? 24.859 -1.671 -10.428 1.00 91.75 458 PRO A O 1
ATOM 3477 N N . SER A 1 459 ? 25.041 -3.896 -10.134 1.00 90.19 459 SER A N 1
ATOM 3478 C CA . SER A 1 459 ? 25.019 -3.892 -8.671 1.00 90.19 459 SER A CA 1
ATOM 3479 C C . SER A 1 459 ? 26.360 -3.494 -8.040 1.00 90.19 459 SER A C 1
ATOM 3481 O O . SER A 1 459 ? 27.446 -3.724 -8.582 1.00 90.19 459 SER A O 1
ATOM 3483 N N . THR A 1 460 ? 26.289 -2.942 -6.828 1.00 91.00 460 THR A N 1
ATOM 3484 C CA . THR A 1 460 ? 27.451 -2.636 -5.981 1.00 91.00 460 THR A CA 1
ATOM 3485 C C . THR A 1 460 ? 27.259 -3.276 -4.611 1.00 91.00 460 THR A C 1
ATOM 3487 O O . THR A 1 460 ? 26.233 -3.067 -3.974 1.00 91.00 460 THR A O 1
ATOM 3490 N N . ALA A 1 461 ? 28.247 -4.031 -4.132 1.00 88.88 461 ALA A N 1
ATOM 3491 C CA . ALA A 1 461 ? 28.253 -4.553 -2.769 1.00 88.88 461 ALA A CA 1
ATOM 3492 C C . ALA A 1 461 ? 28.917 -3.567 -1.799 1.00 88.88 461 ALA A C 1
ATOM 3494 O O . ALA A 1 461 ? 29.834 -2.831 -2.168 1.00 88.88 461 ALA A O 1
ATOM 3495 N N . LYS A 1 462 ? 28.493 -3.592 -0.540 1.00 88.94 462 LYS A N 1
ATOM 3496 C CA . LYS A 1 462 ? 29.129 -2.918 0.592 1.00 88.94 462 LYS A CA 1
ATOM 3497 C C . LYS A 1 462 ? 29.619 -3.970 1.577 1.00 88.94 462 LYS A C 1
ATOM 3499 O O . LYS A 1 462 ? 28.901 -4.924 1.865 1.00 88.94 462 LYS A O 1
ATOM 3504 N N . VAL A 1 463 ? 30.843 -3.798 2.068 1.00 84.50 463 VAL A N 1
ATOM 3505 C CA . VAL A 1 463 ? 31.429 -4.597 3.150 1.00 84.50 463 VAL A CA 1
ATOM 3506 C C . VAL A 1 463 ? 32.066 -3.632 4.146 1.00 84.50 463 VAL A C 1
ATOM 3508 O O . VAL A 1 463 ? 33.152 -3.089 3.915 1.00 84.50 463 VAL A O 1
ATOM 3511 N N . GLY A 1 464 ? 31.353 -3.355 5.238 1.00 83.12 464 GLY A N 1
ATOM 3512 C CA . GLY A 1 464 ? 31.724 -2.328 6.205 1.00 83.12 464 GLY A CA 1
ATOM 3513 C C . GLY A 1 464 ? 31.761 -0.941 5.553 1.00 83.12 464 GLY A C 1
ATOM 3514 O O . GLY A 1 464 ? 30.734 -0.383 5.172 1.00 83.12 464 GLY A O 1
ATOM 3515 N N . LYS A 1 465 ? 32.963 -0.367 5.413 1.00 84.38 465 LYS A N 1
ATOM 3516 C CA . LYS A 1 465 ? 33.176 0.963 4.803 1.00 84.38 465 LYS A CA 1
ATOM 3517 C C . LYS A 1 465 ? 33.567 0.915 3.320 1.00 84.38 465 LYS A C 1
ATOM 3519 O O . LYS A 1 465 ? 33.800 1.964 2.727 1.00 84.38 465 LYS A O 1
ATOM 3524 N N . ILE A 1 466 ? 33.688 -0.275 2.733 1.00 84.81 466 ILE A N 1
ATOM 3525 C CA . ILE A 1 466 ? 34.216 -0.457 1.376 1.00 84.81 466 ILE A CA 1
ATOM 3526 C C . ILE A 1 466 ? 33.070 -0.778 0.420 1.00 84.81 466 ILE A C 1
ATOM 3528 O O . ILE A 1 466 ? 32.280 -1.683 0.681 1.00 84.81 466 ILE A O 1
ATOM 3532 N N . ASN A 1 467 ? 33.019 -0.053 -0.699 1.00 89.62 467 ASN A N 1
ATOM 3533 C CA . ASN A 1 467 ? 32.084 -0.289 -1.796 1.00 89.62 467 ASN A CA 1
ATOM 3534 C C . ASN A 1 467 ? 32.796 -1.019 -2.938 1.00 89.62 467 ASN A C 1
ATOM 3536 O O . ASN A 1 467 ? 33.896 -0.639 -3.339 1.00 89.62 467 ASN A O 1
ATOM 3540 N N . ILE A 1 468 ? 32.156 -2.056 -3.463 1.00 86.12 468 ILE A N 1
ATOM 3541 C CA . ILE A 1 468 ? 32.724 -3.004 -4.415 1.00 86.12 468 ILE A CA 1
ATOM 3542 C C . ILE A 1 468 ? 31.780 -3.102 -5.618 1.00 86.12 468 ILE A C 1
ATOM 3544 O O . ILE A 1 468 ? 30.723 -3.730 -5.511 1.00 86.12 468 ILE A O 1
ATOM 3548 N N . PRO A 1 469 ? 32.139 -2.521 -6.775 1.00 88.56 469 PRO A N 1
ATOM 3549 C CA . PRO A 1 469 ? 31.391 -2.729 -8.010 1.00 88.56 469 PRO A CA 1
ATOM 3550 C C . PRO A 1 469 ? 31.405 -4.209 -8.409 1.00 88.56 469 PRO A C 1
ATOM 3552 O O . PRO A 1 469 ? 32.473 -4.820 -8.477 1.00 88.56 469 PRO A O 1
ATOM 3555 N N . LEU A 1 470 ? 30.238 -4.779 -8.720 1.00 84.31 470 LEU A N 1
ATOM 3556 C CA . LEU A 1 470 ? 30.103 -6.199 -9.074 1.00 84.31 470 LEU A CA 1
ATOM 3557 C C . LEU A 1 470 ? 30.230 -6.468 -10.585 1.00 84.31 470 LEU A C 1
ATOM 3559 O O . LEU A 1 470 ? 29.877 -7.537 -11.086 1.00 84.31 470 LEU A O 1
ATOM 3563 N N . GLY A 1 471 ? 30.755 -5.501 -11.341 1.00 84.81 471 GLY A N 1
ATOM 3564 C CA . GLY A 1 471 ? 30.842 -5.593 -12.794 1.00 84.81 471 GLY A CA 1
ATOM 3565 C C . GLY A 1 471 ? 29.448 -5.591 -13.412 1.00 84.81 471 GLY A C 1
ATOM 3566 O O . GLY A 1 471 ? 28.724 -4.632 -13.223 1.00 84.81 471 GLY A O 1
ATOM 3567 N N . ARG A 1 472 ? 29.086 -6.652 -14.140 1.00 85.31 472 ARG A N 1
ATOM 3568 C CA . ARG A 1 472 ? 27.797 -6.777 -14.851 1.00 85.31 472 ARG A CA 1
ATOM 3569 C C . ARG A 1 472 ? 26.722 -7.550 -14.075 1.00 85.31 472 ARG A C 1
ATOM 3571 O O . ARG A 1 472 ? 25.703 -7.918 -14.646 1.00 85.31 472 ARG A O 1
ATOM 3578 N N . MET A 1 473 ? 26.979 -7.887 -12.812 1.00 83.38 473 MET A N 1
ATOM 3579 C CA . MET A 1 473 ? 25.991 -8.570 -11.967 1.00 83.38 473 MET A CA 1
ATOM 3580 C C . MET A 1 473 ? 24.809 -7.642 -11.681 1.00 83.38 473 MET A C 1
ATOM 3582 O O . MET A 1 473 ? 25.022 -6.460 -11.405 1.00 83.38 473 MET A O 1
ATOM 3586 N N . GLY A 1 474 ? 23.593 -8.182 -11.749 1.00 84.56 474 GLY A N 1
ATOM 3587 C CA . GLY A 1 474 ? 22.338 -7.436 -11.617 1.00 84.56 474 GLY A CA 1
ATOM 3588 C C . GLY A 1 474 ? 21.848 -6.770 -12.904 1.00 84.56 474 GLY A C 1
ATOM 3589 O O . GLY A 1 474 ? 20.672 -6.456 -12.995 1.00 84.56 474 GLY A O 1
ATOM 3590 N N . GLU A 1 475 ? 22.698 -6.614 -13.924 1.00 92.56 475 GLU A N 1
ATOM 3591 C CA . GLU A 1 475 ? 22.260 -6.018 -15.187 1.00 92.56 475 GLU A CA 1
ATOM 3592 C C . GLU A 1 475 ? 21.226 -6.908 -15.885 1.00 92.56 475 GLU A C 1
ATOM 3594 O O . GLU A 1 475 ? 21.485 -8.091 -16.098 1.00 92.56 475 GLU A O 1
ATOM 3599 N N . HIS A 1 476 ? 20.118 -6.347 -16.359 1.00 94.19 476 HIS A N 1
ATOM 3600 C CA . HIS A 1 476 ? 19.211 -7.053 -17.265 1.00 94.19 476 HIS A CA 1
ATOM 3601 C C . HIS A 1 476 ? 18.389 -6.092 -18.122 1.00 94.19 476 HIS A C 1
ATOM 3603 O O . HIS A 1 476 ? 18.193 -4.927 -17.789 1.00 94.19 476 HIS A O 1
ATOM 3609 N N . VAL A 1 477 ? 17.927 -6.586 -19.271 1.00 96.94 477 VAL A N 1
ATOM 3610 C CA . VAL A 1 477 ? 16.993 -5.844 -20.128 1.00 96.94 477 VAL A CA 1
ATOM 3611 C C . VAL A 1 477 ? 15.605 -5.906 -19.516 1.00 96.94 477 VAL A C 1
ATOM 3613 O O . VAL A 1 477 ? 15.205 -6.968 -19.035 1.00 96.94 477 VAL A O 1
ATOM 3616 N N . GLY A 1 478 ? 14.912 -4.768 -19.565 1.00 96.31 478 GLY A N 1
ATOM 3617 C CA . GLY A 1 478 ? 13.600 -4.573 -18.975 1.00 96.31 478 GLY A CA 1
ATOM 3618 C C . GLY A 1 478 ? 13.652 -4.600 -17.454 1.00 96.31 478 GLY A C 1
ATOM 3619 O O . GLY A 1 478 ? 14.290 -5.462 -16.861 1.00 96.31 478 GLY A O 1
ATOM 3620 N N . ASP A 1 479 ? 12.945 -3.685 -16.814 1.00 95.81 479 ASP A N 1
ATOM 3621 C CA . ASP A 1 479 ? 12.688 -3.752 -15.388 1.00 95.81 479 ASP A CA 1
ATOM 3622 C C . ASP A 1 479 ? 11.351 -3.119 -15.030 1.00 95.81 479 ASP A C 1
ATOM 3624 O O . ASP A 1 479 ? 10.882 -2.198 -15.706 1.00 95.81 479 ASP A O 1
ATOM 3628 N N . TRP A 1 480 ? 10.740 -3.650 -13.978 1.00 96.19 480 TRP A N 1
ATOM 3629 C CA . TRP A 1 480 ? 9.426 -3.247 -13.502 1.00 96.19 480 TRP A CA 1
ATOM 3630 C C . TRP A 1 480 ? 9.466 -3.041 -11.998 1.00 96.19 480 TRP A C 1
ATOM 3632 O O . TRP A 1 480 ? 9.522 -4.006 -11.238 1.00 96.19 480 TRP A O 1
ATOM 3642 N N . GLU A 1 481 ? 9.332 -1.784 -11.597 1.00 96.25 481 GLU A N 1
ATOM 3643 C CA . GLU A 1 481 ? 9.277 -1.370 -10.196 1.00 96.25 481 GLU A CA 1
ATOM 3644 C C . GLU A 1 481 ? 7.945 -0.695 -9.910 1.00 96.25 481 GLU A C 1
ATOM 3646 O O . GLU A 1 481 ? 7.295 -0.182 -10.827 1.00 96.25 481 GLU A O 1
ATOM 3651 N N . HIS A 1 482 ? 7.501 -0.689 -8.654 1.00 97.69 482 HIS A N 1
ATOM 3652 C CA . HIS A 1 482 ? 6.219 -0.084 -8.323 1.00 97.69 482 HIS A CA 1
ATOM 3653 C C . HIS A 1 482 ? 6.158 0.534 -6.933 1.00 97.69 482 HIS A C 1
ATOM 3655 O O . HIS A 1 482 ? 6.855 0.182 -5.986 1.00 97.69 482 HIS A O 1
ATOM 3661 N N . TYR A 1 483 ? 5.217 1.451 -6.797 1.00 98.50 483 TYR A N 1
ATOM 3662 C CA . TYR A 1 483 ? 4.728 1.901 -5.505 1.00 98.50 483 TYR A CA 1
ATOM 3663 C C . TYR A 1 483 ? 3.206 1.823 -5.510 1.00 98.50 483 TYR A C 1
ATOM 3665 O O . TYR A 1 483 ? 2.569 1.907 -6.563 1.00 98.50 483 TYR A O 1
ATOM 3673 N N . THR A 1 484 ? 2.602 1.669 -4.337 1.00 98.62 484 THR A N 1
ATOM 3674 C CA . THR A 1 484 ? 1.143 1.541 -4.222 1.00 98.62 484 THR A CA 1
ATOM 3675 C C . THR A 1 484 ? 0.612 2.568 -3.247 1.00 98.62 484 THR A C 1
ATOM 3677 O O . THR A 1 484 ? 0.999 2.567 -2.084 1.00 98.62 484 THR A O 1
ATOM 3680 N N . LEU A 1 485 ? -0.297 3.432 -3.698 1.00 98.44 485 LEU A N 1
ATOM 3681 C CA . LEU A 1 485 ? -1.055 4.287 -2.785 1.00 98.44 485 LEU A CA 1
ATOM 3682 C C . LEU A 1 485 ? -2.259 3.515 -2.257 1.00 98.44 485 LEU A C 1
ATOM 3684 O O . LEU A 1 485 ? -3.009 2.962 -3.057 1.00 98.44 485 LEU A O 1
ATOM 3688 N N . ARG A 1 486 ? -2.484 3.530 -0.943 1.00 97.69 486 ARG A N 1
ATOM 3689 C CA . ARG A 1 486 ? -3.689 2.971 -0.321 1.00 97.69 486 ARG A CA 1
ATOM 3690 C C . ARG A 1 486 ? -4.618 4.089 0.121 1.00 97.69 486 ARG A C 1
ATOM 3692 O O . ARG A 1 486 ? -4.269 4.876 1.001 1.00 97.69 486 ARG A O 1
ATOM 3699 N N . VAL A 1 487 ? -5.803 4.139 -0.479 1.00 97.50 487 VAL A N 1
ATOM 3700 C CA . VAL A 1 487 ? -6.807 5.183 -0.242 1.00 97.50 487 VAL A CA 1
ATOM 3701 C C . VAL A 1 487 ? -8.040 4.585 0.425 1.00 97.50 487 VAL A C 1
ATOM 3703 O O . VAL A 1 487 ? -8.551 3.559 -0.021 1.00 97.50 487 VAL A O 1
ATOM 3706 N N . SER A 1 488 ? -8.522 5.217 1.496 1.00 96.19 488 SER A N 1
ATOM 3707 C CA . SER A 1 488 ? -9.756 4.805 2.178 1.00 96.19 488 SER A CA 1
ATOM 3708 C C . SER A 1 488 ? -10.974 5.104 1.309 1.00 96.19 488 SER A C 1
ATOM 3710 O O . SER A 1 488 ? -11.165 6.242 0.887 1.00 96.19 488 SER A O 1
ATOM 3712 N N . ASN A 1 489 ? -11.855 4.126 1.095 1.00 97.38 489 ASN A N 1
ATOM 3713 C CA . ASN A 1 489 ? -13.107 4.366 0.372 1.00 97.38 489 ASN A CA 1
ATOM 3714 C C . ASN A 1 489 ? -14.166 5.060 1.249 1.00 97.38 489 ASN A C 1
ATOM 3716 O O . ASN A 1 489 ? -15.154 5.570 0.722 1.00 97.38 489 ASN A O 1
ATOM 3720 N N . PHE A 1 490 ? -13.954 5.144 2.569 1.00 95.31 490 PHE A N 1
ATOM 3721 C CA . PHE A 1 490 ? -14.815 5.913 3.472 1.00 95.31 490 PHE A CA 1
ATOM 3722 C C . PHE A 1 490 ? -14.580 7.414 3.343 1.00 95.31 490 PHE A C 1
ATOM 3724 O O . PHE A 1 490 ? -15.540 8.178 3.281 1.00 95.31 490 PHE A O 1
ATOM 3731 N N . THR A 1 491 ? -13.315 7.837 3.331 1.00 94.19 491 THR A N 1
ATOM 3732 C CA . THR A 1 491 ? -12.929 9.253 3.451 1.00 94.19 491 THR A CA 1
ATOM 3733 C C . THR A 1 491 ? -12.260 9.800 2.196 1.00 94.19 491 THR A C 1
ATOM 3735 O O . THR A 1 491 ? -12.211 11.011 2.006 1.00 94.19 491 THR A O 1
ATOM 3738 N N . GLY A 1 492 ? -11.739 8.926 1.335 1.00 95.38 492 GLY A N 1
ATOM 3739 C CA . GLY A 1 492 ? -10.879 9.287 0.215 1.00 95.38 492 GLY A CA 1
ATOM 3740 C C . GLY A 1 492 ? -9.489 9.771 0.636 1.00 95.38 492 GLY A C 1
ATOM 3741 O O . GLY A 1 492 ? -8.789 10.353 -0.187 1.00 95.38 492 GLY A O 1
ATOM 3742 N N . GLU A 1 493 ? -9.088 9.574 1.892 1.00 94.31 493 GLU A N 1
ATOM 3743 C CA . GLU A 1 493 ? -7.760 9.937 2.396 1.00 94.31 493 GLU A CA 1
ATOM 3744 C C . GLU A 1 493 ? -6.689 8.925 1.992 1.00 94.31 493 GLU A C 1
ATOM 3746 O O . GLU A 1 493 ? -6.952 7.721 1.913 1.00 94.31 493 GLU A O 1
ATOM 3751 N N . LEU A 1 494 ? -5.462 9.418 1.802 1.00 95.12 494 LEU A N 1
ATOM 3752 C CA . LEU A 1 494 ? -4.277 8.576 1.670 1.00 95.12 494 LEU A CA 1
ATOM 3753 C C . LEU A 1 494 ? -3.879 8.040 3.051 1.00 95.12 494 LEU A C 1
ATOM 3755 O O . LEU A 1 494 ? -3.494 8.816 3.928 1.00 95.12 494 LEU A O 1
ATOM 3759 N N . GLU A 1 495 ? -3.942 6.721 3.219 1.00 93.06 495 GLU A N 1
ATOM 3760 C CA . GLU A 1 495 ? -3.585 6.023 4.462 1.00 93.06 495 GLU A CA 1
ATOM 3761 C C . GLU A 1 495 ? -2.090 5.687 4.494 1.00 93.06 495 GLU A C 1
ATOM 3763 O O . GLU A 1 495 ? -1.413 5.889 5.503 1.00 93.06 495 GLU A O 1
ATOM 3768 N N . ALA A 1 496 ? -1.565 5.164 3.383 1.00 94.75 496 ALA A N 1
ATOM 3769 C CA . ALA A 1 496 ? -0.196 4.677 3.298 1.00 94.75 496 ALA A CA 1
ATOM 3770 C C . ALA A 1 496 ? 0.302 4.613 1.849 1.00 94.75 496 ALA A C 1
ATOM 3772 O O . ALA A 1 496 ? -0.495 4.532 0.909 1.00 94.75 496 ALA A O 1
ATOM 3773 N N . VAL A 1 497 ? 1.624 4.587 1.687 1.00 98.06 497 VAL A N 1
ATOM 3774 C CA . VAL A 1 497 ? 2.294 4.260 0.425 1.00 98.06 497 VAL A CA 1
ATOM 3775 C C . VAL A 1 497 ? 3.181 3.041 0.644 1.00 98.06 497 VAL A C 1
ATOM 3777 O O . VAL A 1 497 ? 3.928 2.969 1.618 1.00 98.06 497 VAL A O 1
ATOM 3780 N N . TYR A 1 498 ? 3.068 2.068 -0.249 1.00 98.25 498 TYR A N 1
ATOM 3781 C CA . TYR A 1 498 ? 3.968 0.929 -0.333 1.00 98.25 498 TYR A CA 1
ATOM 3782 C C . TYR A 1 498 ? 5.111 1.235 -1.294 1.00 98.25 498 TYR A C 1
ATOM 3784 O O . TYR A 1 498 ? 4.867 1.751 -2.384 1.00 98.25 498 TYR A O 1
ATOM 3792 N N . PHE A 1 499 ? 6.326 0.858 -0.917 1.00 98.06 499 PHE A N 1
ATOM 3793 C CA . PHE A 1 499 ? 7.540 1.037 -1.705 1.00 98.06 499 PHE A CA 1
ATOM 3794 C C . PHE A 1 499 ? 8.117 -0.341 -2.058 1.00 98.06 499 PHE A C 1
ATOM 3796 O O . PHE A 1 499 ? 8.547 -1.056 -1.147 1.00 98.06 499 PHE A O 1
ATOM 3803 N N . SER A 1 500 ? 8.100 -0.742 -3.342 1.00 95.94 500 SER A N 1
ATOM 3804 C CA . SER A 1 500 ? 8.680 -2.027 -3.766 1.00 95.94 500 SER A CA 1
ATOM 3805 C C . SER A 1 500 ? 10.188 -2.036 -3.571 1.00 95.94 500 SER A C 1
ATOM 3807 O O . SER A 1 500 ? 10.891 -1.098 -3.929 1.00 95.94 500 SER A O 1
ATOM 3809 N N . GLN A 1 501 ? 10.694 -3.118 -2.996 1.00 91.88 501 GLN A N 1
ATOM 3810 C CA . GLN A 1 501 ? 12.110 -3.360 -2.783 1.00 91.88 501 GLN A CA 1
ATOM 3811 C C . GLN A 1 501 ? 12.394 -4.805 -3.177 1.00 91.88 501 GLN A C 1
ATOM 3813 O O . GLN A 1 501 ? 12.347 -5.722 -2.345 1.00 91.88 501 GLN A O 1
ATOM 3818 N N . HIS A 1 502 ? 12.690 -5.008 -4.462 1.00 84.94 502 HIS A N 1
ATOM 3819 C CA . HIS A 1 502 ? 12.922 -6.333 -5.038 1.00 84.94 502 HIS A CA 1
ATOM 3820 C C . HIS A 1 502 ? 11.679 -7.231 -4.864 1.00 84.94 502 HIS A C 1
ATOM 3822 O O . HIS A 1 502 ? 10.574 -6.879 -5.266 1.00 84.94 502 HIS A O 1
ATOM 3828 N N . SER A 1 503 ? 11.823 -8.400 -4.234 1.00 81.06 503 SER A N 1
ATOM 3829 C CA . SER A 1 503 ? 10.747 -9.392 -4.067 1.00 81.06 503 SER A CA 1
ATOM 3830 C C . SER A 1 503 ? 9.717 -9.064 -2.969 1.00 81.06 503 SER A C 1
ATOM 3832 O O . SER A 1 503 ? 8.777 -9.845 -2.777 1.00 81.06 503 SER A O 1
ATOM 3834 N N . LYS A 1 504 ? 9.916 -7.968 -2.222 1.00 89.69 504 LYS A N 1
ATOM 3835 C CA . LYS A 1 504 ? 9.070 -7.489 -1.111 1.00 89.69 504 LYS A CA 1
ATOM 3836 C C . LYS A 1 504 ? 9.039 -5.955 -1.082 1.00 89.69 504 LYS A C 1
ATOM 3838 O O . LYS A 1 504 ? 9.296 -5.333 -2.107 1.00 89.69 504 LYS A O 1
ATOM 3843 N N . GLY A 1 505 ? 8.712 -5.340 0.049 1.00 93.25 505 GLY A N 1
ATOM 3844 C CA . GLY A 1 505 ? 8.727 -3.891 0.204 1.00 93.25 505 GLY A CA 1
ATOM 3845 C C . GLY A 1 505 ? 8.227 -3.455 1.570 1.00 93.25 505 GLY A C 1
ATOM 3846 O O . GLY A 1 505 ? 8.105 -4.261 2.491 1.00 93.25 505 GLY A O 1
ATOM 3847 N N . GLU A 1 506 ? 7.939 -2.167 1.702 1.00 94.06 506 GLU A N 1
ATOM 3848 C CA . GLU A 1 506 ? 7.528 -1.574 2.971 1.00 94.06 506 GLU A CA 1
ATOM 3849 C C . GLU A 1 506 ? 6.306 -0.676 2.795 1.00 94.06 506 GLU A C 1
ATOM 3851 O O . GLU A 1 506 ? 6.262 0.161 1.897 1.00 94.06 506 GLU A O 1
ATOM 3856 N N . TRP A 1 507 ? 5.324 -0.829 3.688 1.00 94.81 507 TRP A N 1
ATOM 3857 C CA . TRP A 1 507 ? 4.234 0.130 3.856 1.00 94.81 507 TRP A CA 1
ATOM 3858 C C . TRP A 1 507 ? 4.648 1.236 4.825 1.00 94.81 507 TRP A C 1
ATOM 3860 O O . TRP A 1 507 ? 4.873 0.966 6.007 1.00 94.81 507 TRP A O 1
ATOM 3870 N N . VAL A 1 508 ? 4.634 2.480 4.353 1.00 94.00 508 VAL A N 1
ATOM 3871 C CA . VAL A 1 508 ? 4.831 3.674 5.182 1.00 94.00 508 VAL A CA 1
ATOM 3872 C C . VAL A 1 508 ? 3.515 4.428 5.297 1.00 94.00 508 VAL A C 1
ATOM 3874 O O . VAL A 1 508 ? 2.838 4.697 4.303 1.00 94.00 508 VAL A O 1
ATOM 3877 N N . LEU A 1 509 ? 3.131 4.737 6.533 1.00 90.94 509 LEU A N 1
ATOM 3878 C CA . LEU A 1 509 ? 1.894 5.451 6.839 1.00 90.94 509 LEU A CA 1
ATOM 3879 C C . LEU A 1 509 ? 2.019 6.908 6.401 1.00 90.94 509 LEU A C 1
ATOM 3881 O O . LEU A 1 509 ? 3.104 7.479 6.435 1.00 90.94 509 LEU A O 1
ATOM 3885 N N . ALA A 1 510 ? 0.908 7.522 6.007 1.00 90.25 510 ALA A N 1
ATOM 3886 C CA . ALA A 1 510 ? 0.946 8.793 5.292 1.00 90.25 510 ALA A CA 1
ATOM 3887 C C . ALA A 1 510 ? 1.590 9.958 6.073 1.00 90.25 510 ALA A C 1
ATOM 3889 O O . ALA A 1 510 ? 2.085 10.901 5.464 1.00 90.25 510 ALA A O 1
ATOM 3890 N N . TRP A 1 511 ? 1.619 9.893 7.408 1.00 84.75 511 TRP A N 1
ATOM 3891 C CA . TRP A 1 511 ? 2.282 10.885 8.266 1.00 84.75 511 TRP A CA 1
ATOM 3892 C C . TRP A 1 511 ? 3.800 10.691 8.400 1.00 84.75 511 TRP A C 1
ATOM 3894 O O . TRP A 1 511 ? 4.480 11.627 8.808 1.00 84.75 511 TRP A O 1
ATOM 3904 N N . ASP A 1 512 ? 4.317 9.503 8.081 1.00 89.38 512 ASP A N 1
ATOM 3905 C CA . ASP A 1 512 ? 5.753 9.191 8.084 1.00 89.38 512 ASP A CA 1
ATOM 3906 C C . ASP A 1 512 ? 6.371 9.386 6.679 1.00 89.38 512 ASP A C 1
ATOM 3908 O O . ASP A 1 512 ? 7.562 9.153 6.480 1.00 89.38 512 ASP A O 1
ATOM 3912 N N . LEU A 1 513 ? 5.573 9.821 5.693 1.00 92.69 513 LEU A N 1
ATOM 3913 C CA . LEU A 1 513 ? 6.039 10.119 4.338 1.00 92.69 513 LEU A CA 1
ATOM 3914 C C . LEU A 1 513 ? 6.775 11.458 4.268 1.00 92.69 513 LEU A C 1
ATOM 3916 O O . LEU A 1 513 ? 6.432 12.429 4.945 1.00 92.69 513 LEU A O 1
ATOM 3920 N N . GLU A 1 514 ? 7.735 11.538 3.351 1.00 94.75 514 GLU A N 1
ATOM 3921 C CA . GLU A 1 514 ? 8.318 12.807 2.932 1.00 94.75 514 GLU A CA 1
ATOM 3922 C C . GLU A 1 514 ? 7.470 13.464 1.840 1.00 94.75 514 GLU A C 1
ATOM 3924 O O . GLU A 1 514 ? 6.922 12.789 0.965 1.00 94.75 514 GLU A O 1
ATOM 3929 N N . PHE A 1 515 ? 7.393 14.797 1.867 1.00 93.81 515 PHE A N 1
ATOM 3930 C CA . PHE A 1 515 ? 6.631 15.584 0.902 1.00 93.81 515 PHE A CA 1
ATOM 3931 C C . PHE A 1 515 ? 7.498 16.661 0.254 1.00 93.81 515 PHE A C 1
ATOM 3933 O O . PHE A 1 515 ? 8.348 17.273 0.903 1.00 93.81 515 PHE A O 1
ATOM 3940 N N . ASN A 1 516 ? 7.247 16.942 -1.024 1.00 91.88 516 ASN A N 1
ATOM 3941 C CA . ASN A 1 516 ? 7.826 18.104 -1.692 1.00 91.88 516 ASN A CA 1
ATOM 3942 C C . ASN A 1 516 ? 7.102 19.411 -1.299 1.00 91.88 516 ASN A C 1
ATOM 3944 O O . ASN A 1 516 ? 6.086 19.414 -0.603 1.00 91.88 516 ASN A O 1
ATOM 3948 N N . SER A 1 517 ? 7.589 20.549 -1.802 1.00 90.19 517 SER A N 1
ATOM 3949 C CA . SER A 1 517 ? 6.990 21.871 -1.551 1.00 90.19 517 SER A CA 1
ATOM 3950 C C . SER A 1 517 ? 5.564 22.038 -2.096 1.00 90.19 517 SER A C 1
ATOM 3952 O O . SER A 1 517 ? 4.840 22.919 -1.639 1.00 90.19 517 SER A O 1
ATOM 3954 N N . ALA A 1 518 ? 5.147 21.194 -3.042 1.00 88.75 518 ALA A N 1
ATOM 3955 C CA . ALA A 1 518 ? 3.787 21.125 -3.574 1.00 88.75 518 ALA A CA 1
ATOM 3956 C C . ALA A 1 518 ? 2.901 20.116 -2.814 1.00 88.75 518 ALA A C 1
ATOM 3958 O O . ALA A 1 518 ? 1.816 19.774 -3.285 1.00 88.75 518 ALA A O 1
ATOM 3959 N N . ASN A 1 519 ? 3.350 19.642 -1.645 1.00 89.88 519 ASN A N 1
ATOM 3960 C CA . ASN A 1 519 ? 2.648 18.681 -0.798 1.00 89.88 519 ASN A CA 1
ATOM 3961 C C . ASN A 1 519 ? 2.367 17.336 -1.497 1.00 89.88 519 ASN A C 1
ATOM 3963 O O . ASN A 1 519 ? 1.348 16.695 -1.241 1.00 89.88 519 ASN A O 1
ATOM 3967 N N . LYS A 1 520 ? 3.267 16.909 -2.393 1.00 92.94 520 LYS A N 1
ATOM 3968 C CA . LYS A 1 520 ? 3.246 15.576 -3.009 1.00 92.94 520 LYS A CA 1
ATOM 3969 C C . LYS A 1 520 ? 4.150 14.624 -2.246 1.00 92.94 520 LYS A C 1
ATOM 3971 O O . LYS A 1 520 ? 5.278 15.033 -1.962 1.00 92.94 520 LYS A O 1
ATOM 3976 N N . PRO A 1 521 ? 3.712 13.382 -1.972 1.00 96.19 521 PRO A N 1
ATOM 3977 C CA . PRO A 1 521 ? 4.600 12.355 -1.449 1.00 96.19 521 PRO A CA 1
ATOM 3978 C C . PRO A 1 521 ? 5.839 12.197 -2.333 1.00 96.19 521 PRO A C 1
ATOM 3980 O O . PRO A 1 521 ? 5.760 12.351 -3.556 1.00 96.19 521 PRO A O 1
ATOM 3983 N N . LEU A 1 522 ? 6.972 11.878 -1.723 1.00 97.81 522 LEU A N 1
ATOM 3984 C CA . LEU A 1 522 ? 8.201 11.535 -2.426 1.00 97.81 522 LEU A CA 1
ATOM 3985 C C . LEU A 1 522 ? 8.360 10.017 -2.508 1.00 97.81 522 LEU A C 1
ATOM 3987 O O . LEU A 1 522 ? 8.122 9.300 -1.538 1.00 97.81 522 LEU A O 1
ATOM 3991 N N . VAL A 1 523 ? 8.782 9.539 -3.676 1.00 98.56 523 VAL A N 1
ATOM 3992 C CA . VAL A 1 523 ? 9.238 8.160 -3.884 1.00 98.56 523 VAL A CA 1
ATOM 3993 C C . VAL A 1 523 ? 10.652 8.222 -4.424 1.00 98.56 523 VAL A C 1
ATOM 3995 O O . VAL A 1 523 ? 10.861 8.732 -5.520 1.00 98.56 523 VAL A O 1
ATOM 3998 N N . TYR A 1 524 ? 11.625 7.720 -3.671 1.00 98.62 524 TYR A N 1
ATOM 3999 C CA . TYR A 1 524 ? 13.013 7.694 -4.115 1.00 98.62 524 TYR A CA 1
ATOM 4000 C C . TYR A 1 524 ? 13.320 6.376 -4.816 1.00 98.62 524 TYR A C 1
ATOM 4002 O O . TYR A 1 524 ? 13.132 5.311 -4.239 1.00 98.62 524 TYR A O 1
ATOM 4010 N N . VAL A 1 525 ? 13.824 6.449 -6.042 1.00 98.31 525 VAL A N 1
ATOM 4011 C CA . VAL A 1 525 ? 14.235 5.287 -6.832 1.00 98.31 525 VAL A CA 1
ATOM 4012 C C . VAL A 1 525 ? 15.743 5.127 -6.718 1.00 98.31 525 VAL A C 1
ATOM 4014 O O . VAL A 1 525 ? 16.506 6.057 -7.014 1.00 98.31 525 VAL A O 1
ATOM 4017 N N . ALA A 1 526 ? 16.169 3.955 -6.254 1.00 97.44 526 ALA A N 1
ATOM 4018 C CA . ALA A 1 526 ? 17.575 3.663 -6.045 1.00 97.44 526 ALA A CA 1
ATOM 4019 C C . ALA A 1 526 ? 18.345 3.569 -7.363 1.00 97.44 526 ALA A C 1
ATOM 4021 O O . ALA A 1 526 ? 17.827 3.122 -8.386 1.00 97.44 526 ALA A O 1
ATOM 4022 N N . LYS A 1 527 ? 19.619 3.960 -7.313 1.00 96.50 527 LYS A N 1
ATOM 4023 C CA . LYS A 1 527 ? 20.516 3.907 -8.464 1.00 96.50 527 LYS A CA 1
ATOM 4024 C C . LYS A 1 527 ? 20.707 2.473 -8.979 1.00 96.50 527 LYS A C 1
ATOM 4026 O O . LYS A 1 527 ? 20.953 1.567 -8.184 1.00 96.50 527 LYS A O 1
ATOM 4031 N N . SER A 1 528 ? 20.740 2.311 -10.300 1.00 93.81 528 SER A N 1
ATOM 4032 C CA . SER A 1 528 ? 20.949 1.074 -11.065 1.00 93.81 528 SER A CA 1
ATOM 4033 C C . SER A 1 528 ? 19.835 0.043 -10.916 1.00 93.81 528 SER A C 1
ATOM 4035 O O . SER A 1 528 ? 19.280 -0.356 -11.928 1.00 93.81 528 SER A O 1
ATOM 4037 N N . GLY A 1 529 ? 19.562 -0.400 -9.685 1.00 91.69 529 GLY A N 1
ATOM 4038 C CA . GLY A 1 529 ? 18.634 -1.495 -9.397 1.00 91.69 529 GLY A CA 1
ATOM 4039 C C . GLY A 1 529 ? 17.166 -1.089 -9.353 1.00 91.69 529 GLY A C 1
ATOM 4040 O O . GLY A 1 529 ? 16.319 -1.965 -9.364 1.00 91.69 529 GLY A O 1
ATOM 4041 N N . HIS A 1 530 ? 16.894 0.214 -9.228 1.00 95.88 530 HIS A N 1
ATOM 4042 C CA . HIS A 1 530 ? 15.567 0.838 -9.216 1.00 95.88 530 HIS A CA 1
ATOM 4043 C C . HIS A 1 530 ? 14.541 0.506 -8.103 1.00 95.88 530 HIS A C 1
ATOM 4045 O O . HIS A 1 530 ? 13.434 1.043 -8.204 1.00 95.88 530 HIS A O 1
ATOM 4051 N N . PRO A 1 531 ? 14.828 -0.206 -6.986 1.00 95.75 531 PRO A N 1
ATOM 4052 C CA . PRO A 1 531 ? 13.838 -0.328 -5.915 1.00 95.75 531 PRO A CA 1
ATOM 4053 C C . PRO A 1 531 ? 13.445 1.041 -5.344 1.00 95.75 531 PRO A C 1
ATOM 4055 O O . PRO A 1 531 ? 14.246 1.983 -5.284 1.00 95.75 531 PRO A O 1
ATOM 4058 N N . CYS A 1 532 ? 12.201 1.132 -4.892 1.00 97.75 532 CYS A N 1
ATOM 4059 C CA . CYS A 1 532 ? 11.598 2.322 -4.319 1.00 97.75 532 CYS A CA 1
ATOM 4060 C C . CYS A 1 532 ? 11.829 2.397 -2.801 1.00 97.75 532 CYS A C 1
ATOM 4062 O O . CYS A 1 532 ? 11.703 1.408 -2.078 1.00 97.75 532 CYS A O 1
ATOM 4064 N N . TYR A 1 533 ? 12.090 3.604 -2.297 1.00 97.56 533 TYR A N 1
ATOM 4065 C CA . TYR A 1 533 ? 12.275 3.885 -0.875 1.00 97.56 533 TYR A CA 1
ATOM 4066 C C . TYR A 1 533 ? 11.553 5.166 -0.433 1.00 97.56 533 TYR A C 1
ATOM 4068 O O . TYR A 1 533 ? 11.424 6.109 -1.222 1.00 97.56 533 TYR A O 1
ATOM 4076 N N . PRO A 1 534 ? 11.119 5.227 0.839 1.00 96.50 534 PRO A N 1
ATOM 4077 C CA . PRO A 1 534 ? 10.452 6.400 1.411 1.00 96.50 534 PRO A CA 1
ATOM 4078 C C . PRO A 1 534 ? 11.401 7.561 1.733 1.00 96.50 534 PRO A C 1
ATOM 4080 O O . PRO A 1 534 ? 10.961 8.705 1.812 1.00 96.50 534 PRO A O 1
ATOM 4083 N N . HIS A 1 535 ? 12.693 7.275 1.902 1.00 95.06 535 HIS A N 1
ATOM 4084 C CA . HIS A 1 535 ? 13.703 8.237 2.339 1.00 95.06 535 HIS A CA 1
ATOM 4085 C C . HIS A 1 535 ? 14.942 8.155 1.453 1.00 95.06 535 HIS A C 1
ATOM 4087 O O . HIS A 1 535 ? 15.299 7.073 0.980 1.00 95.06 535 HIS A O 1
ATOM 4093 N N . GLN A 1 536 ? 15.637 9.280 1.287 1.00 95.00 536 GLN A N 1
ATOM 4094 C CA . GLN A 1 536 ? 16.981 9.279 0.710 1.00 95.00 536 GLN A CA 1
ATOM 4095 C C . GLN A 1 536 ? 18.001 8.620 1.654 1.00 95.00 536 GLN A C 1
ATOM 4097 O O . GLN A 1 536 ? 17.888 8.721 2.876 1.00 95.00 536 GLN A O 1
ATOM 4102 N N . GLY A 1 537 ? 19.040 8.004 1.094 1.00 93.88 537 GLY A N 1
ATOM 4103 C CA . GLY A 1 537 ? 20.133 7.409 1.854 1.00 93.88 537 GLY A CA 1
ATOM 4104 C C . GLY A 1 537 ? 20.745 6.160 1.223 1.00 93.88 537 GLY A C 1
ATOM 4105 O O . GLY A 1 537 ? 20.355 5.701 0.146 1.00 93.88 537 GLY A O 1
ATOM 4106 N N . ASP A 1 538 ? 21.723 5.618 1.947 1.00 88.81 538 ASP A N 1
ATOM 4107 C CA . ASP A 1 538 ? 22.387 4.345 1.666 1.00 88.81 538 ASP A CA 1
ATOM 4108 C C . ASP A 1 538 ? 21.513 3.188 2.187 1.00 88.81 538 ASP A C 1
ATOM 4110 O O . ASP A 1 538 ? 21.650 2.780 3.346 1.00 88.81 538 ASP A O 1
ATOM 4114 N N . HIS A 1 539 ? 20.635 2.633 1.350 1.00 91.94 539 HIS A N 1
ATOM 4115 C CA . HIS A 1 539 ? 19.862 1.439 1.716 1.00 91.94 539 HIS A CA 1
ATOM 4116 C C . HIS A 1 539 ? 20.652 0.172 1.391 1.00 91.94 539 HIS A C 1
ATOM 4118 O O . HIS A 1 539 ? 21.320 0.092 0.358 1.00 91.94 539 HIS A O 1
ATOM 4124 N N . LEU A 1 540 ? 20.594 -0.830 2.273 1.00 89.44 540 LEU A N 1
ATOM 4125 C CA . LEU A 1 540 ? 21.319 -2.089 2.099 1.00 89.44 540 LEU A CA 1
ATOM 4126 C C . LEU A 1 540 ? 20.375 -3.283 2.060 1.00 89.44 540 LEU A C 1
ATOM 4128 O O . LEU A 1 540 ? 19.608 -3.515 2.989 1.00 89.44 540 LEU A O 1
ATOM 4132 N N . GLN A 1 541 ? 20.509 -4.098 1.019 1.00 87.25 541 GLN A N 1
ATOM 4133 C CA . GLN A 1 541 ? 19.941 -5.438 0.976 1.00 87.25 541 GLN A CA 1
ATOM 4134 C C . GLN A 1 541 ? 20.972 -6.424 1.533 1.00 87.25 541 GLN A C 1
ATOM 4136 O O . GLN A 1 541 ? 21.908 -6.833 0.840 1.00 87.25 541 GLN A O 1
ATOM 4141 N N . GLY A 1 542 ? 20.820 -6.781 2.805 1.00 84.62 542 GLY A N 1
ATOM 4142 C CA . GLY A 1 542 ? 21.732 -7.674 3.511 1.00 84.62 542 GLY A CA 1
ATOM 4143 C C . GLY A 1 542 ? 21.740 -7.408 5.012 1.00 84.62 542 GLY A C 1
ATOM 4144 O O . GLY A 1 542 ? 20.726 -7.041 5.598 1.00 84.62 542 GLY A O 1
ATOM 4145 N N . ASP A 1 543 ? 22.899 -7.596 5.627 1.00 82.50 543 ASP A N 1
ATOM 4146 C CA . ASP A 1 543 ? 23.148 -7.304 7.031 1.00 82.50 543 ASP A CA 1
ATOM 4147 C C . ASP A 1 543 ? 23.457 -5.811 7.204 1.00 82.50 543 ASP A C 1
ATOM 4149 O O . ASP A 1 543 ? 24.597 -5.351 7.081 1.00 82.50 543 ASP A O 1
ATOM 4153 N N . GLN A 1 544 ? 22.401 -5.035 7.435 1.00 82.12 544 GLN A N 1
ATOM 4154 C CA . GLN A 1 544 ? 22.503 -3.591 7.606 1.00 82.12 544 GLN A CA 1
ATOM 4155 C C . GLN A 1 544 ? 23.278 -3.207 8.878 1.00 82.12 544 GLN A C 1
ATOM 4157 O O . GLN A 1 544 ? 23.991 -2.205 8.855 1.00 82.12 544 GLN A O 1
ATOM 4162 N N . GLU A 1 545 ? 23.195 -4.009 9.947 1.00 82.94 545 GLU A N 1
ATOM 4163 C CA . GLU A 1 545 ? 23.874 -3.759 11.229 1.00 82.94 545 GLU A CA 1
ATOM 4164 C C . GLU A 1 545 ? 25.398 -3.776 11.063 1.00 82.94 545 GLU A C 1
ATOM 4166 O O . GLU A 1 545 ? 26.097 -2.882 11.543 1.00 82.94 545 GLU A O 1
ATOM 4171 N N . HIS A 1 546 ? 25.911 -4.740 10.299 1.00 81.94 546 HIS A N 1
ATOM 4172 C CA . HIS A 1 546 ? 27.342 -4.860 10.020 1.00 81.94 546 HIS A CA 1
ATOM 4173 C C . HIS A 1 546 ? 27.780 -4.121 8.743 1.00 81.94 546 HIS A C 1
ATOM 4175 O O . HIS A 1 546 ? 28.968 -4.105 8.404 1.00 81.94 546 HIS A O 1
ATOM 4181 N N . GLY A 1 547 ? 26.847 -3.483 8.027 1.00 83.94 547 GLY A N 1
ATOM 4182 C CA . GLY A 1 547 ? 27.122 -2.756 6.787 1.00 83.94 547 GLY A CA 1
ATOM 4183 C C . GLY A 1 547 ? 27.554 -3.671 5.639 1.00 83.94 547 GLY A C 1
ATOM 4184 O O . GLY A 1 547 ? 28.464 -3.325 4.881 1.00 83.94 547 GLY A O 1
ATOM 4185 N N . VAL A 1 548 ? 26.949 -4.854 5.536 1.00 84.06 548 VAL A N 1
ATOM 4186 C CA . VAL A 1 548 ? 27.305 -5.903 4.575 1.00 84.06 548 VAL A CA 1
ATOM 4187 C C . VAL A 1 548 ? 26.093 -6.254 3.707 1.00 84.06 548 VAL A C 1
ATOM 4189 O O . VAL A 1 548 ? 25.135 -6.846 4.188 1.00 84.06 548 VAL A O 1
ATOM 4192 N N . GLY A 1 549 ? 26.117 -5.926 2.414 1.00 88.31 549 GLY A N 1
ATOM 4193 C CA . GLY A 1 549 ? 24.982 -6.191 1.516 1.00 88.31 549 GLY A CA 1
ATOM 4194 C C . GLY A 1 549 ? 25.088 -5.511 0.153 1.00 88.31 549 GLY A C 1
ATOM 4195 O O . GLY A 1 549 ? 26.097 -4.872 -0.142 1.00 88.31 549 GLY A O 1
ATOM 4196 N N . LEU A 1 550 ? 24.058 -5.635 -0.687 1.00 89.38 550 LEU A N 1
ATOM 4197 C CA . LEU A 1 550 ? 23.943 -4.840 -1.916 1.00 89.38 550 LEU A CA 1
ATOM 4198 C C . LEU A 1 550 ? 23.476 -3.420 -1.597 1.00 89.38 550 LEU A C 1
ATOM 4200 O O . LEU A 1 550 ? 22.605 -3.232 -0.749 1.00 89.38 550 LEU A O 1
ATOM 4204 N N . ARG A 1 551 ? 24.052 -2.431 -2.281 1.00 92.56 551 ARG A N 1
ATOM 4205 C CA . ARG A 1 551 ? 23.692 -1.016 -2.151 1.00 92.56 551 ARG A CA 1
ATOM 4206 C C . ARG A 1 551 ? 22.515 -0.662 -3.047 1.00 92.56 551 ARG A C 1
ATOM 4208 O O . ARG A 1 551 ? 22.578 -0.899 -4.248 1.00 92.56 551 ARG A O 1
ATOM 4215 N N . ASN A 1 552 ? 21.529 0.001 -2.456 1.00 94.44 552 ASN A N 1
ATOM 4216 C CA . ASN A 1 552 ? 20.402 0.635 -3.126 1.00 94.44 552 ASN A CA 1
ATOM 4217 C C . ASN A 1 552 ? 20.396 2.126 -2.755 1.00 94.44 552 ASN A C 1
ATOM 4219 O O . ASN A 1 552 ? 19.639 2.582 -1.902 1.00 94.44 552 ASN A O 1
ATOM 4223 N N . ASP A 1 553 ? 21.309 2.881 -3.359 1.00 95.69 553 ASP A N 1
ATOM 4224 C CA . ASP A 1 553 ? 21.543 4.277 -2.989 1.00 95.69 553 ASP A CA 1
ATOM 4225 C C . ASP A 1 553 ? 20.460 5.196 -3.564 1.00 95.69 553 ASP A C 1
ATOM 4227 O O . ASP A 1 553 ? 20.202 5.193 -4.770 1.00 95.69 553 ASP A O 1
ATOM 4231 N N . THR A 1 554 ? 19.871 6.028 -2.709 1.00 97.62 554 THR A N 1
ATOM 4232 C CA . THR A 1 554 ? 18.845 7.018 -3.065 1.00 97.62 554 THR A CA 1
ATOM 4233 C C . THR A 1 554 ? 19.284 8.416 -2.648 1.00 97.62 554 THR A C 1
ATOM 4235 O O . THR A 1 554 ? 19.939 8.594 -1.624 1.00 97.62 554 THR A O 1
ATOM 4238 N N . ALA A 1 555 ? 18.933 9.428 -3.440 1.00 97.25 555 ALA A N 1
ATOM 4239 C CA . ALA A 1 555 ? 19.264 10.819 -3.145 1.00 97.25 555 ALA A CA 1
ATOM 4240 C C . ALA A 1 555 ? 18.289 11.773 -3.838 1.00 97.25 555 ALA A C 1
ATOM 4242 O O . ALA A 1 555 ? 17.711 11.436 -4.874 1.00 97.25 555 ALA A O 1
ATOM 4243 N N . LEU A 1 556 ? 18.153 12.983 -3.288 1.00 95.94 556 LEU A N 1
ATOM 4244 C CA . LEU A 1 556 ? 17.467 14.081 -3.963 1.00 95.94 556 LEU A CA 1
ATOM 4245 C C . LEU A 1 556 ? 18.108 14.396 -5.321 1.00 95.94 556 LEU A C 1
ATOM 4247 O O . LEU A 1 556 ? 19.322 14.294 -5.510 1.00 95.94 556 LEU A O 1
ATOM 4251 N N . SER A 1 557 ? 17.267 14.791 -6.272 1.00 96.19 557 SER A N 1
ATOM 4252 C CA . SER A 1 557 ? 17.649 14.942 -7.671 1.00 96.19 557 SER A CA 1
ATOM 4253 C C . SER A 1 557 ? 16.711 15.889 -8.408 1.00 96.19 557 SER A C 1
ATOM 4255 O O . SER A 1 557 ? 15.610 16.186 -7.949 1.00 96.19 557 SER A O 1
ATOM 4257 N N . THR A 1 558 ? 17.147 16.336 -9.583 1.00 95.50 558 THR A N 1
ATOM 4258 C CA . THR A 1 558 ? 16.311 17.028 -10.571 1.00 95.50 558 THR A CA 1
ATOM 4259 C C . THR A 1 558 ? 15.746 16.077 -11.631 1.00 95.50 558 THR A C 1
ATOM 4261 O O . THR A 1 558 ? 14.917 16.494 -12.438 1.00 95.50 558 THR A O 1
ATOM 4264 N N . HIS A 1 559 ? 16.153 14.803 -11.634 1.00 97.25 559 HIS A N 1
ATOM 4265 C CA . HIS A 1 559 ? 15.536 13.758 -12.450 1.00 97.25 559 HIS A CA 1
ATOM 4266 C C . HIS A 1 559 ? 14.245 13.306 -11.769 1.00 97.25 559 HIS A C 1
ATOM 4268 O O . HIS A 1 559 ? 14.274 12.517 -10.824 1.00 97.25 559 HIS A O 1
ATOM 4274 N N . LEU A 1 560 ? 13.122 13.856 -12.226 1.00 97.94 560 LEU A N 1
ATOM 4275 C CA . LEU A 1 560 ? 11.823 13.700 -11.582 1.00 97.94 560 LEU A CA 1
ATOM 4276 C C . LEU A 1 560 ? 10.776 13.174 -12.566 1.00 97.94 560 LEU A C 1
ATOM 4278 O O . LEU A 1 560 ? 10.729 13.601 -13.720 1.00 97.94 560 LEU A O 1
ATOM 4282 N N . LEU A 1 561 ? 9.888 12.312 -12.075 1.00 98.31 561 LEU A N 1
ATOM 4283 C CA . LEU A 1 561 ? 8.619 11.978 -12.718 1.00 98.31 561 LEU A CA 1
ATOM 4284 C C . LEU A 1 561 ? 7.478 12.407 -11.793 1.00 98.31 561 LEU A C 1
ATOM 4286 O O . LEU A 1 561 ? 7.309 11.875 -10.697 1.00 98.31 561 LEU A O 1
ATOM 4290 N N . ASP A 1 562 ? 6.686 13.379 -12.240 1.00 97.69 562 ASP A N 1
ATOM 4291 C CA . ASP A 1 562 ? 5.481 13.804 -11.531 1.00 97.69 562 ASP A CA 1
ATOM 4292 C C . ASP A 1 562 ? 4.300 12.903 -11.915 1.00 97.69 562 ASP A C 1
ATOM 4294 O O . ASP A 1 562 ? 3.634 13.118 -12.933 1.00 97.69 562 ASP A O 1
ATOM 4298 N N . SER A 1 563 ? 4.032 11.890 -11.091 1.00 97.69 563 SER A N 1
ATOM 4299 C CA . SER A 1 563 ? 2.937 10.939 -11.323 1.00 97.69 563 SER A CA 1
ATOM 4300 C C . SER A 1 563 ? 1.549 11.496 -10.980 1.00 97.69 563 SER A C 1
ATOM 4302 O O . SER A 1 563 ? 0.544 10.818 -11.200 1.00 97.69 563 SER A O 1
ATOM 4304 N N . SER A 1 564 ? 1.463 12.736 -10.479 1.00 96.44 564 SER A N 1
ATOM 4305 C CA . SER A 1 564 ? 0.183 13.448 -10.376 1.00 96.44 564 SER A CA 1
ATOM 4306 C C . SER A 1 564 ? -0.311 13.968 -11.730 1.00 96.44 564 SER A C 1
ATOM 4308 O O . SER A 1 564 ? -1.501 14.243 -11.893 1.00 96.44 564 SER A O 1
ATOM 4310 N N . VAL A 1 565 ? 0.592 14.044 -12.717 1.00 96.56 565 VAL A N 1
ATOM 4311 C CA . VAL A 1 565 ? 0.312 14.490 -14.088 1.00 96.56 565 VAL A CA 1
ATOM 4312 C C . VAL A 1 565 ? 0.582 13.381 -15.106 1.00 96.56 565 VAL A C 1
ATOM 4314 O O . VAL A 1 565 ? -0.242 13.145 -15.987 1.00 96.56 565 VAL A O 1
ATOM 4317 N N . LYS A 1 566 ? 1.722 12.689 -14.996 1.00 97.81 566 LYS A N 1
ATOM 4318 C CA . LYS A 1 566 ? 2.161 11.646 -15.933 1.00 97.81 566 LYS A CA 1
ATOM 4319 C C . LYS A 1 566 ? 1.814 10.250 -15.421 1.00 97.81 566 LYS A C 1
ATOM 4321 O O . LYS A 1 566 ? 2.678 9.507 -14.952 1.00 97.81 566 LYS A O 1
ATOM 4326 N N . PHE A 1 567 ? 0.540 9.897 -15.517 1.00 97.94 567 PHE A N 1
ATOM 4327 C CA . PHE A 1 567 ? 0.050 8.563 -15.190 1.00 97.94 567 PHE A CA 1
ATOM 4328 C C . PHE A 1 567 ? -0.933 8.062 -16.245 1.00 97.94 567 PHE A C 1
ATOM 4330 O O . PHE A 1 567 ? -1.596 8.841 -16.934 1.00 97.94 567 PHE A O 1
ATOM 4337 N N . ARG A 1 568 ? -1.074 6.740 -16.306 1.00 97.44 568 ARG A N 1
ATOM 4338 C CA . ARG A 1 568 ? -2.061 6.055 -17.127 1.00 97.44 568 ARG A CA 1
ATOM 4339 C C . ARG A 1 568 ? -2.705 4.941 -16.324 1.00 97.44 568 ARG A C 1
ATOM 4341 O O . ARG A 1 568 ? -2.051 3.963 -15.973 1.00 97.44 568 ARG A O 1
ATOM 4348 N N . VAL A 1 569 ? -4.013 5.044 -16.106 1.00 98.38 569 VAL A N 1
ATOM 4349 C CA . VAL A 1 569 ? -4.791 3.903 -15.619 1.00 98.38 569 VAL A CA 1
ATOM 4350 C C . VAL A 1 569 ? -4.917 2.904 -16.765 1.00 98.38 569 VAL A C 1
ATOM 4352 O O . VAL A 1 569 ? -5.456 3.227 -17.823 1.00 98.38 569 VAL A O 1
ATOM 4355 N N . PHE A 1 570 ? -4.372 1.709 -16.570 1.00 96.50 570 PHE A N 1
ATOM 4356 C CA . PHE A 1 570 ? -4.260 0.682 -17.614 1.00 96.50 570 PHE A CA 1
ATOM 4357 C C . PHE A 1 570 ? -4.964 -0.629 -17.261 1.00 96.50 570 PHE A C 1
ATOM 4359 O O . PHE A 1 570 ? -5.142 -1.458 -18.144 1.00 96.50 570 PHE A O 1
ATOM 4366 N N . SER A 1 571 ? -5.388 -0.807 -16.007 1.00 98.06 571 SER A N 1
ATOM 4367 C CA . SER A 1 571 ? -6.228 -1.927 -15.581 1.00 98.06 571 SER A CA 1
ATOM 4368 C C . SER A 1 571 ? -7.068 -1.524 -14.365 1.00 98.06 571 SER A C 1
ATOM 4370 O O . SER A 1 571 ? -6.587 -0.834 -13.461 1.00 98.06 571 SER A O 1
ATOM 4372 N N . ALA A 1 572 ? -8.341 -1.916 -14.376 1.00 97.44 572 ALA A N 1
ATOM 4373 C CA . ALA A 1 572 ? -9.291 -1.716 -13.285 1.00 97.44 572 ALA A CA 1
ATOM 4374 C C . ALA A 1 572 ? -10.468 -2.687 -13.460 1.00 97.44 572 ALA A C 1
ATOM 4376 O O . ALA A 1 572 ? -11.496 -2.353 -14.057 1.00 97.44 572 ALA A O 1
ATOM 4377 N N . ASP A 1 573 ? -10.318 -3.912 -12.961 1.00 95.94 573 ASP A N 1
ATOM 4378 C CA . ASP A 1 573 ? -11.330 -4.962 -13.136 1.00 95.94 573 ASP A CA 1
ATOM 4379 C C . ASP A 1 573 ? -12.694 -4.564 -12.554 1.00 95.94 573 ASP A C 1
ATOM 4381 O O . ASP A 1 573 ? -13.732 -4.855 -13.147 1.00 95.94 573 ASP A O 1
ATOM 4385 N N . TYR A 1 574 ? -12.714 -3.845 -11.426 1.00 95.81 574 TYR A N 1
ATOM 4386 C CA . TYR A 1 574 ? -13.966 -3.444 -10.777 1.00 95.81 574 TYR A CA 1
ATOM 4387 C C . TYR A 1 574 ? -14.801 -2.476 -11.630 1.00 95.81 574 TYR A C 1
ATOM 4389 O O . TYR A 1 574 ? -16.026 -2.527 -11.573 1.00 95.81 574 TYR A O 1
ATOM 4397 N N . MET A 1 575 ? -14.162 -1.623 -12.441 1.00 97.31 575 MET A N 1
ATOM 4398 C CA . MET A 1 575 ? -14.870 -0.695 -13.330 1.00 97.31 575 MET A CA 1
ATOM 4399 C C . MET A 1 575 ? -15.581 -1.463 -14.445 1.00 97.31 575 MET A C 1
ATOM 4401 O O . MET A 1 575 ? -16.748 -1.211 -14.733 1.00 97.31 575 MET A O 1
ATOM 4405 N N . HIS A 1 576 ? -14.918 -2.476 -15.014 1.00 96.50 576 HIS A N 1
ATOM 4406 C CA . HIS A 1 576 ? -15.538 -3.371 -15.992 1.00 96.50 576 HIS A CA 1
ATOM 4407 C C . HIS A 1 576 ? -16.694 -4.170 -15.382 1.00 96.50 576 HIS A C 1
ATOM 4409 O O . HIS A 1 576 ? -17.737 -4.314 -16.015 1.00 96.50 576 HIS A O 1
ATOM 4415 N N . GLN A 1 577 ? -16.536 -4.659 -14.146 1.00 94.94 577 GLN A N 1
ATOM 4416 C CA . GLN A 1 577 ? -17.590 -5.384 -13.426 1.00 94.94 577 GLN A CA 1
ATOM 4417 C C . GLN A 1 577 ? -18.804 -4.499 -13.116 1.00 94.94 577 GLN A C 1
ATOM 4419 O O . GLN A 1 577 ? -19.937 -4.965 -13.215 1.00 94.94 577 GLN A O 1
ATOM 4424 N N . ARG A 1 578 ? -18.577 -3.222 -12.784 1.00 94.06 578 ARG A N 1
ATOM 4425 C CA . ARG A 1 578 ? -19.634 -2.219 -12.578 1.00 94.06 578 ARG A CA 1
ATOM 4426 C C . ARG A 1 578 ? -20.287 -1.763 -13.890 1.00 94.06 578 ARG A C 1
ATOM 4428 O O . ARG A 1 578 ? -21.396 -1.235 -13.868 1.00 94.06 578 ARG A O 1
ATOM 4435 N N . GLY A 1 579 ? -19.640 -2.017 -15.029 1.00 95.56 579 GLY A N 1
ATOM 4436 C CA . GLY A 1 579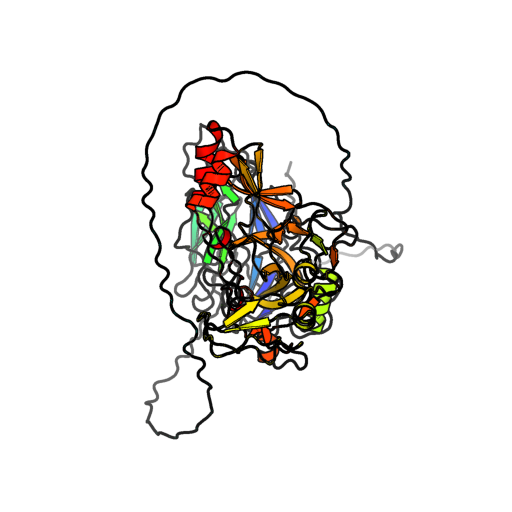 ? -20.109 -1.599 -16.350 1.00 95.56 579 GLY A CA 1
ATOM 4437 C C . GLY A 1 579 ? -19.819 -0.130 -16.654 1.00 95.56 579 GLY A C 1
ATOM 4438 O O . GLY A 1 579 ? -20.570 0.498 -17.401 1.00 95.56 579 GLY A O 1
ATOM 4439 N N . ASP A 1 580 ? -18.755 0.424 -16.071 1.00 95.50 580 ASP A N 1
ATOM 4440 C CA . ASP A 1 580 ? -18.377 1.818 -16.270 1.00 95.50 580 ASP A CA 1
ATOM 4441 C C . ASP A 1 580 ? -17.999 2.073 -17.742 1.00 95.50 580 ASP A C 1
ATOM 4443 O O . ASP A 1 580 ? -17.187 1.336 -18.312 1.00 95.50 580 ASP A O 1
ATOM 4447 N N . PRO A 1 581 ? -18.541 3.128 -18.380 1.00 94.62 581 PRO A N 1
ATOM 4448 C CA . PRO A 1 581 ? -18.285 3.413 -19.792 1.00 94.62 581 PRO A CA 1
ATOM 4449 C C . PRO A 1 581 ? -16.846 3.870 -20.072 1.00 94.62 581 PRO A C 1
ATOM 4451 O O . PRO A 1 581 ? -16.407 3.847 -21.219 1.00 94.62 581 PRO A O 1
ATOM 4454 N N . ASP A 1 582 ? -16.126 4.308 -19.042 1.00 94.94 582 ASP A N 1
ATOM 4455 C CA . ASP A 1 582 ? -14.751 4.801 -19.090 1.00 94.94 582 ASP A CA 1
ATOM 4456 C C . ASP A 1 582 ? -13.752 3.858 -18.401 1.00 94.94 582 ASP A C 1
ATOM 4458 O O . ASP A 1 582 ? -12.628 4.264 -18.085 1.00 94.94 582 ASP A O 1
ATOM 4462 N N . ALA A 1 583 ? -14.136 2.590 -18.211 1.00 97.06 583 ALA A N 1
ATOM 4463 C CA . ALA A 1 583 ? -13.223 1.545 -17.770 1.00 97.06 583 ALA A CA 1
ATOM 4464 C C . ALA A 1 583 ? -11.981 1.473 -18.695 1.00 97.06 583 ALA A C 1
ATOM 4466 O O . ALA A 1 583 ? -12.102 1.572 -19.922 1.00 97.06 583 ALA A O 1
ATOM 4467 N N . PRO A 1 584 ? -10.765 1.333 -18.133 1.00 96.94 584 PRO A N 1
ATOM 4468 C CA . PRO A 1 584 ? -9.524 1.406 -18.897 1.00 96.94 584 PRO A CA 1
ATOM 4469 C C . PRO A 1 584 ? -9.335 0.173 -19.789 1.00 96.94 584 PRO A C 1
ATOM 4471 O O . PRO A 1 584 ? -9.461 -0.956 -19.331 1.00 96.94 584 PRO A O 1
ATOM 4474 N N . VAL A 1 585 ? -8.936 0.376 -21.045 1.00 95.25 585 VAL A N 1
ATOM 4475 C CA . VAL A 1 585 ? -8.576 -0.735 -21.940 1.00 95.25 585 VAL A CA 1
ATOM 4476 C C . VAL A 1 585 ? -7.166 -1.229 -21.617 1.00 95.25 585 VAL A C 1
ATOM 4478 O O . VAL A 1 585 ? -6.199 -0.466 -21.730 1.00 95.25 585 VAL A O 1
ATOM 4481 N N . GLU A 1 586 ? -7.055 -2.511 -21.261 1.00 95.94 586 GLU A N 1
ATOM 4482 C CA . GLU A 1 586 ? -5.769 -3.161 -20.998 1.00 95.94 586 GLU A CA 1
ATOM 4483 C C . GLU A 1 586 ? -4.895 -3.195 -22.268 1.00 95.94 586 GLU A C 1
ATOM 4485 O O . GLU A 1 586 ? -5.370 -3.579 -23.342 1.00 95.94 586 GLU A O 1
ATOM 4490 N N . PRO A 1 587 ? -3.612 -2.793 -22.195 1.00 95.12 587 PRO A N 1
ATOM 4491 C CA . PRO A 1 587 ? -2.726 -2.836 -23.349 1.00 95.12 587 PRO A CA 1
ATOM 4492 C C . PRO A 1 587 ? -2.247 -4.265 -23.638 1.00 95.12 587 PRO A C 1
ATOM 4494 O O . PRO A 1 587 ? -2.004 -5.048 -22.722 1.00 95.12 587 PRO A O 1
ATOM 4497 N N . THR A 1 588 ? -2.008 -4.597 -24.911 1.00 93.88 588 THR A N 1
ATOM 4498 C CA . THR A 1 588 ? -1.630 -5.960 -25.335 1.00 93.88 588 THR A CA 1
ATOM 4499 C C . THR A 1 588 ? -0.405 -6.508 -24.603 1.00 93.88 588 THR A C 1
ATOM 4501 O O . THR A 1 588 ? -0.375 -7.679 -24.227 1.00 93.88 588 THR A O 1
ATOM 4504 N N . TRP A 1 589 ? 0.596 -5.660 -24.351 1.00 95.19 589 TRP A N 1
ATOM 4505 C CA . TRP A 1 589 ? 1.822 -6.052 -23.654 1.00 95.19 589 TRP A CA 1
ATOM 4506 C C . TRP A 1 589 ? 1.590 -6.450 -22.192 1.00 95.19 589 TRP A C 1
ATOM 4508 O O . TRP A 1 589 ? 2.380 -7.225 -21.659 1.00 95.19 589 TRP A O 1
ATOM 4518 N N . LEU A 1 590 ? 0.505 -5.998 -21.546 1.00 95.88 590 LEU A N 1
ATOM 4519 C CA . LEU A 1 590 ? 0.156 -6.447 -20.193 1.00 95.88 590 LEU A CA 1
ATOM 4520 C C . LEU A 1 590 ? -0.169 -7.945 -20.181 1.00 95.88 590 LEU A C 1
ATOM 4522 O O . LEU A 1 590 ? -0.015 -8.605 -19.158 1.00 95.88 590 LEU A O 1
ATOM 4526 N N . HIS A 1 591 ? -0.580 -8.495 -21.327 1.00 95.31 591 HIS A N 1
ATOM 4527 C CA . HIS A 1 591 ? -0.858 -9.914 -21.501 1.00 95.31 591 HIS A CA 1
ATOM 4528 C C . HIS A 1 591 ? 0.367 -10.735 -21.932 1.00 95.31 591 HIS A C 1
ATOM 4530 O O . HIS A 1 591 ? 0.233 -11.934 -22.167 1.00 95.31 591 HIS A O 1
ATOM 4536 N N . TYR A 1 592 ? 1.558 -10.142 -22.023 1.00 96.12 592 TYR A N 1
ATOM 4537 C CA . TYR A 1 592 ? 2.787 -10.870 -22.330 1.00 96.12 592 TYR A CA 1
ATOM 4538 C C . TYR A 1 592 ? 3.407 -11.467 -21.051 1.00 96.12 592 TYR A C 1
ATOM 4540 O O . TYR A 1 592 ? 4.079 -10.780 -20.284 1.00 96.12 592 TYR A O 1
ATOM 4548 N N . MET A 1 593 ? 3.181 -12.768 -20.829 1.00 95.56 593 MET A N 1
ATOM 4549 C CA . MET A 1 593 ? 3.572 -13.504 -19.607 1.00 95.56 593 MET A CA 1
ATOM 4550 C C . MET A 1 593 ? 5.007 -14.073 -19.647 1.00 95.56 593 MET A C 1
ATOM 4552 O O . MET A 1 593 ? 5.295 -15.097 -19.037 1.00 95.56 593 MET A O 1
ATOM 4556 N N . ARG A 1 594 ? 5.909 -13.486 -20.443 1.00 95.06 594 ARG A N 1
ATOM 4557 C CA . ARG A 1 594 ? 7.280 -13.988 -20.677 1.00 95.06 594 ARG A CA 1
ATOM 4558 C C . ARG A 1 594 ? 8.330 -12.938 -20.275 1.00 95.06 594 ARG A C 1
ATOM 4560 O O . ARG A 1 594 ? 7.957 -11.798 -19.989 1.00 95.06 594 ARG A O 1
ATOM 4567 N N . PRO A 1 595 ? 9.629 -13.293 -20.228 1.00 95.38 595 PRO A N 1
ATOM 4568 C CA . PRO A 1 595 ? 10.689 -12.380 -19.813 1.00 95.38 595 PRO A CA 1
ATOM 4569 C C . PRO A 1 595 ? 10.825 -11.154 -20.722 1.00 95.38 595 PRO A C 1
ATOM 4571 O O . PRO A 1 595 ? 10.786 -11.256 -21.955 1.00 95.38 595 PRO A O 1
ATOM 4574 N N . TRP A 1 596 ? 11.048 -10.002 -20.094 1.00 95.81 596 TRP A N 1
ATOM 4575 C CA . TRP A 1 596 ? 11.372 -8.722 -20.729 1.00 95.81 596 TRP A CA 1
ATOM 4576 C C . TRP A 1 596 ? 12.880 -8.534 -20.952 1.00 95.81 596 TRP A C 1
ATOM 4578 O O . TRP A 1 596 ? 13.344 -7.414 -21.122 1.00 95.81 596 TRP A O 1
ATOM 4588 N N . GLY A 1 597 ? 13.642 -9.627 -20.987 1.00 95.00 597 GLY A N 1
ATOM 4589 C CA . GLY A 1 597 ? 15.077 -9.625 -21.239 1.00 95.00 597 GLY A CA 1
ATOM 4590 C C . GLY A 1 597 ? 15.605 -11.029 -21.532 1.00 95.00 597 GLY A C 1
ATOM 4591 O O . GLY A 1 597 ? 14.960 -12.016 -21.164 1.00 95.00 597 GLY A O 1
ATOM 4592 N N . PRO A 1 598 ? 16.781 -11.154 -22.169 1.00 92.62 598 PRO A N 1
ATOM 4593 C CA . PRO A 1 598 ? 17.414 -12.445 -22.396 1.00 92.62 598 PRO A CA 1
ATOM 4594 C C . PRO A 1 598 ? 17.934 -13.044 -21.084 1.00 92.62 598 PRO A C 1
ATOM 4596 O O . PRO A 1 598 ? 18.263 -12.326 -20.139 1.00 92.62 598 PRO A O 1
ATOM 4599 N N . LYS A 1 599 ? 18.095 -14.372 -21.063 1.00 89.75 599 LYS A N 1
ATOM 4600 C CA . LYS A 1 599 ? 18.789 -15.082 -19.984 1.00 89.75 599 LYS A CA 1
ATOM 4601 C C . LYS A 1 599 ? 20.270 -15.253 -20.323 1.00 89.75 599 LYS A C 1
ATOM 4603 O O . LYS A 1 599 ? 20.623 -15.989 -21.243 1.00 89.75 599 LYS A O 1
ATOM 4608 N N . ILE A 1 600 ? 21.145 -14.618 -19.552 1.00 84.69 600 ILE A N 1
ATOM 4609 C CA . ILE A 1 600 ? 22.603 -14.708 -19.657 1.00 84.69 600 ILE A CA 1
ATOM 4610 C C . ILE A 1 600 ? 23.153 -15.244 -18.337 1.00 84.69 600 ILE A C 1
ATOM 4612 O O . ILE A 1 600 ? 23.036 -14.614 -17.291 1.00 84.69 600 ILE A O 1
ATOM 4616 N N . VAL A 1 601 ? 23.799 -16.408 -18.386 1.00 78.06 601 VAL A N 1
ATOM 4617 C CA . VAL A 1 601 ? 24.432 -17.023 -17.213 1.00 78.06 601 VAL A CA 1
ATOM 4618 C C . VAL A 1 601 ? 25.935 -16.780 -17.263 1.00 78.06 601 VAL A C 1
ATOM 4620 O O . VAL A 1 601 ? 26.593 -17.096 -18.256 1.00 78.06 601 VAL A O 1
ATOM 4623 N N . TYR A 1 602 ? 26.494 -16.238 -16.183 1.00 71.44 602 TYR A N 1
ATOM 4624 C CA . TYR A 1 602 ? 27.934 -16.037 -16.051 1.00 71.44 602 TYR A CA 1
ATOM 4625 C C . TYR A 1 602 ? 28.630 -17.213 -15.358 1.00 71.44 602 TYR A C 1
ATOM 4627 O O . TYR A 1 602 ? 28.055 -17.891 -14.508 1.00 71.44 602 TYR A O 1
ATOM 4635 N N . ASP A 1 603 ? 29.919 -17.414 -15.654 1.00 68.56 603 ASP A N 1
ATOM 4636 C CA . ASP A 1 603 ? 30.758 -18.322 -14.866 1.00 68.56 603 ASP A CA 1
ATOM 4637 C C . ASP A 1 603 ? 31.030 -17.711 -13.481 1.00 68.56 603 ASP A C 1
ATOM 4639 O O . ASP A 1 603 ? 31.893 -16.840 -13.302 1.00 68.56 603 ASP A O 1
ATOM 4643 N N . ARG A 1 604 ? 30.276 -18.204 -12.493 1.00 63.19 604 ARG A N 1
ATOM 4644 C CA . ARG A 1 604 ? 30.334 -17.785 -11.090 1.00 63.19 604 ARG A CA 1
ATOM 4645 C C . ARG A 1 604 ? 31.746 -17.852 -10.520 1.00 63.19 604 ARG A C 1
ATOM 4647 O O . ARG A 1 604 ? 32.180 -16.912 -9.862 1.00 63.19 604 ARG A O 1
ATOM 4654 N N . LYS A 1 605 ? 32.480 -18.944 -10.761 1.00 63.88 605 LYS A N 1
ATOM 4655 C CA . LYS A 1 605 ? 33.816 -19.123 -10.173 1.00 63.88 605 LYS A CA 1
ATOM 4656 C C . LYS A 1 605 ? 34.777 -18.102 -10.757 1.00 63.88 605 LYS A C 1
ATOM 4658 O O . LYS A 1 605 ? 35.480 -17.430 -10.013 1.00 63.88 605 LYS A O 1
ATOM 4663 N N . LYS A 1 606 ? 34.750 -17.921 -12.076 1.00 68.56 606 LYS A N 1
ATOM 4664 C CA . LYS A 1 606 ? 35.643 -16.983 -12.758 1.00 68.56 606 LYS A CA 1
ATOM 4665 C C . LYS A 1 606 ? 35.420 -15.533 -12.317 1.00 68.56 606 LYS A C 1
ATOM 4667 O O . LYS A 1 606 ? 36.395 -14.831 -12.048 1.00 68.56 606 LYS A O 1
ATOM 4672 N N . ASN A 1 607 ? 34.165 -15.092 -12.210 1.00 66.88 607 ASN A N 1
ATOM 4673 C CA . ASN A 1 607 ? 33.850 -13.715 -11.816 1.00 66.88 607 ASN A CA 1
ATOM 4674 C C . ASN A 1 607 ? 34.172 -13.444 -10.343 1.00 66.88 607 ASN A C 1
ATOM 4676 O O . ASN A 1 607 ? 34.816 -12.442 -10.037 1.00 66.88 607 ASN A O 1
ATOM 4680 N N . VAL A 1 608 ? 33.808 -14.365 -9.448 1.00 67.44 608 VAL A N 1
ATOM 4681 C CA . VAL A 1 608 ? 34.087 -14.226 -8.013 1.00 67.44 608 VAL A CA 1
ATOM 4682 C C . VAL A 1 608 ? 35.588 -14.286 -7.733 1.00 67.44 608 VAL A C 1
ATOM 4684 O O . VAL A 1 608 ? 36.104 -13.429 -7.023 1.00 67.44 608 VAL A O 1
ATOM 4687 N N . THR A 1 609 ? 36.332 -15.214 -8.345 1.00 67.56 609 THR A N 1
ATOM 4688 C CA . THR A 1 609 ? 37.796 -15.284 -8.192 1.00 67.56 609 THR A CA 1
ATOM 4689 C C . THR A 1 609 ? 38.490 -14.029 -8.723 1.00 67.56 609 THR A C 1
ATOM 4691 O O . THR A 1 609 ? 39.422 -13.538 -8.088 1.00 67.56 609 THR A O 1
ATOM 4694 N N . LYS A 1 610 ? 38.024 -13.465 -9.846 1.00 72.75 610 LYS A N 1
ATOM 4695 C CA . LYS A 1 610 ? 38.546 -12.193 -10.369 1.00 72.75 610 LYS A CA 1
ATOM 4696 C C . LYS A 1 610 ? 38.314 -11.040 -9.388 1.00 72.75 610 LYS A C 1
ATOM 4698 O O . LYS A 1 610 ? 39.217 -10.235 -9.193 1.00 72.75 610 LYS A O 1
ATOM 4703 N N . MET A 1 611 ? 37.137 -10.972 -8.768 1.00 69.88 611 MET A N 1
ATOM 4704 C CA . MET A 1 611 ? 36.816 -9.946 -7.772 1.00 69.88 611 MET A CA 1
ATOM 4705 C C . MET A 1 611 ? 37.630 -10.111 -6.485 1.00 69.88 611 MET A C 1
ATOM 4707 O O . MET A 1 611 ? 38.220 -9.145 -6.012 1.00 69.88 611 MET A O 1
ATOM 4711 N N . LEU A 1 612 ? 37.725 -11.335 -5.955 1.00 70.06 612 LEU A N 1
ATOM 4712 C CA . LEU A 1 612 ? 38.530 -11.642 -4.768 1.00 70.06 612 LEU A CA 1
ATOM 4713 C C . LEU A 1 612 ? 40.014 -11.313 -4.990 1.00 70.06 612 LEU A C 1
ATOM 4715 O O . LEU A 1 612 ? 40.667 -10.778 -4.098 1.00 70.06 612 LEU A O 1
ATOM 4719 N N . GLY A 1 613 ? 40.541 -11.554 -6.195 1.00 67.56 613 GLY A N 1
ATOM 4720 C CA . GLY A 1 613 ? 41.924 -11.222 -6.554 1.00 67.56 613 GLY A CA 1
ATOM 4721 C C . GLY A 1 613 ? 42.256 -9.723 -6.548 1.00 67.56 613 GLY A C 1
ATOM 4722 O O . GLY A 1 613 ? 43.431 -9.372 -6.511 1.00 67.56 613 GLY A O 1
ATOM 4723 N N . LEU A 1 614 ? 41.249 -8.843 -6.562 1.00 68.75 614 LEU A N 1
ATOM 4724 C CA . LEU A 1 614 ? 41.410 -7.383 -6.528 1.00 68.75 614 LEU A CA 1
ATOM 4725 C C . LEU A 1 614 ? 41.275 -6.796 -5.112 1.00 68.75 614 LEU A C 1
ATOM 4727 O O . LEU A 1 614 ? 41.328 -5.577 -4.958 1.00 68.75 614 LEU A O 1
ATOM 4731 N N . MET A 1 615 ? 41.089 -7.633 -4.084 1.00 66.62 615 MET A N 1
ATOM 4732 C CA . MET A 1 615 ? 40.783 -7.183 -2.724 1.00 66.62 615 MET A CA 1
ATOM 4733 C C . MET A 1 615 ? 41.693 -7.770 -1.640 1.00 66.62 615 MET A C 1
ATOM 4735 O O . MET A 1 615 ? 42.183 -8.893 -1.786 1.00 66.62 615 MET A O 1
ATOM 4739 N N . PRO A 1 616 ? 41.875 -7.041 -0.516 1.00 75.62 616 PRO A N 1
ATOM 4740 C CA . PRO A 1 616 ? 42.556 -7.552 0.669 1.00 75.62 616 PRO A CA 1
ATOM 4741 C C . PRO A 1 616 ? 41.975 -8.892 1.132 1.00 75.62 616 PRO A C 1
ATOM 4743 O O . PRO A 1 616 ? 40.760 -9.034 1.269 1.00 75.62 616 PRO A O 1
ATOM 4746 N N . THR A 1 617 ? 42.847 -9.853 1.446 1.00 76.19 617 THR A N 1
ATOM 4747 C CA . THR A 1 617 ? 42.470 -11.215 1.874 1.00 76.19 617 THR A CA 1
ATOM 4748 C C . THR A 1 617 ? 41.549 -11.234 3.093 1.00 76.19 617 THR A C 1
ATOM 4750 O O . THR A 1 617 ? 40.684 -12.098 3.197 1.00 76.19 617 THR A O 1
ATOM 4753 N N . MET A 1 618 ? 41.666 -10.242 3.980 1.00 75.38 618 MET A N 1
ATOM 4754 C CA . MET A 1 618 ? 40.793 -10.077 5.150 1.00 75.38 618 MET A CA 1
ATOM 4755 C C . MET A 1 618 ? 39.307 -9.852 4.809 1.00 75.38 618 MET A C 1
ATOM 4757 O O . MET A 1 618 ? 38.460 -10.114 5.653 1.00 75.38 618 MET A O 1
ATOM 4761 N N . LEU A 1 619 ? 38.976 -9.390 3.595 1.00 70.56 619 LEU A N 1
ATOM 4762 C CA . LEU A 1 619 ? 37.592 -9.134 3.158 1.00 70.56 619 LEU A CA 1
ATOM 4763 C C . LEU A 1 619 ? 36.990 -10.294 2.357 1.00 70.56 619 LEU A C 1
ATOM 4765 O O . LEU A 1 619 ? 35.811 -10.254 2.006 1.00 70.56 619 LEU A O 1
ATOM 4769 N N . HIS A 1 620 ? 37.786 -11.323 2.048 1.00 79.25 620 HIS A N 1
ATOM 4770 C CA . HIS A 1 620 ? 37.352 -12.433 1.195 1.00 79.25 620 HIS A CA 1
ATOM 4771 C C . HIS A 1 620 ? 36.186 -13.205 1.808 1.00 79.25 620 HIS A C 1
ATOM 4773 O O . HIS A 1 620 ? 35.265 -13.563 1.080 1.00 79.25 620 HIS A O 1
ATOM 4779 N N . GLY A 1 621 ? 36.205 -13.414 3.130 1.00 73.62 621 GLY A N 1
ATOM 4780 C CA . GLY A 1 621 ? 35.121 -14.079 3.858 1.00 73.62 621 GLY A CA 1
ATOM 4781 C C . GLY A 1 621 ? 33.807 -13.310 3.742 1.00 73.62 621 GLY A C 1
ATOM 4782 O O . GLY A 1 621 ? 32.848 -13.824 3.181 1.00 73.62 621 GLY A O 1
ATOM 4783 N N . SER A 1 622 ? 33.797 -12.040 4.156 1.00 74.44 622 SER A N 1
ATOM 4784 C CA . SER A 1 622 ? 32.588 -11.206 4.150 1.00 74.44 622 SER A CA 1
ATOM 4785 C C . SER A 1 622 ? 32.007 -10.987 2.751 1.00 74.44 622 SER A C 1
ATOM 4787 O O . SER A 1 622 ? 30.793 -10.990 2.580 1.00 74.44 622 SER A O 1
ATOM 4789 N N . LEU A 1 623 ? 32.850 -10.827 1.726 1.00 73.44 623 LEU A N 1
ATOM 4790 C CA . LEU A 1 623 ? 32.377 -10.744 0.343 1.00 73.44 623 LEU A CA 1
ATOM 4791 C C . LEU A 1 623 ? 31.842 -12.091 -0.162 1.00 73.44 623 LEU A C 1
ATOM 4793 O O . LEU A 1 623 ? 30.849 -12.123 -0.887 1.00 73.44 623 LEU A O 1
ATOM 4797 N N . GLY A 1 624 ? 32.488 -13.195 0.221 1.00 72.19 624 GLY A N 1
ATOM 4798 C CA . GLY A 1 624 ? 31.989 -14.543 -0.030 1.00 72.19 624 GLY A CA 1
ATOM 4799 C C . GLY A 1 624 ? 30.600 -14.754 0.571 1.00 72.19 624 GLY A C 1
ATOM 4800 O O . GLY A 1 624 ? 29.731 -15.290 -0.111 1.00 72.19 624 GLY A O 1
ATOM 4801 N N . ASP A 1 625 ? 30.369 -14.254 1.786 1.00 73.69 625 ASP A N 1
ATOM 4802 C CA . ASP A 1 625 ? 29.070 -14.314 2.460 1.00 73.69 625 ASP A CA 1
ATOM 4803 C C . ASP A 1 625 ? 28.007 -13.473 1.743 1.00 73.69 625 ASP A C 1
ATOM 4805 O O . ASP A 1 625 ? 26.884 -13.944 1.569 1.00 73.69 625 ASP A O 1
ATOM 4809 N N . VAL A 1 626 ? 28.350 -12.264 1.271 1.00 72.94 626 VAL A N 1
ATOM 4810 C CA . VAL A 1 626 ? 27.441 -11.449 0.439 1.00 72.94 626 VAL A CA 1
ATOM 4811 C C . VAL A 1 626 ? 27.055 -12.219 -0.817 1.00 72.94 626 VAL A C 1
ATOM 4813 O O . VAL A 1 626 ? 25.874 -12.433 -1.058 1.00 72.94 626 VAL A O 1
ATOM 4816 N N . LEU A 1 627 ? 28.045 -12.682 -1.586 1.00 73.94 627 LEU A N 1
ATOM 4817 C CA . LEU A 1 627 ? 27.840 -13.394 -2.851 1.00 73.94 627 LEU A CA 1
ATOM 4818 C C . LEU A 1 627 ? 27.093 -14.721 -2.675 1.00 73.94 627 LEU A C 1
ATOM 4820 O O . LEU A 1 627 ? 26.337 -15.120 -3.557 1.00 73.94 627 LEU A O 1
ATOM 4824 N N . GLY A 1 628 ? 27.306 -15.409 -1.552 1.00 69.50 628 GLY A N 1
ATOM 4825 C CA . GLY A 1 628 ? 26.601 -16.639 -1.198 1.00 69.50 628 GLY A CA 1
ATOM 4826 C C . GLY A 1 628 ? 25.136 -16.416 -0.819 1.00 69.50 628 GLY A C 1
ATOM 4827 O O . GLY A 1 628 ? 24.343 -17.345 -0.936 1.00 69.50 628 GLY A O 1
ATOM 4828 N N . LYS A 1 629 ? 24.781 -15.197 -0.399 1.00 71.81 629 LYS A N 1
ATOM 4829 C CA . LYS A 1 629 ? 23.417 -14.785 -0.035 1.00 71.81 629 LYS A CA 1
ATOM 4830 C C . LYS A 1 629 ? 22.689 -14.030 -1.151 1.00 71.81 629 LYS A C 1
ATOM 4832 O O . LYS A 1 629 ? 21.527 -13.676 -0.965 1.00 71.81 629 LYS A O 1
ATOM 4837 N N . LEU A 1 630 ? 23.345 -13.759 -2.284 1.00 68.38 630 LEU A N 1
ATOM 4838 C CA . LEU A 1 630 ? 22.697 -13.067 -3.394 1.00 68.38 630 LEU A CA 1
ATOM 4839 C C . LEU A 1 630 ? 21.610 -13.944 -4.029 1.00 68.38 630 LEU A C 1
ATOM 4841 O O . LEU A 1 630 ? 21.852 -15.134 -4.259 1.00 68.38 630 LEU A O 1
ATOM 4845 N N . PRO A 1 631 ? 20.447 -13.359 -4.372 1.00 64.19 631 PRO A N 1
ATOM 4846 C CA . PRO A 1 631 ? 19.463 -14.024 -5.214 1.00 64.19 631 PRO A CA 1
ATOM 4847 C C . PRO A 1 631 ? 20.101 -14.489 -6.529 1.00 64.19 631 PRO A C 1
ATOM 4849 O O . PRO A 1 631 ? 21.026 -13.853 -7.049 1.00 64.19 631 PRO A O 1
ATOM 4852 N N . HIS A 1 632 ? 19.616 -15.603 -7.082 1.00 65.25 632 HIS A N 1
ATOM 4853 C CA . HIS A 1 632 ? 20.166 -16.164 -8.319 1.00 65.25 632 HIS A CA 1
ATOM 4854 C C . HIS A 1 632 ? 20.037 -15.178 -9.497 1.00 65.25 632 HIS A C 1
ATOM 4856 O O . HIS A 1 632 ? 20.858 -15.182 -10.413 1.00 65.25 632 HIS A O 1
ATOM 4862 N N . GLU A 1 633 ? 19.036 -14.307 -9.442 1.00 62.94 633 GLU A N 1
ATOM 4863 C CA . GLU A 1 633 ? 18.729 -13.244 -10.393 1.00 62.94 633 GLU A CA 1
ATOM 4864 C C . GLU A 1 633 ? 19.880 -12.234 -10.508 1.00 62.94 633 GLU A C 1
ATOM 4866 O O . GLU A 1 633 ? 20.261 -11.861 -11.612 1.00 62.94 633 GLU A O 1
ATOM 4871 N N . VAL A 1 634 ? 20.527 -11.878 -9.392 1.00 63.59 634 VAL A N 1
ATOM 4872 C CA . VAL A 1 634 ? 21.666 -10.938 -9.381 1.00 63.59 634 VAL A CA 1
ATOM 4873 C C . VAL A 1 634 ? 22.930 -11.573 -9.983 1.00 63.59 634 VAL A C 1
ATOM 4875 O O . VAL A 1 634 ? 23.844 -10.887 -10.444 1.00 63.59 634 VAL A O 1
ATOM 4878 N N . MET A 1 635 ? 22.997 -12.906 -10.005 1.00 65.31 635 MET A N 1
ATOM 4879 C CA . MET A 1 635 ? 24.178 -13.667 -10.426 1.00 65.31 635 MET A CA 1
ATOM 4880 C C . MET A 1 635 ? 24.277 -13.859 -11.949 1.00 65.31 635 MET A C 1
ATOM 4882 O O . MET A 1 635 ? 25.313 -14.318 -12.445 1.00 65.31 635 MET A O 1
ATOM 4886 N N . GLY A 1 636 ? 23.229 -13.503 -12.692 1.00 69.69 636 GLY A N 1
ATOM 4887 C CA . GLY A 1 636 ? 23.163 -13.515 -14.153 1.00 69.69 636 GLY A CA 1
ATOM 4888 C C . GLY A 1 636 ? 22.498 -12.249 -14.692 1.00 69.69 636 GLY A C 1
ATOM 4889 O O . GLY A 1 636 ? 22.381 -11.260 -13.979 1.00 69.69 636 GLY A O 1
ATOM 4890 N N . GLN A 1 637 ? 22.086 -12.289 -15.957 1.00 80.31 637 GLN A N 1
ATOM 4891 C CA . GLN A 1 637 ? 21.098 -11.358 -16.504 1.00 80.31 637 GLN A CA 1
ATOM 4892 C C . GLN A 1 637 ? 19.853 -12.175 -16.827 1.00 80.31 637 GLN A C 1
ATOM 4894 O O . GLN A 1 637 ? 19.951 -13.149 -17.571 1.00 80.31 637 GLN A O 1
ATOM 4899 N N . GLU A 1 638 ? 18.704 -11.831 -16.271 1.00 83.00 638 GLU A N 1
ATOM 4900 C CA . GLU A 1 638 ? 17.424 -12.426 -16.650 1.00 83.00 638 GLU A CA 1
ATOM 4901 C C . GLU A 1 638 ? 16.359 -11.356 -16.459 1.00 83.00 638 GLU A C 1
ATOM 4903 O O . GLU A 1 638 ? 16.093 -10.944 -15.334 1.00 83.00 638 GLU A O 1
ATOM 4908 N N . GLY A 1 639 ? 15.803 -10.860 -17.566 1.00 84.88 639 GLY A N 1
ATOM 4909 C CA . GLY A 1 639 ? 14.778 -9.825 -17.490 1.00 84.88 639 GLY A CA 1
ATOM 4910 C C . GLY A 1 639 ? 13.522 -10.347 -16.785 1.00 84.88 639 GLY A C 1
ATOM 4911 O O . GLY A 1 639 ? 13.153 -11.513 -16.968 1.00 84.88 639 GLY A O 1
ATOM 4912 N N . PRO A 1 640 ? 12.829 -9.510 -16.001 1.00 91.56 640 PRO A N 1
ATOM 4913 C CA . PRO A 1 640 ? 11.647 -9.927 -15.271 1.00 91.56 640 PRO A CA 1
ATOM 4914 C C . PRO A 1 640 ? 10.484 -10.214 -16.224 1.00 91.56 640 PRO A C 1
ATOM 4916 O O . PRO A 1 640 ? 10.432 -9.746 -17.361 1.00 91.56 640 PRO A O 1
ATOM 4919 N N . THR A 1 641 ? 9.494 -10.961 -15.744 1.00 93.62 641 THR A N 1
ATOM 4920 C CA . THR A 1 641 ? 8.163 -10.964 -16.358 1.00 93.62 641 THR A CA 1
ATOM 4921 C C . THR A 1 641 ? 7.440 -9.644 -16.086 1.00 93.62 641 THR A C 1
ATOM 4923 O O . THR A 1 641 ? 7.780 -8.911 -15.151 1.00 93.62 641 THR A O 1
ATOM 4926 N N . GLY A 1 642 ? 6.431 -9.341 -16.908 1.00 94.50 642 GLY A N 1
ATOM 4927 C CA . GLY A 1 642 ? 5.623 -8.133 -16.752 1.00 94.50 642 GLY A CA 1
ATOM 4928 C C . GLY A 1 642 ? 4.768 -8.118 -15.470 1.00 94.50 642 GLY A C 1
ATOM 4929 O O . GLY A 1 642 ? 4.644 -9.141 -14.789 1.00 94.50 642 GLY A O 1
ATOM 4930 N N . PRO A 1 643 ? 4.122 -6.978 -15.161 1.00 95.19 643 PRO A N 1
ATOM 4931 C CA . PRO A 1 643 ? 3.392 -6.755 -13.909 1.00 95.19 643 PRO A CA 1
ATOM 4932 C C . PRO A 1 643 ? 2.351 -7.822 -13.543 1.00 95.19 643 PRO A C 1
ATOM 4934 O O . PRO A 1 643 ? 2.224 -8.186 -12.377 1.00 95.19 643 PRO A O 1
ATOM 4937 N N . ARG A 1 644 ? 1.621 -8.366 -14.526 1.00 94.69 644 ARG A N 1
ATOM 4938 C CA . ARG A 1 644 ? 0.512 -9.306 -14.283 1.00 94.69 644 ARG A CA 1
ATOM 4939 C C . ARG A 1 644 ? 0.944 -10.672 -13.743 1.00 94.69 644 ARG A C 1
ATOM 4941 O O . ARG A 1 644 ? 0.167 -11.312 -13.044 1.00 94.69 644 ARG A O 1
ATOM 4948 N N . GLU A 1 645 ? 2.171 -11.105 -14.033 1.00 92.94 645 GLU A N 1
ATOM 4949 C CA . GLU A 1 645 ? 2.734 -12.359 -13.496 1.00 92.94 645 GLU A CA 1
ATOM 4950 C C . GLU A 1 645 ? 3.142 -12.223 -12.022 1.00 92.94 645 GLU A C 1
ATOM 4952 O O . GLU A 1 645 ? 3.453 -13.210 -11.354 1.00 92.94 645 GLU A O 1
ATOM 4957 N N . LYS A 1 646 ? 3.186 -10.996 -11.497 1.00 91.69 646 LYS A N 1
ATOM 4958 C CA . LYS A 1 646 ? 3.594 -10.745 -10.122 1.00 91.69 646 LYS A CA 1
ATOM 4959 C C . LYS A 1 646 ? 2.434 -11.101 -9.194 1.00 91.69 646 LYS A C 1
ATOM 4961 O O . LYS A 1 646 ? 1.296 -10.691 -9.400 1.00 91.69 646 LYS A O 1
ATOM 4966 N N . ASN A 1 647 ? 2.702 -11.860 -8.136 1.00 90.06 647 ASN A N 1
ATOM 4967 C CA . ASN A 1 647 ? 1.654 -12.395 -7.259 1.00 90.06 647 ASN A CA 1
ATOM 4968 C C . ASN A 1 647 ? 0.818 -11.297 -6.557 1.00 90.06 647 ASN A C 1
ATOM 4970 O O . ASN A 1 647 ? -0.358 -11.509 -6.265 1.00 90.06 647 ASN A O 1
ATOM 4974 N N . MET A 1 648 ? 1.401 -10.117 -6.311 1.00 92.75 648 MET A N 1
ATOM 4975 C CA . MET A 1 648 ? 0.711 -8.940 -5.764 1.00 92.75 648 MET A CA 1
ATOM 4976 C C . MET A 1 648 ? -0.159 -8.198 -6.792 1.00 92.75 648 MET A C 1
ATOM 4978 O O . MET A 1 648 ? -0.760 -7.177 -6.457 1.00 92.75 648 MET A O 1
ATOM 4982 N N . TRP A 1 649 ? -0.247 -8.681 -8.037 1.00 94.69 649 TRP A N 1
ATOM 4983 C CA . TRP A 1 649 ? -1.213 -8.173 -9.010 1.00 94.69 649 TRP A CA 1
ATOM 4984 C C . TRP A 1 649 ? -2.647 -8.432 -8.532 1.00 94.69 649 TRP A C 1
ATOM 4986 O O . TRP A 1 649 ? -3.451 -7.508 -8.469 1.00 94.69 649 TRP A O 1
ATOM 4996 N N . PHE A 1 650 ? -2.951 -9.668 -8.121 1.00 93.31 650 PHE A N 1
ATOM 4997 C CA . PHE A 1 650 ? -4.253 -10.038 -7.543 1.00 93.31 650 PHE A CA 1
ATOM 4998 C C . PHE A 1 650 ? -4.226 -10.142 -6.009 1.00 93.31 650 PHE A C 1
ATOM 5000 O O . PHE A 1 650 ? -5.272 -10.048 -5.360 1.00 93.31 650 PHE A O 1
ATOM 5007 N N . GLY A 1 651 ? -3.042 -10.350 -5.425 1.00 92.56 651 GLY A N 1
ATOM 5008 C CA . GLY A 1 651 ? -2.828 -10.408 -3.981 1.00 92.56 651 GLY A CA 1
ATOM 5009 C C . GLY A 1 651 ? -2.592 -9.043 -3.323 1.00 92.56 651 GLY A C 1
ATOM 5010 O O . GLY A 1 651 ? -2.646 -7.987 -3.955 1.00 92.56 651 GLY A O 1
ATOM 5011 N N . ASP A 1 652 ? -2.309 -9.087 -2.022 1.00 92.06 652 ASP A N 1
ATOM 5012 C CA . ASP A 1 652 ? -1.815 -7.937 -1.254 1.00 92.06 652 ASP A CA 1
ATOM 5013 C C . ASP A 1 652 ? -0.315 -7.709 -1.508 1.00 92.06 652 ASP A C 1
ATOM 5015 O O . ASP A 1 652 ? 0.400 -8.613 -1.953 1.00 92.06 652 ASP A O 1
ATOM 5019 N N . GLU A 1 653 ? 0.163 -6.503 -1.210 1.00 94.56 653 GLU A N 1
ATOM 5020 C CA . GLU A 1 653 ? 1.591 -6.185 -1.292 1.00 94.56 653 GLU A CA 1
ATOM 5021 C C . GLU A 1 653 ? 2.404 -7.014 -0.278 1.00 94.56 653 GLU A C 1
ATOM 5023 O O . GLU A 1 653 ? 1.951 -7.284 0.841 1.00 94.56 653 GLU A O 1
ATOM 5028 N N . ARG A 1 654 ? 3.620 -7.425 -0.657 1.00 88.56 654 ARG A N 1
ATOM 5029 C CA . ARG A 1 654 ? 4.485 -8.285 0.171 1.00 88.56 654 ARG A CA 1
ATOM 5030 C C . ARG A 1 654 ? 5.283 -7.461 1.182 1.00 88.56 654 ARG A C 1
ATOM 5032 O O . ARG A 1 654 ? 6.072 -6.612 0.796 1.00 88.56 654 ARG A O 1
ATOM 5039 N N . SER A 1 655 ? 5.100 -7.736 2.473 1.00 77.19 655 SER A N 1
ATOM 5040 C CA . SER A 1 655 ? 5.844 -7.094 3.577 1.00 77.19 655 SER A CA 1
ATOM 5041 C C . SER A 1 655 ? 7.102 -7.878 3.945 1.00 77.19 655 SER A C 1
ATOM 5043 O O . SER A 1 655 ? 7.020 -9.127 3.905 1.00 77.19 655 SER A O 1
#

Sequence (655 aa):
MEADSSSHRVRHTTGVSPPASYPPGTGFATGRISLGEVDVVQVATFEEVWSALEGGVENKGATFYRPVEVPAGYSILCHYAQNNSRPRAGWILAIKENGSPPATIPPSSSPPSSASSSPSPPSSPKSFADRLNPFAGLSLVSKEDAASDIYNPLVGVHLTASEAAVEAVEENINPFARVAVVRNTTVTETAQVDKTSDVVTSSSALKSPVDFRLIWSSSNWKGKKNGDVWVWLPVAPEGYSVLGYITTNTEKKPATSEVTCVRTDLTDTLAVHRKFFTTSGTTKSEFGFPFSTWTTRPAVRGVSSAGVNVGSFFCARSDDAETDLPIACLKNVAFSLDYMPTMEQVKTIHQFFGPTVVFHPAETFLPSSVAWFFDSGAMLYSKDSSIPPVRIKSDGSNLPTGGTNDGAFWIDLPEDGSRDSVKMGNLESAEAYTHLKPVYGATYTDLQSWLFFPFNGPSTAKVGKINIPLGRMGEHVGDWEHYTLRVSNFTGELEAVYFSQHSKGEWVLAWDLEFNSANKPLVYVAKSGHPCYPHQGDHLQGDQEHGVGLRNDTALSTHLLDSSVKFRVFSADYMHQRGDPDAPVEPTWLHYMRPWGPKIVYDRKKNVTKMLGLMPTMLHGSLGDVLGKLPHEVMGQEGPTGPREKNMWFGDERS

Organism: Physcomitrium patens (NCBI:txid3218)

pLDDT: mean 81.01, std 24.62, range [20.44, 98.69]

InterPro domains:
  IPR009291 Vacuolar protein sorting-associated protein 62 [PF06101] (19-99)
  IPR009291 Vacuolar protein sorting-associated protein 62 [PF06101] (193-653)

Foldseek 3Di:
DDDPPPQDKDFAAAAFAAPPDFDDAQAFQAQWDDLDQKIKGKFRIWTWFKWFCAFFDVRRTKTKTDTPPPDQQWFAQETAMFGPVDGRHFIFITMHGPPDDRDDDDDDDDDDDDDDDDDDDDDDDDDDDDDDDPPPDDDDDDDDDDDDDDDDDDDDDDDDDDDDDDDDDPDPDPPPPDPDDPDDDDDDDDDDDDDDDDPDPPDTQKDFFPFKDFFDKCPLQPGHIDAMKTKIDGHHDPQWAGAAIYMHNDPDGDDSRNGITGGPVQWAAKDFDAKGGKSPPRDPPDPAQIKTKTDMDGPFKFQPFFFARRGHMAMHSHPDDDGHGSHTTGGSNVLDCSLPDDPSSVLSLLLGAVAKEFEAAPAQFDFADPLVQLVQFKWKDFPPPVDDIDRQHSLNPPFDFADAAPVGMEIAHHPDPCRSVSRSYDLVRWFWAWAWGQIRSNQKIKTKTKTKTQKFAWWWWWQQPDIATLPGFLIWGMDIFIKIFIAGSSRRHTQWMWWFDDLATDTDGNSRADADPSRYGYWWFFHRNGTTDRDAAFDADDPVVRGTHITRGTDGHPSIDRNSPRYDHQHYVSCVVVVPPPGHHHGRLLRNNYFHGDWFADDQVVSLVVRCVVDDPVCNVRVVVRSVPDDVCSRTYTGDTDPCNRPCSGGPGHD

Secondary structure (DSSP, 8-state):
--------EEEPP-SB---S-PPS-SSTTSSEEE-SSEEEEEE-EEEEEEEESSSSGGG--EEEEEE-SPPTT-EE---EEEETTS-S---EEEEEETTPPPP-PPPPPPPPP--------------------TT----PPP--------------------------------TTS---------------------------SEE--SEEEEEEEGGG--SSEES--EEEEEEPPTTEE----EEESSSSPPPTTSS-EEEGGGEE-EEEEEEEEE-TTS-TT--S---EEEEEEESS-STT--EE--S-EEEESSSSPPSS-S--EEE-SS--GGGSPPHHHHHHHHHHH--EEEE-TT-SS----HHHHHHTT-EEEESSTTS--EEPPTT-TTSPPBS---SSEEEE--SSTTHHHHHT--TTT--EEEEEEEETTTTEEEEEEEEEEEEE---EEEETTEEEE-TTTT-EEEEEEEEEEEEETTT--EEEEEEEETTEEEEEETTSS-B-TTSPBEEEEPTTT--EESS-EEEEEEETTTTEEEEEEE---S-EEETTTSEEEEE-HHHHHHT-TTPPPPPGGGGB-SBSS-EEE--HHHHHHHHHTTS-GGGHHHHHHHHHHS-TTTTEEEPPBPGGGSGGGTSPPP-

Radius of gyration: 29.13 Å; chains: 1; bounding box: 84×75×83 Å